Protein AF-A0A6A6ADQ9-F1 (afdb_monomer_lite)

Sequence (542 aa):
MARDKEHRSKSKKVVYNNCSFAAIASIFPPVEDCDWRYLRLRKDFNLQLRSLNEGGTLGLHKLIGFPCGWDEPFEIQDELELRP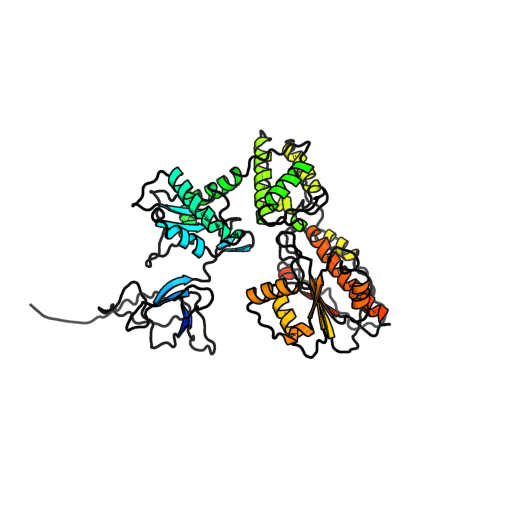QSKHLEVRILRRSDDLIVLKTGEKVAPGLLEEALSKDAAVRTAICIGNGFFELVLLVEQSRSLELSQDAFVDHVWNLVNDINPLLDQHARISSKAAIILKSPAKEIRRSDKGSVMRKEVQEDFKSEIQQAYEALESCATTWILQPDNLNFELVDLVKSLLTHSGRANDALGLKDDMFEAGLDSLGTVRLTRAINAAVRKVSTVTPPTIKPDFVYRKPTFKLLADALRPLLMGKDELPVLEQGREVQMRSMLSSFLDTHPAEMAGDGAVVLLTGYTGSLGVHVLRQLATSNRVHRVICLNRAVYRDGMRLSPSVRQAEANAVAGVSVPVHIWEKVEFLDANMQAPDLGIGKQDFVRLVGFVTHIVHLAWPMDFKRSLKSFEPHVQGTKLLTDLAIAAHEASGGALRPRLLFASSIAVLARYETKKDVLSQLQWDTQRQSGFASSCSVQRSISTETNLIR

Foldseek 3Di:
DDDDDDDDDDPPPPDDDDDPQDDDDDDDDDDPLDDPQWDFDDPVFPKDWDDPPPDPPPFKTWIWGAHPPRPDIDTFQWIWGADPPDPTRIIHGDDGNPPWAQALQRDTDDCCQVQVLQCVDQQWVGWDWDHRDHQAIAIETETDPVDDDPPVVVLVVSVVSLVVCQVVGDPRHRDDDSLSYFYDDPPDDQDADPSRHGPRVVVCVRCVVSNVSSVVSVLQVQDPQQQDLVCQLVSLVVLLLVLCVVVQQDDDDADQFDFSVVSPCDSNNLQSSLSNLQNNLVVQDPDDADRDDSLLCLVQRGSNSSSVQSSCSSVVNNDDDDDDDDPVVVVCVLVVVQDDDDADDADDDQAEEEEEPLLPLVNVVVLQVQLPDPSHQAYEYEDAFDDDPNHTDDPVVSSVVSCVVNVHDDDPVSCVRYHYAHFCLLDPLRRRDDVVLVVCLQHHQEYEDPPDDPRQSHDPVSCSSVVSSVSNVVVSQVSSCVVVVNNRRHYYDYDDDCLVCVPVDPPDPPVVVPPPCPDDDDDDDDDDDDDDDDDDDDTDDD

Radius of gyration: 30.24 Å; chains: 1; bounding box: 78×84×88 Å

pLDDT: mean 71.02, std 19.0, range [25.03, 95.62]

Secondary structure (DSSP, 8-state):
------------------STT---PPPPPPPTT--TTSEEPPSSS--EEEE--SSS-TTEEEEEE--TT-SSPEEEEEEEEEPTT-SS-EEEEEEETT--EE-TTS-EE--HHHHHHHTTSTTEEEEEEE-TTSSS-EEEEEE-TT----HHHHHHHHHHHHHHHGGGS-GGGS---GGGEEEPPTTS---B-TTS-B-HHHHHHHTHHHHHHHHHHHHHSS------TTTHHHHHHHHHHHHHGGGT---S---TTSBTTTTT--HHHHHHHHHHHHHHHHHH-SS------HHHHHHS-BHHHHHHHHHHHHTT---PPP-PSPHHHHHHHHHHTS----------SSEEEEEESTTSHHHHHHHHHHHH-TTEEEEEEEE---EETTEE--HHHHHHHHHHHTT----GGGGGGEEEEE--TTSGGGGS-HHHHHHHHTT--EEEE------TTS-SGGGHHHHHHHHHHHHHHHHHHHHTTTS---EEEE---GGGGTT----SSSTTT--------S--------------------

InterPro domains:
  IPR006162 Phosphopantetheine attachment site [PS00012] (262-277)
  IPR013120 Fatty acyl-CoA reductase-like, NAD-binding domain [PF07993] (355-506)
  IPR036291 NAD(P)-binding domain superfamily [SSF51735] (351-503)
  IPR036736 ACP-like superfamily [G3DSA:1.10.1200.10] (230-313)

Structure (mmCIF, N/CA/C/O backbone):
data_AF-A0A6A6ADQ9-F1
#
_entry.id   AF-A0A6A6ADQ9-F1
#
loop_
_atom_site.group_PDB
_atom_site.id
_atom_site.type_symbol
_atom_site.label_atom_id
_atom_site.label_alt_id
_atom_site.label_comp_id
_atom_site.label_asym_id
_atom_site.label_entity_id
_atom_site.label_seq_id
_atom_site.pdbx_PDB_ins_code
_atom_site.Cartn_x
_atom_site.Cartn_y
_atom_site.Cartn_z
_atom_site.occupancy
_atom_site.B_iso_or_equiv
_atom_site.auth_seq_id
_atom_site.auth_comp_id
_atom_site.auth_asym_id
_atom_site.auth_atom_id
_atom_site.pdbx_PDB_model_num
ATOM 1 N N . MET A 1 1 ? 47.597 -46.487 -40.449 1.00 33.81 1 MET A N 1
ATOM 2 C CA . MET A 1 1 ? 48.154 -47.258 -39.314 1.00 33.81 1 MET A CA 1
ATOM 3 C C . MET A 1 1 ? 47.698 -46.538 -38.050 1.00 33.81 1 MET A C 1
ATOM 5 O O . MET A 1 1 ? 48.111 -45.407 -37.878 1.00 33.81 1 MET A O 1
ATOM 9 N N . ALA A 1 2 ? 46.674 -46.951 -37.301 1.00 26.58 2 ALA A N 1
ATOM 10 C CA . ALA A 1 2 ? 46.272 -48.275 -36.803 1.00 26.58 2 ALA A CA 1
ATOM 11 C C . ALA A 1 2 ? 47.085 -48.748 -35.578 1.00 26.58 2 ALA A C 1
ATOM 13 O O . ALA A 1 2 ? 48.275 -49.019 -35.722 1.00 26.58 2 ALA A O 1
ATOM 14 N N . ARG A 1 3 ? 46.341 -48.951 -34.470 1.00 25.62 3 ARG A N 1
ATOM 15 C CA . ARG A 1 3 ? 46.651 -49.476 -33.114 1.00 25.62 3 ARG A CA 1
ATOM 16 C C . ARG A 1 3 ? 46.852 -48.387 -32.043 1.00 25.62 3 ARG A C 1
ATOM 18 O O . ARG A 1 3 ? 47.703 -47.525 -32.202 1.00 25.62 3 ARG A O 1
ATOM 25 N N . ASP A 1 4 ? 45.911 -48.233 -31.097 1.00 31.53 4 ASP A N 1
ATOM 26 C CA . ASP A 1 4 ? 45.652 -49.082 -29.897 1.00 31.53 4 ASP A CA 1
ATOM 27 C C . ASP A 1 4 ? 46.845 -49.011 -28.913 1.00 31.53 4 ASP A C 1
ATOM 29 O O . ASP A 1 4 ? 47.971 -49.186 -29.358 1.00 31.53 4 ASP A O 1
ATOM 33 N N . LYS A 1 5 ? 46.756 -48.810 -27.584 1.00 29.66 5 LYS A N 1
ATOM 34 C CA . LYS A 1 5 ? 45.665 -48.843 -26.572 1.00 29.66 5 LYS A CA 1
ATOM 35 C C . LYS A 1 5 ? 46.239 -48.304 -25.218 1.00 29.66 5 LYS A C 1
ATOM 37 O O . LYS A 1 5 ? 47.453 -48.165 -25.127 1.00 29.66 5 LYS A O 1
ATOM 42 N N . GLU A 1 6 ? 45.537 -47.973 -24.119 1.00 27.72 6 GLU A N 1
ATOM 43 C CA . GLU A 1 6 ? 44.105 -47.928 -23.747 1.00 27.72 6 GLU A CA 1
ATOM 44 C C . GLU A 1 6 ? 43.870 -46.955 -22.540 1.00 27.72 6 GLU A C 1
ATOM 46 O O . GLU A 1 6 ? 44.787 -46.291 -22.071 1.00 27.72 6 GLU A O 1
ATOM 51 N N . HIS A 1 7 ? 42.635 -46.893 -22.016 1.00 28.84 7 HIS A N 1
ATOM 52 C CA . HIS A 1 7 ? 42.203 -46.465 -20.664 1.00 28.84 7 HIS A CA 1
ATOM 53 C C . HIS A 1 7 ? 42.949 -45.369 -19.853 1.00 28.84 7 HIS A C 1
ATOM 55 O O . HIS A 1 7 ? 43.806 -45.653 -19.016 1.00 28.84 7 HIS A O 1
ATOM 61 N N . ARG A 1 8 ? 42.311 -44.188 -19.773 1.00 27.41 8 ARG A N 1
ATOM 62 C CA . ARG A 1 8 ? 41.677 -43.752 -18.503 1.00 27.41 8 ARG A CA 1
ATOM 63 C C . ARG A 1 8 ? 40.563 -42.727 -18.739 1.00 27.41 8 ARG A C 1
ATOM 65 O O . ARG A 1 8 ? 40.810 -41.533 -18.881 1.00 27.41 8 ARG A O 1
ATOM 72 N N . SER A 1 9 ? 39.316 -43.200 -18.716 1.00 31.78 9 SER A N 1
ATOM 73 C CA . SER A 1 9 ? 38.152 -42.314 -18.640 1.00 31.78 9 SER A CA 1
ATOM 74 C C . SER A 1 9 ? 38.157 -41.586 -17.294 1.00 31.78 9 SER A C 1
ATOM 76 O O . SER A 1 9 ? 37.896 -42.181 -16.249 1.00 31.78 9 SER A O 1
ATOM 78 N N . LYS A 1 10 ? 38.473 -40.290 -17.315 1.00 30.23 10 LYS A N 1
ATOM 79 C CA . LYS A 1 10 ? 38.120 -39.355 -16.245 1.00 30.23 10 LYS A CA 1
ATOM 80 C C . LYS A 1 10 ? 37.082 -38.390 -16.791 1.00 30.23 10 LYS A C 1
ATOM 82 O O . LYS A 1 10 ? 37.412 -37.275 -17.191 1.00 30.23 10 LYS A O 1
ATOM 87 N N . SER A 1 11 ? 35.825 -38.826 -16.782 1.00 29.89 11 SER A N 1
ATOM 88 C CA . SER A 1 11 ? 34.670 -37.954 -16.980 1.00 29.89 11 SER A CA 1
ATOM 89 C C . SER A 1 11 ? 34.723 -36.818 -15.956 1.00 29.89 11 SER A C 1
ATOM 91 O O . SER A 1 11 ? 34.345 -36.999 -14.797 1.00 29.89 11 SER A O 1
ATOM 93 N N . LYS A 1 12 ? 35.212 -35.640 -16.365 1.00 26.50 12 LYS A N 1
ATOM 94 C CA . LYS A 1 12 ? 35.096 -34.411 -15.576 1.00 26.50 12 LYS A CA 1
ATOM 95 C C . LYS A 1 12 ? 33.612 -34.052 -15.505 1.00 26.50 12 LYS A C 1
ATOM 97 O O . LYS A 1 12 ? 33.096 -33.364 -16.379 1.00 26.50 12 LYS A O 1
ATOM 102 N N . LYS A 1 13 ? 32.925 -34.543 -14.470 1.00 26.27 13 LYS A N 1
ATOM 103 C CA . LYS A 1 13 ? 31.584 -34.086 -14.097 1.00 26.27 13 LYS A CA 1
ATOM 104 C C . LYS A 1 13 ? 31.685 -32.625 -13.659 1.00 26.27 13 LYS A C 1
ATOM 106 O O . LYS A 1 13 ? 31.929 -32.347 -12.489 1.00 26.27 13 LYS A O 1
ATOM 111 N N . VAL A 1 14 ? 31.531 -31.703 -14.604 1.00 25.66 14 VAL A N 1
ATOM 112 C CA . VAL A 1 14 ? 31.243 -30.303 -14.290 1.00 25.66 14 VAL A CA 1
ATOM 113 C C . VAL A 1 14 ? 29.789 -30.265 -13.836 1.00 25.66 14 VAL A C 1
ATOM 115 O O . VAL A 1 14 ? 28.882 -30.566 -14.608 1.00 25.66 14 VAL A O 1
ATOM 118 N N . VAL A 1 15 ? 29.583 -29.992 -12.551 1.00 25.91 15 VAL A N 1
ATOM 119 C CA . VAL A 1 15 ? 28.255 -29.935 -11.941 1.00 25.91 15 VAL A CA 1
ATOM 120 C C . VAL A 1 15 ? 27.748 -28.504 -12.030 1.00 25.91 15 VAL A C 1
ATOM 122 O O . VAL A 1 15 ? 28.348 -27.603 -11.455 1.00 25.91 15 VAL A O 1
ATOM 125 N N . TYR A 1 16 ? 26.616 -28.316 -12.702 1.00 25.03 16 TYR A N 1
ATOM 126 C CA . TYR A 1 16 ? 25.786 -27.125 -12.565 1.00 25.03 16 TYR A CA 1
ATOM 127 C C . TYR A 1 16 ? 24.338 -27.573 -12.408 1.00 25.03 16 TYR A C 1
ATOM 129 O O . TYR A 1 16 ? 23.739 -28.084 -13.351 1.00 25.03 16 TYR A O 1
ATOM 137 N N . ASN A 1 17 ? 23.787 -27.423 -11.204 1.00 27.95 17 ASN A N 1
ATOM 138 C CA . ASN A 1 17 ? 22.350 -27.532 -10.980 1.00 27.95 17 ASN A CA 1
ATOM 139 C C . ASN A 1 17 ? 21.981 -26.814 -9.674 1.00 27.95 17 ASN A C 1
ATOM 141 O O . ASN A 1 17 ? 22.275 -27.315 -8.595 1.00 27.95 17 ASN A O 1
ATOM 145 N N . ASN A 1 18 ? 21.345 -25.646 -9.784 1.00 32.72 18 ASN A N 1
ATOM 146 C CA . ASN A 1 18 ? 20.751 -24.914 -8.662 1.00 32.72 18 ASN A CA 1
ATOM 147 C C . ASN A 1 18 ? 19.279 -24.631 -8.994 1.00 32.72 18 ASN A C 1
ATOM 149 O O . ASN A 1 18 ? 18.914 -23.557 -9.462 1.00 32.72 18 ASN A O 1
ATOM 153 N N . CYS A 1 19 ? 18.447 -25.646 -8.778 1.00 37.53 19 CYS A N 1
ATOM 154 C CA . CYS A 1 19 ? 16.994 -25.561 -8.659 1.00 37.53 19 CYS A CA 1
ATOM 155 C C . CYS A 1 19 ? 16.561 -26.604 -7.622 1.00 37.53 19 CYS A C 1
ATOM 157 O O . CYS A 1 19 ? 17.203 -27.647 -7.493 1.00 37.53 19 CYS A O 1
ATOM 159 N N . SER A 1 20 ? 15.480 -26.327 -6.892 1.00 41.59 20 SER A N 1
ATOM 160 C CA . SER A 1 20 ? 15.096 -26.957 -5.611 1.00 41.59 20 SER A CA 1
ATOM 161 C C . SER A 1 20 ? 14.758 -28.461 -5.638 1.00 41.59 20 SER A C 1
ATOM 163 O O . SER A 1 20 ? 14.315 -29.008 -4.636 1.00 41.59 20 SER A O 1
ATOM 165 N N . PHE A 1 21 ? 14.980 -29.136 -6.767 1.00 48.66 21 PHE A N 1
ATOM 166 C CA . PHE A 1 21 ? 14.683 -30.550 -7.028 1.00 48.66 21 PHE A CA 1
ATOM 167 C C . PHE A 1 21 ? 15.944 -31.348 -7.405 1.00 48.66 21 PHE A C 1
ATOM 169 O O . PHE A 1 21 ? 15.867 -32.337 -8.133 1.00 48.66 21 PHE A O 1
ATOM 176 N N . ALA A 1 22 ? 17.126 -30.868 -7.009 1.00 40.50 22 ALA A N 1
ATOM 177 C CA . ALA A 1 22 ? 18.409 -31.322 -7.535 1.00 40.50 22 ALA A CA 1
ATOM 178 C C . ALA A 1 22 ? 18.670 -32.830 -7.333 1.00 40.50 22 ALA A C 1
ATOM 180 O O . ALA A 1 22 ? 19.156 -33.271 -6.295 1.00 40.50 22 ALA A O 1
ATOM 181 N N . ALA A 1 23 ? 18.443 -33.606 -8.392 1.00 46.72 23 ALA A N 1
ATOM 182 C CA . ALA A 1 23 ? 18.986 -34.946 -8.563 1.00 46.72 23 ALA A CA 1
ATOM 183 C C . ALA A 1 23 ? 20.185 -34.917 -9.523 1.00 46.72 23 ALA A C 1
ATOM 185 O O . ALA A 1 23 ? 20.247 -34.100 -10.449 1.00 46.72 23 ALA A O 1
ATOM 186 N N . ILE A 1 24 ? 21.131 -35.839 -9.331 1.00 47.00 24 ILE A N 1
ATOM 187 C CA . ILE A 1 24 ? 22.271 -36.015 -10.238 1.00 47.00 24 ILE A CA 1
ATOM 188 C C . ILE A 1 24 ? 21.736 -36.488 -11.596 1.00 47.00 24 ILE A C 1
ATOM 190 O O . ILE A 1 24 ? 21.253 -37.611 -11.725 1.00 47.00 24 ILE A O 1
ATOM 194 N N . ALA A 1 25 ? 21.828 -35.634 -12.614 1.00 49.47 25 ALA A N 1
ATOM 195 C CA . ALA A 1 25 ? 21.455 -35.966 -13.983 1.00 49.47 25 ALA A CA 1
ATOM 196 C C . ALA A 1 25 ? 22.692 -36.362 -14.802 1.00 49.47 25 ALA A C 1
ATOM 198 O O . ALA A 1 25 ? 23.719 -35.682 -14.769 1.00 49.47 25 ALA A O 1
ATOM 199 N N . SER A 1 26 ? 22.581 -37.445 -15.571 1.00 47.69 26 SER A N 1
ATOM 200 C CA . SER A 1 26 ? 23.512 -37.717 -16.667 1.00 47.69 26 SER A CA 1
ATOM 201 C C . SER A 1 26 ? 23.190 -36.771 -17.821 1.00 47.69 26 SER A C 1
ATOM 203 O O . SER A 1 26 ? 22.055 -36.740 -18.290 1.00 47.69 26 SER A O 1
ATOM 205 N N . ILE A 1 27 ? 24.178 -35.997 -18.270 1.00 51.66 27 ILE A N 1
ATOM 206 C CA . ILE A 1 27 ? 24.043 -35.163 -19.468 1.00 51.66 27 ILE A CA 1
ATOM 207 C C . ILE A 1 27 ? 24.210 -36.076 -20.683 1.00 51.66 27 ILE A C 1
ATOM 209 O O . ILE A 1 27 ? 25.245 -36.727 -20.830 1.00 51.66 27 ILE A O 1
ATOM 213 N N . PHE A 1 28 ? 23.194 -36.121 -21.538 1.00 58.31 28 PHE A N 1
ATOM 214 C CA . PHE A 1 28 ? 23.232 -36.819 -22.820 1.00 58.31 28 PHE A CA 1
ATOM 215 C C . PHE A 1 28 ? 23.498 -35.806 -23.943 1.00 58.31 28 PHE A C 1
ATOM 217 O O . PHE A 1 28 ? 23.049 -34.661 -23.828 1.00 58.31 28 PHE A O 1
ATOM 224 N N . PRO A 1 29 ? 24.208 -36.182 -25.023 1.00 58.38 29 PRO A N 1
ATOM 225 C CA . PRO A 1 29 ? 24.269 -35.344 -26.216 1.00 58.38 29 PRO A CA 1
ATOM 226 C C . PRO A 1 29 ? 22.850 -35.144 -26.784 1.00 58.38 29 PRO A C 1
ATOM 228 O O . PRO A 1 29 ? 22.034 -36.068 -26.697 1.00 58.38 29 PRO A O 1
ATOM 231 N N . PRO A 1 30 ? 22.530 -33.962 -27.344 1.00 61.38 30 PRO A N 1
ATOM 232 C CA . PRO A 1 30 ? 21.230 -33.728 -27.958 1.00 61.38 30 PRO A CA 1
ATOM 233 C C . PRO A 1 30 ? 21.023 -34.692 -29.131 1.00 61.38 30 PRO A C 1
ATOM 235 O O . PRO A 1 30 ? 21.906 -34.877 -29.967 1.00 61.38 30 PRO A O 1
ATOM 238 N N . VAL A 1 31 ? 19.847 -35.312 -29.162 1.00 66.69 31 VAL A N 1
ATOM 239 C CA . VAL A 1 31 ? 19.395 -36.179 -30.256 1.00 66.69 31 VAL A CA 1
ATOM 240 C C . VAL A 1 31 ? 18.898 -35.292 -31.409 1.00 66.69 31 VAL A C 1
ATOM 242 O O . VAL A 1 31 ? 18.488 -34.156 -31.170 1.00 66.69 31 VAL A O 1
ATOM 245 N N . GLU A 1 32 ? 18.937 -35.780 -32.652 1.00 62.00 32 GLU A N 1
ATOM 246 C CA . GLU A 1 32 ? 18.649 -34.992 -33.871 1.00 62.00 32 GLU A CA 1
ATOM 247 C C . GLU A 1 32 ? 17.245 -34.346 -33.914 1.00 62.00 32 GLU A C 1
ATOM 249 O O . GLU A 1 32 ? 17.018 -33.410 -34.675 1.00 62.00 32 GLU A O 1
ATOM 254 N N . ASP A 1 33 ? 16.301 -34.807 -33.087 1.00 73.88 33 ASP A N 1
ATOM 255 C CA . ASP A 1 33 ? 14.933 -34.282 -32.973 1.00 73.88 33 ASP A CA 1
ATOM 256 C C . ASP A 1 33 ? 14.770 -33.149 -31.930 1.00 73.88 33 ASP A C 1
ATOM 258 O O . ASP A 1 33 ? 13.668 -32.615 -31.746 1.00 73.88 33 ASP A O 1
ATOM 262 N N . CYS A 1 34 ? 15.846 -32.789 -31.224 1.00 67.69 34 CYS A N 1
ATOM 263 C CA . CYS A 1 34 ? 15.826 -31.852 -30.104 1.00 67.69 34 CYS A CA 1
ATOM 264 C C . CYS A 1 34 ? 15.981 -30.387 -30.562 1.00 67.69 34 CYS A C 1
ATOM 266 O O . CYS A 1 34 ? 17.002 -29.999 -31.128 1.00 67.69 34 CYS A O 1
ATOM 268 N N . ASP A 1 35 ? 14.986 -29.544 -30.272 1.00 73.50 35 ASP A N 1
ATOM 269 C CA . ASP A 1 35 ? 15.072 -28.093 -30.484 1.00 73.50 35 ASP A CA 1
ATOM 270 C C . ASP A 1 35 ? 15.687 -27.429 -29.247 1.00 73.50 35 ASP A C 1
ATOM 272 O O . ASP A 1 35 ? 15.103 -27.467 -28.166 1.00 73.50 35 ASP A O 1
ATOM 276 N N . TRP A 1 36 ? 16.846 -26.786 -29.409 1.00 71.62 36 TRP A N 1
ATOM 277 C CA . TRP A 1 36 ? 17.599 -26.145 -28.320 1.00 71.62 36 TRP A CA 1
ATOM 278 C C . TRP A 1 36 ? 16.817 -25.059 -27.559 1.00 71.62 36 TRP A C 1
ATOM 280 O O . TRP A 1 36 ? 17.216 -24.677 -26.459 1.00 71.62 36 TRP A O 1
ATOM 290 N N . ARG A 1 37 ? 15.706 -24.562 -28.120 1.00 73.81 37 ARG A N 1
ATOM 291 C CA . ARG A 1 37 ? 14.826 -23.558 -27.496 1.00 73.81 37 ARG A CA 1
ATOM 292 C C . ARG A 1 37 ? 13.836 -24.148 -26.486 1.00 73.81 37 ARG A C 1
ATOM 294 O O . ARG A 1 37 ? 13.187 -23.379 -25.778 1.00 73.81 37 ARG A O 1
ATOM 301 N N . TYR A 1 38 ? 13.708 -25.475 -26.419 1.00 77.94 38 TYR A N 1
ATOM 302 C CA . TYR A 1 38 ? 12.750 -26.170 -25.560 1.00 77.94 38 TYR A CA 1
ATOM 303 C C . TYR A 1 38 ? 13.433 -27.241 -24.700 1.00 77.94 38 TYR A C 1
ATOM 305 O O . TYR A 1 38 ? 14.287 -28.000 -25.147 1.00 77.94 38 TYR A O 1
ATOM 313 N N . LEU A 1 39 ? 13.019 -27.332 -23.439 1.00 79.50 39 LEU A N 1
ATOM 314 C CA . LEU A 1 39 ? 13.486 -28.321 -22.476 1.00 79.50 39 LEU A CA 1
ATOM 315 C C . LEU A 1 39 ? 12.566 -29.544 -22.512 1.00 79.50 39 LEU A C 1
ATOM 317 O O . LEU A 1 39 ? 11.378 -29.442 -22.204 1.00 79.50 39 LEU A O 1
ATOM 321 N N . ARG A 1 40 ? 13.110 -30.716 -22.847 1.00 82.06 40 ARG A N 1
ATOM 322 C CA . ARG A 1 40 ? 12.381 -31.989 -22.777 1.00 82.06 40 ARG A CA 1
ATOM 323 C C . ARG A 1 40 ? 12.270 -32.451 -21.321 1.00 82.06 40 ARG A C 1
ATOM 325 O O . ARG A 1 40 ? 13.285 -32.692 -20.667 1.00 82.06 40 ARG A O 1
ATOM 332 N N . LEU A 1 41 ? 11.046 -32.578 -20.810 1.00 78.56 41 LEU A N 1
ATOM 333 C CA . LEU A 1 41 ? 10.799 -33.004 -19.433 1.00 78.56 41 LEU A CA 1
ATOM 334 C C . LEU A 1 41 ? 11.180 -34.477 -19.223 1.00 78.56 41 LEU A C 1
ATOM 336 O O . LEU A 1 41 ? 10.917 -35.347 -20.059 1.00 78.56 41 LEU A O 1
ATOM 340 N N . ARG A 1 42 ? 11.793 -34.753 -18.068 1.00 74.38 42 ARG A N 1
ATOM 341 C CA . ARG A 1 42 ? 12.139 -36.106 -17.620 1.00 74.38 42 ARG A CA 1
ATOM 342 C C . ARG A 1 42 ? 10.876 -36.897 -17.280 1.00 74.38 42 ARG A C 1
ATOM 344 O O . ARG A 1 42 ? 10.019 -36.399 -16.562 1.00 74.38 42 ARG A O 1
ATOM 351 N N . LYS A 1 43 ? 10.800 -38.141 -17.766 1.00 74.12 43 LYS A N 1
ATOM 352 C CA . LYS A 1 43 ? 9.699 -39.085 -17.483 1.00 74.12 43 LYS A CA 1
ATOM 353 C C . LYS A 1 43 ? 9.924 -39.932 -16.228 1.00 74.12 43 LYS A C 1
ATOM 355 O O . LYS A 1 43 ? 8.993 -40.561 -15.748 1.00 74.12 43 LYS A O 1
ATOM 360 N N . ASP A 1 44 ? 11.159 -39.986 -15.732 1.00 71.44 44 ASP A N 1
ATOM 361 C CA . ASP A 1 44 ? 11.553 -40.747 -14.542 1.00 71.44 44 ASP A CA 1
ATOM 362 C C . ASP A 1 44 ? 11.316 -39.985 -13.224 1.00 71.44 44 ASP A C 1
ATOM 364 O O . ASP A 1 44 ? 11.474 -40.546 -12.146 1.00 71.44 44 ASP A O 1
ATOM 368 N N . PHE A 1 45 ? 10.890 -38.723 -13.314 1.00 69.75 45 PHE A N 1
ATOM 369 C CA . PHE A 1 45 ? 10.350 -37.941 -12.205 1.00 69.75 45 PHE A CA 1
ATOM 370 C C . PHE A 1 45 ? 8.852 -37.722 -12.436 1.00 69.75 45 PHE A C 1
ATOM 372 O O . PHE A 1 45 ? 8.430 -37.521 -13.574 1.00 69.75 45 PHE A O 1
ATOM 379 N N . ASN A 1 46 ? 8.056 -37.703 -11.362 1.00 74.62 46 ASN A N 1
ATOM 380 C CA . ASN A 1 46 ? 6.622 -37.381 -11.402 1.00 74.62 46 ASN A CA 1
ATOM 381 C C . ASN A 1 46 ? 6.408 -35.865 -11.606 1.00 74.62 46 ASN A C 1
ATOM 383 O O . ASN A 1 46 ? 5.883 -35.172 -10.739 1.00 74.62 46 ASN A O 1
ATOM 387 N N . LEU A 1 47 ? 6.905 -35.331 -12.722 1.00 81.25 47 LEU A N 1
ATOM 388 C CA . LEU A 1 47 ? 6.735 -33.937 -13.114 1.00 81.25 47 LEU A CA 1
ATOM 389 C C . LEU A 1 47 ? 5.413 -33.786 -13.867 1.00 81.25 47 LEU A C 1
ATOM 391 O O . LEU A 1 47 ? 5.193 -34.436 -14.888 1.00 81.25 47 LEU A O 1
ATOM 395 N N . GLN A 1 48 ? 4.546 -32.911 -13.372 1.00 84.94 48 GLN A N 1
ATOM 396 C CA . GLN A 1 48 ? 3.215 -32.664 -13.922 1.00 84.94 48 GLN A CA 1
ATOM 397 C C . GLN A 1 48 ? 3.119 -31.220 -14.418 1.00 84.94 48 GLN A C 1
ATOM 399 O O . GLN A 1 48 ? 3.680 -30.314 -13.807 1.00 84.94 48 GLN A O 1
ATOM 404 N N . LEU A 1 49 ? 2.405 -30.993 -15.521 1.00 83.88 49 LEU A N 1
ATOM 405 C CA . LEU A 1 49 ? 2.111 -29.647 -16.016 1.00 83.88 49 LEU A CA 1
ATOM 406 C C . LEU A 1 49 ? 0.668 -29.276 -15.676 1.00 83.88 49 LEU A C 1
ATOM 408 O O . LEU A 1 49 ? -0.264 -29.971 -16.076 1.00 83.88 49 LEU A O 1
ATOM 412 N N . ARG A 1 50 ? 0.486 -28.159 -14.969 1.00 83.88 50 ARG A N 1
ATOM 413 C CA . ARG A 1 50 ? -0.822 -27.552 -14.692 1.00 83.88 50 ARG A CA 1
ATOM 414 C C . ARG A 1 50 ? -1.031 -26.381 -15.646 1.00 83.88 50 ARG A C 1
ATOM 416 O O . ARG A 1 50 ? -0.218 -25.464 -15.657 1.00 83.88 50 ARG A O 1
ATOM 423 N N . SER A 1 51 ? -2.098 -26.411 -16.439 1.00 79.38 51 SER A N 1
ATOM 424 C CA . SER A 1 51 ? -2.447 -25.312 -17.348 1.00 79.38 51 SER A CA 1
ATOM 425 C C . SER A 1 51 ? -3.011 -24.115 -16.571 1.00 79.38 51 SER A C 1
ATOM 427 O O . SER A 1 51 ? -3.845 -24.296 -15.684 1.00 79.38 51 SER A O 1
ATOM 429 N N . LEU A 1 52 ? -2.558 -22.904 -16.897 1.00 71.00 52 LEU A N 1
ATOM 430 C CA . LEU A 1 52 ? -3.018 -21.636 -16.324 1.00 71.00 52 LEU A CA 1
ATOM 431 C C . LEU A 1 52 ? -4.164 -21.057 -17.173 1.00 71.00 52 LEU A C 1
ATOM 433 O O . LEU A 1 52 ? -4.015 -20.028 -17.824 1.00 71.00 52 LEU A O 1
ATOM 437 N N . ASN A 1 53 ? -5.317 -21.730 -17.179 1.00 55.91 53 ASN A N 1
ATOM 438 C CA . ASN A 1 53 ? -6.483 -21.330 -17.981 1.00 55.91 53 ASN A CA 1
ATOM 439 C C . ASN A 1 53 ? -7.447 -20.389 -17.231 1.00 55.91 53 ASN A C 1
ATOM 441 O O . ASN A 1 53 ? -8.664 -20.537 -17.320 1.00 55.91 53 ASN A O 1
ATOM 445 N N . GLU A 1 54 ? -6.911 -19.400 -16.516 1.00 45.31 54 GLU A N 1
ATOM 446 C CA . GLU A 1 54 ? -7.683 -18.330 -15.875 1.00 45.31 54 GLU A CA 1
ATOM 447 C C . GLU A 1 54 ? -7.139 -16.971 -16.349 1.00 45.31 54 GLU A C 1
ATOM 449 O O . GLU A 1 54 ? -5.965 -16.669 -16.159 1.00 45.31 54 GLU A O 1
ATOM 454 N N . GLY A 1 55 ? -7.978 -16.153 -17.002 1.00 43.28 55 GLY A N 1
ATOM 455 C CA . GLY A 1 55 ? -7.628 -14.770 -17.376 1.00 43.28 55 GLY A CA 1
ATOM 456 C C . GLY A 1 55 ? -7.234 -14.491 -18.838 1.00 43.28 55 GLY A C 1
ATOM 457 O O . GLY A 1 55 ? -6.838 -13.371 -19.138 1.00 43.28 55 GLY A O 1
ATOM 458 N N . GLY A 1 56 ? -7.377 -15.445 -19.766 1.00 42.72 56 GLY A N 1
ATOM 459 C CA . GLY A 1 56 ? -7.323 -15.174 -21.219 1.00 42.72 56 GLY A CA 1
ATOM 460 C C . GLY A 1 56 ? -5.980 -15.400 -21.930 1.00 42.72 56 GLY A C 1
ATOM 461 O O . GLY A 1 56 ? -5.928 -15.323 -23.157 1.00 42.72 56 GLY A O 1
ATOM 462 N N . THR A 1 57 ? -4.910 -15.749 -21.211 1.00 43.44 57 THR A N 1
ATOM 463 C CA . THR A 1 57 ? -3.595 -16.047 -21.809 1.00 43.44 57 THR A CA 1
ATOM 464 C C . THR A 1 57 ? -3.492 -17.521 -22.225 1.00 43.44 57 THR A C 1
ATOM 466 O O . THR A 1 57 ? -3.062 -18.379 -21.455 1.00 43.44 57 THR A O 1
ATOM 469 N N . LEU A 1 58 ? -3.908 -17.834 -23.454 1.00 53.53 58 LEU A N 1
ATOM 470 C CA . LEU A 1 58 ? -3.892 -19.197 -24.006 1.00 53.53 58 LEU A CA 1
ATOM 471 C C . LEU A 1 58 ? -2.480 -19.821 -24.013 1.00 53.53 58 LEU A C 1
ATOM 473 O O . LEU A 1 58 ? -1.578 -19.315 -24.673 1.00 53.53 58 LEU A O 1
ATOM 477 N N . GLY A 1 59 ? -2.322 -20.979 -23.356 1.00 65.12 59 GLY A N 1
ATOM 478 C CA . GLY A 1 59 ? -1.167 -21.877 -23.536 1.00 65.12 59 GLY A CA 1
ATOM 479 C C . GLY A 1 59 ? -0.111 -21.895 -22.422 1.00 65.12 59 GLY A C 1
ATOM 480 O O . GLY A 1 59 ? 0.838 -22.679 -22.514 1.00 65.12 59 GLY A O 1
ATOM 481 N N . LEU A 1 60 ? -0.269 -21.101 -21.360 1.00 78.56 60 LEU A N 1
ATOM 482 C CA . LEU A 1 60 ? 0.665 -21.084 -20.228 1.00 78.56 60 LEU A CA 1
ATOM 483 C C . LEU A 1 60 ? 0.457 -22.269 -19.271 1.00 78.56 60 LEU A C 1
ATOM 485 O O . LEU A 1 60 ? -0.664 -22.708 -19.017 1.00 78.56 60 LEU A O 1
ATOM 489 N N . HIS A 1 61 ? 1.557 -22.787 -18.730 1.00 83.56 61 HIS A N 1
ATOM 490 C CA . HIS A 1 61 ? 1.599 -23.929 -17.820 1.00 83.56 61 HIS A CA 1
ATOM 491 C C . HIS A 1 61 ? 2.571 -23.671 -16.663 1.00 83.56 61 HIS A C 1
ATOM 493 O O . HIS A 1 61 ? 3.558 -22.962 -16.827 1.00 83.56 61 HIS A O 1
ATOM 499 N N . LYS A 1 62 ? 2.348 -24.303 -15.510 1.00 85.25 62 LYS A N 1
ATOM 500 C CA . LYS A 1 62 ? 3.329 -24.406 -14.418 1.00 85.25 62 LYS A CA 1
ATOM 501 C C . LYS A 1 62 ? 3.791 -25.841 -14.241 1.00 85.25 62 LYS A C 1
ATOM 503 O O . LYS A 1 62 ? 3.007 -26.773 -14.438 1.00 85.25 62 LYS A O 1
ATOM 508 N N . LEU A 1 63 ? 5.047 -26.016 -13.832 1.00 85.25 63 LEU A N 1
ATOM 509 C CA . LEU A 1 63 ? 5.583 -27.324 -13.463 1.00 85.25 63 LEU A CA 1
ATOM 510 C C . LEU A 1 63 ? 5.290 -27.617 -11.992 1.00 85.25 63 LEU A C 1
ATOM 512 O O . LEU A 1 63 ? 5.568 -26.802 -11.117 1.00 85.25 63 LEU A O 1
ATOM 516 N N . ILE A 1 64 ? 4.769 -28.805 -11.721 1.00 86.19 64 ILE A N 1
ATOM 517 C CA . ILE A 1 64 ? 4.569 -29.347 -10.382 1.00 86.19 64 ILE A CA 1
ATOM 518 C C . ILE A 1 64 ? 5.485 -30.556 -10.246 1.00 86.19 64 ILE A C 1
ATOM 520 O O . ILE A 1 64 ? 5.493 -31.434 -11.110 1.00 86.19 64 ILE A O 1
ATOM 524 N N . GLY A 1 65 ? 6.265 -30.597 -9.172 1.00 83.06 65 GLY A N 1
ATOM 525 C CA . GLY A 1 65 ? 7.098 -31.740 -8.822 1.00 83.06 65 GLY A CA 1
ATOM 526 C C . GLY A 1 65 ? 6.779 -32.246 -7.422 1.00 83.06 65 GLY A C 1
ATOM 527 O O . GLY A 1 65 ? 6.257 -31.512 -6.588 1.00 83.06 65 GLY A O 1
ATOM 528 N N . PHE A 1 66 ? 7.144 -33.495 -7.156 1.00 81.56 66 PHE A N 1
ATOM 529 C CA . PHE A 1 66 ? 7.052 -34.115 -5.835 1.00 81.56 66 PHE A CA 1
ATOM 530 C C . PHE A 1 66 ? 8.484 -34.364 -5.340 1.00 81.56 66 PHE A C 1
ATOM 532 O O . PHE A 1 66 ? 9.146 -35.274 -5.852 1.00 81.56 66 PHE A O 1
ATOM 539 N N . PRO A 1 67 ? 9.025 -33.519 -4.440 1.00 75.88 67 PRO A N 1
ATOM 540 C CA . PRO A 1 67 ? 10.347 -33.738 -3.864 1.00 75.88 67 PRO A CA 1
ATOM 541 C C . PRO A 1 67 ? 10.413 -35.074 -3.111 1.00 75.88 67 PRO A C 1
ATOM 543 O O . PRO A 1 67 ? 9.439 -35.518 -2.508 1.00 75.88 67 PRO A O 1
ATOM 546 N N . CYS A 1 68 ? 11.573 -35.731 -3.122 1.00 68.12 68 CYS A N 1
ATOM 547 C CA . CYS A 1 68 ? 11.738 -36.998 -2.410 1.00 68.12 68 CYS A CA 1
ATOM 548 C C . CYS A 1 68 ? 11.564 -36.791 -0.895 1.00 68.12 68 CYS A C 1
ATOM 550 O O . CYS A 1 68 ? 12.280 -35.988 -0.299 1.00 68.12 68 CYS A O 1
ATOM 552 N N . GLY A 1 69 ? 10.643 -37.540 -0.280 1.00 73.88 69 GLY A N 1
ATOM 553 C CA . GLY A 1 69 ? 10.305 -37.411 1.142 1.00 73.88 69 GLY A CA 1
ATOM 554 C C . GLY A 1 69 ? 9.312 -36.288 1.466 1.00 73.88 69 GLY A C 1
ATOM 555 O O . GLY A 1 69 ? 9.196 -35.923 2.631 1.00 73.88 69 GLY A O 1
ATOM 556 N N . TRP A 1 70 ? 8.637 -35.719 0.462 1.00 73.69 70 TRP A N 1
ATOM 557 C CA . TRP A 1 70 ? 7.515 -34.795 0.642 1.00 73.69 70 TRP A CA 1
ATOM 558 C C . TRP A 1 70 ? 6.230 -35.468 0.147 1.00 73.69 70 TRP A C 1
ATOM 560 O O . TRP A 1 70 ? 6.176 -35.922 -0.996 1.00 73.69 70 TRP A O 1
ATOM 570 N N . ASP A 1 71 ? 5.192 -35.482 0.983 1.00 77.94 71 ASP A N 1
ATOM 571 C CA . ASP A 1 71 ? 3.864 -36.000 0.614 1.00 77.94 71 ASP A CA 1
ATOM 572 C C . ASP A 1 71 ? 3.008 -34.956 -0.136 1.00 77.94 71 ASP A C 1
ATOM 574 O O . ASP A 1 71 ? 1.939 -35.271 -0.660 1.00 77.94 71 ASP A O 1
ATOM 578 N N . GLU A 1 72 ? 3.485 -33.708 -0.219 1.00 81.62 72 GLU A N 1
ATOM 579 C CA . GLU A 1 72 ? 2.800 -32.582 -0.861 1.00 81.62 72 GLU A CA 1
ATOM 580 C C . GLU A 1 72 ? 3.475 -32.149 -2.183 1.00 81.62 72 GLU A C 1
ATOM 582 O O . GLU A 1 72 ? 4.706 -32.172 -2.301 1.00 81.62 72 GLU A O 1
ATOM 587 N N . PRO A 1 73 ? 2.692 -31.712 -3.191 1.00 85.62 73 PRO A N 1
ATOM 588 C CA . PRO A 1 73 ? 3.223 -31.187 -4.447 1.00 85.62 73 PRO A CA 1
ATOM 589 C C . PRO A 1 73 ? 3.874 -29.807 -4.267 1.00 85.62 73 PRO A C 1
ATOM 591 O O . PRO A 1 73 ? 3.267 -28.889 -3.717 1.00 85.62 73 PRO A O 1
ATOM 594 N N . PHE A 1 74 ? 5.062 -29.609 -4.842 1.00 81.94 74 PHE A N 1
ATOM 595 C CA . PHE A 1 74 ? 5.690 -28.292 -4.966 1.00 81.94 74 PHE A CA 1
ATOM 596 C C . PHE A 1 74 ? 5.436 -27.713 -6.363 1.00 81.94 74 PHE A C 1
ATOM 598 O O . PHE A 1 74 ? 5.874 -28.271 -7.373 1.00 81.94 74 PHE A O 1
ATOM 605 N N . GLU A 1 75 ? 4.765 -26.562 -6.425 1.00 83.94 75 GLU A N 1
ATOM 606 C CA . GLU A 1 75 ? 4.547 -25.810 -7.664 1.00 83.94 75 GLU A CA 1
ATOM 607 C C . GLU A 1 75 ? 5.724 -24.860 -7.936 1.00 83.94 75 GLU A C 1
ATOM 609 O O . GLU A 1 75 ? 5.986 -23.921 -7.176 1.00 83.94 75 GLU A O 1
ATOM 614 N N . ILE A 1 76 ? 6.436 -25.088 -9.041 1.00 81.75 76 ILE A N 1
ATOM 615 C CA . ILE A 1 76 ? 7.496 -24.189 -9.497 1.00 81.75 76 ILE A CA 1
ATOM 616 C C . ILE A 1 76 ? 6.856 -22.895 -9.995 1.00 81.75 76 ILE A C 1
ATOM 618 O O . ILE A 1 76 ? 5.927 -22.908 -10.799 1.00 81.75 76 ILE A O 1
ATOM 622 N N . GLN A 1 77 ? 7.402 -21.771 -9.541 1.00 77.69 77 GLN A N 1
ATOM 623 C CA . GLN A 1 77 ? 6.966 -20.421 -9.905 1.00 77.69 77 GLN A CA 1
ATOM 624 C C . GLN A 1 77 ? 7.439 -19.993 -11.305 1.00 77.69 77 GLN A C 1
ATOM 626 O O . GLN A 1 77 ? 7.549 -18.807 -11.583 1.00 77.69 77 GLN A O 1
ATOM 631 N N . ASP A 1 78 ? 7.736 -20.946 -12.186 1.00 79.94 78 ASP A N 1
ATOM 632 C CA . ASP A 1 78 ? 8.177 -20.695 -13.553 1.00 79.94 78 ASP A CA 1
ATOM 633 C C . ASP A 1 78 ? 6.975 -20.907 -14.485 1.00 79.94 78 ASP A C 1
ATOM 635 O O . ASP A 1 78 ? 6.356 -21.975 -14.483 1.00 79.94 78 ASP A O 1
ATOM 639 N N . GLU A 1 79 ? 6.639 -19.892 -15.278 1.00 80.25 79 GLU A N 1
ATOM 640 C CA . GLU A 1 79 ? 5.610 -19.978 -16.311 1.00 80.25 79 GLU A CA 1
ATOM 641 C C . GLU A 1 79 ? 6.215 -20.523 -17.606 1.00 80.25 79 GLU A C 1
ATOM 643 O O . GLU A 1 79 ? 7.222 -20.022 -18.123 1.00 80.25 79 GLU A O 1
ATOM 648 N N . LEU A 1 80 ? 5.588 -21.578 -18.116 1.00 83.62 80 LEU A N 1
ATOM 649 C CA . LEU A 1 80 ? 6.074 -22.420 -19.196 1.00 83.62 80 LEU A CA 1
ATOM 650 C C . LEU A 1 80 ? 5.112 -22.411 -20.382 1.00 83.62 80 LEU A C 1
ATOM 652 O O . LEU A 1 80 ? 3.896 -22.484 -20.222 1.00 83.62 80 LEU A O 1
ATOM 656 N N . GLU A 1 81 ? 5.669 -22.429 -21.582 1.00 84.88 81 GLU A N 1
ATOM 657 C CA . GLU A 1 81 ? 4.943 -22.642 -22.831 1.00 84.88 81 GLU A CA 1
ATOM 658 C C . GLU A 1 81 ? 5.241 -24.050 -23.359 1.00 84.88 81 GLU A C 1
ATOM 660 O O . GLU A 1 81 ? 6.402 -24.459 -23.427 1.00 84.88 81 GLU A O 1
ATOM 665 N N . LEU A 1 82 ? 4.206 -24.800 -23.744 1.00 82.69 82 LEU A N 1
ATOM 666 C CA . LEU A 1 82 ? 4.367 -26.093 -24.414 1.00 82.69 82 LEU A CA 1
ATOM 667 C C . LEU A 1 82 ? 4.760 -25.901 -25.882 1.00 82.69 82 LEU A C 1
ATOM 669 O O . LEU A 1 82 ? 4.123 -25.130 -26.597 1.00 82.69 82 LEU A O 1
ATOM 673 N N . ARG A 1 83 ? 5.743 -26.671 -26.367 1.00 81.75 83 ARG A N 1
ATOM 674 C CA . ARG A 1 83 ? 6.085 -26.719 -27.796 1.00 81.75 83 ARG A CA 1
ATOM 675 C C . ARG A 1 83 ? 4.882 -27.239 -28.603 1.00 81.75 83 ARG A C 1
ATOM 677 O O . ARG A 1 83 ? 4.491 -28.395 -28.402 1.00 81.75 83 ARG A O 1
ATOM 684 N N . PRO A 1 84 ? 4.320 -26.462 -29.548 1.00 77.62 84 PRO A N 1
ATOM 685 C CA . PRO A 1 84 ? 3.221 -26.937 -30.379 1.00 77.62 84 PRO A CA 1
ATOM 686 C C . PRO A 1 84 ? 3.617 -28.189 -31.171 1.00 77.62 84 PRO A C 1
ATOM 688 O O . PRO A 1 84 ? 4.713 -28.257 -31.725 1.00 77.62 84 PRO A O 1
ATOM 691 N N . GLN A 1 85 ? 2.708 -29.165 -31.243 1.00 73.12 85 GLN A N 1
ATOM 692 C CA . GLN A 1 85 ? 2.818 -30.363 -32.094 1.00 73.12 85 GLN A CA 1
ATOM 693 C C . GLN A 1 85 ? 4.039 -31.279 -31.831 1.00 73.12 85 GLN A C 1
ATOM 695 O O . GLN A 1 85 ? 4.352 -32.133 -32.663 1.00 73.12 85 GLN A O 1
ATOM 700 N N . SER A 1 86 ? 4.722 -31.165 -30.683 1.00 77.06 86 SER A N 1
ATOM 701 C CA . SER A 1 86 ? 5.820 -32.084 -30.351 1.00 77.06 86 SER A CA 1
ATOM 702 C C . SER A 1 86 ? 5.327 -33.485 -29.967 1.00 77.06 86 SER A C 1
ATOM 704 O O . SER A 1 86 ? 4.304 -33.653 -29.305 1.00 77.06 86 SER A O 1
ATOM 706 N N . LYS A 1 87 ? 6.112 -34.511 -30.327 1.00 74.94 87 LYS A N 1
ATOM 707 C CA . LYS A 1 87 ? 5.937 -35.901 -29.858 1.00 74.94 87 LYS A CA 1
ATOM 708 C C . LYS A 1 87 ? 6.388 -36.095 -28.402 1.00 74.94 87 LYS A C 1
ATOM 710 O O . LYS A 1 87 ? 6.165 -37.156 -27.818 1.00 74.94 87 LYS A O 1
ATOM 715 N N . HIS A 1 88 ? 7.049 -35.093 -27.824 1.00 77.19 88 HIS A N 1
ATOM 716 C CA . HIS A 1 88 ? 7.603 -35.113 -26.478 1.00 77.19 88 HIS A CA 1
ATOM 717 C C . HIS A 1 88 ? 7.055 -33.949 -25.643 1.00 77.19 88 HIS A C 1
ATOM 719 O O . HIS A 1 88 ? 6.713 -32.895 -26.172 1.00 77.19 88 HIS A O 1
ATOM 725 N N . LEU A 1 89 ? 7.000 -34.134 -24.320 1.00 77.00 89 LEU A N 1
ATOM 726 C CA . LEU A 1 89 ? 6.705 -33.054 -23.376 1.00 77.00 89 LEU A CA 1
ATOM 727 C C . LEU A 1 89 ? 7.897 -32.094 -23.344 1.00 77.00 89 LEU A C 1
ATOM 729 O O . LEU A 1 89 ? 8.887 -32.337 -22.655 1.00 77.00 89 LEU A O 1
ATOM 733 N N . GLU A 1 90 ? 7.807 -31.042 -24.147 1.00 80.81 90 GLU A N 1
ATOM 734 C CA . GLU A 1 90 ? 8.853 -30.048 -24.362 1.00 80.81 90 GLU A CA 1
ATOM 735 C C . GLU A 1 90 ? 8.326 -28.662 -24.004 1.00 80.81 90 GLU A C 1
ATOM 737 O O . GLU A 1 90 ? 7.283 -28.242 -24.506 1.00 80.81 90 GLU A O 1
ATOM 742 N N . VAL A 1 91 ? 9.040 -27.968 -23.117 1.00 81.50 91 VAL A N 1
ATOM 743 C CA . VAL A 1 91 ? 8.613 -26.692 -22.532 1.00 81.50 91 VAL A CA 1
ATOM 744 C C . VAL A 1 91 ? 9.658 -25.599 -22.711 1.00 81.50 91 VAL A C 1
ATOM 746 O O . VAL A 1 91 ? 10.854 -25.837 -22.554 1.00 81.50 91 VAL A O 1
ATOM 749 N N . ARG A 1 92 ? 9.211 -24.378 -22.991 1.00 80.94 92 ARG A N 1
ATOM 750 C CA . ARG A 1 92 ? 10.037 -23.169 -22.956 1.00 80.94 92 ARG A CA 1
ATOM 751 C C . ARG A 1 92 ? 9.709 -22.391 -21.686 1.00 80.94 92 ARG A C 1
ATOM 753 O O . ARG A 1 92 ? 8.544 -22.098 -21.438 1.00 80.94 92 ARG A O 1
ATOM 760 N N . ILE A 1 93 ? 10.721 -22.072 -20.879 1.00 77.81 93 ILE A N 1
ATOM 761 C CA . ILE A 1 93 ? 10.555 -21.182 -19.720 1.00 77.81 93 ILE A CA 1
ATOM 762 C C . ILE A 1 93 ? 10.401 -19.760 -20.261 1.00 77.81 93 ILE A C 1
ATOM 764 O O . ILE A 1 93 ? 11.290 -19.293 -20.973 1.00 77.81 93 ILE A O 1
ATOM 768 N N . LEU A 1 94 ? 9.292 -19.090 -19.943 1.00 69.88 94 LEU A N 1
ATOM 769 C CA . LEU A 1 94 ? 9.040 -17.712 -20.370 1.00 69.88 94 LEU A CA 1
ATOM 770 C C . LEU A 1 94 ? 9.463 -16.704 -19.300 1.00 69.88 94 LEU A C 1
ATOM 772 O O . LEU A 1 94 ? 10.249 -15.801 -19.573 1.00 69.88 94 LEU A O 1
ATOM 776 N N . ARG A 1 95 ? 8.950 -16.862 -18.077 1.00 64.75 95 ARG A N 1
ATOM 777 C CA . ARG A 1 95 ? 9.172 -15.940 -16.953 1.00 64.75 95 ARG A CA 1
ATOM 778 C C . ARG A 1 95 ? 8.997 -16.655 -15.617 1.00 64.75 95 ARG A C 1
ATOM 780 O O . ARG A 1 95 ? 8.498 -17.778 -15.581 1.00 64.75 95 ARG A O 1
ATOM 787 N N . ARG A 1 96 ? 9.381 -15.999 -14.522 1.00 71.00 96 ARG A N 1
ATOM 788 C CA . ARG A 1 96 ? 9.090 -16.467 -13.161 1.00 71.00 96 ARG A CA 1
ATOM 789 C C . ARG A 1 96 ? 8.058 -15.546 -12.512 1.00 71.00 96 ARG A C 1
ATOM 791 O O . ARG A 1 96 ? 8.207 -14.330 -12.587 1.00 71.00 96 ARG A O 1
ATOM 798 N N . SER A 1 97 ? 7.036 -16.103 -11.867 1.00 63.00 97 SER A N 1
ATOM 799 C CA . SER A 1 97 ? 5.991 -15.343 -11.167 1.00 63.00 97 SER A CA 1
ATOM 800 C C . SER A 1 97 ? 6.475 -14.703 -9.856 1.00 63.00 97 SER A C 1
ATOM 802 O O . SER A 1 97 ? 5.744 -13.924 -9.251 1.00 63.00 97 SER A O 1
ATOM 804 N N . ASP A 1 98 ? 7.705 -14.998 -9.419 1.00 63.31 98 ASP A N 1
ATOM 805 C CA . ASP A 1 98 ? 8.388 -14.365 -8.283 1.00 63.31 98 ASP A CA 1
ATOM 806 C C . ASP A 1 98 ? 9.441 -13.310 -8.691 1.00 63.31 98 ASP A C 1
ATOM 808 O O . ASP A 1 98 ? 10.121 -12.776 -7.811 1.00 63.31 98 ASP A O 1
ATOM 812 N N . ASP A 1 99 ? 9.575 -12.970 -9.983 1.00 71.44 99 ASP A N 1
ATOM 813 C CA . ASP A 1 99 ? 10.474 -11.901 -10.448 1.00 71.44 99 ASP A CA 1
ATOM 814 C C . ASP A 1 99 ? 9.899 -10.511 -10.118 1.00 71.44 99 ASP A C 1
ATOM 816 O O . ASP A 1 99 ? 9.338 -9.817 -10.963 1.00 71.44 99 ASP A O 1
ATOM 820 N N . LEU A 1 100 ? 9.983 -10.131 -8.842 1.00 80.62 100 LEU A N 1
ATOM 821 C CA . LEU A 1 100 ? 9.372 -8.925 -8.288 1.00 80.62 100 LEU A CA 1
ATOM 822 C C . LEU A 1 100 ? 10.427 -7.876 -7.925 1.00 80.62 100 LEU A C 1
ATOM 824 O O . LEU A 1 100 ? 11.360 -8.133 -7.162 1.00 80.62 100 LEU A O 1
ATOM 828 N N . ILE A 1 101 ? 10.224 -6.650 -8.403 1.00 85.06 101 ILE A N 1
ATOM 829 C CA . ILE A 1 101 ? 10.983 -5.473 -7.979 1.00 85.06 101 ILE A CA 1
ATOM 830 C C . ILE A 1 101 ? 10.360 -4.948 -6.684 1.00 85.06 101 ILE A C 1
ATOM 832 O O . ILE A 1 101 ? 9.171 -4.633 -6.652 1.00 85.06 101 ILE A O 1
ATOM 836 N N . VAL A 1 102 ? 11.159 -4.834 -5.619 1.00 82.88 102 VAL A N 1
ATOM 837 C CA . VAL A 1 102 ? 10.709 -4.278 -4.335 1.00 82.88 102 VAL A CA 1
ATOM 838 C C . VAL A 1 102 ? 11.147 -2.821 -4.226 1.00 82.88 102 VAL A C 1
ATOM 840 O O . VAL A 1 102 ? 12.331 -2.507 -4.070 1.00 82.88 102 VAL A O 1
ATOM 843 N N . LEU A 1 103 ? 10.178 -1.915 -4.306 1.00 82.50 103 LEU A N 1
ATOM 844 C CA . LEU A 1 103 ? 10.414 -0.489 -4.123 1.00 82.50 103 LEU A CA 1
ATOM 845 C C . LEU A 1 103 ? 10.722 -0.179 -2.648 1.00 82.50 103 LEU A C 1
ATOM 847 O O . LEU A 1 103 ? 10.309 -0.877 -1.724 1.00 82.50 103 LEU A O 1
ATOM 851 N N . LYS A 1 104 ? 11.385 0.951 -2.397 1.00 76.56 104 LYS A N 1
ATOM 852 C CA . LYS A 1 104 ? 11.656 1.522 -1.062 1.00 76.56 104 LYS A CA 1
ATOM 853 C C . LYS A 1 104 ? 10.382 1.936 -0.310 1.00 76.56 104 LYS A C 1
ATOM 855 O O . LYS A 1 104 ? 10.427 2.290 0.872 1.00 76.56 104 LYS A O 1
ATOM 860 N N . THR A 1 105 ? 9.233 1.925 -0.980 1.00 66.56 105 THR A N 1
ATOM 861 C CA . THR A 1 105 ? 7.903 1.990 -0.360 1.00 66.56 105 THR A CA 1
ATOM 862 C C . THR A 1 105 ? 7.545 0.708 0.395 1.00 66.56 105 THR A C 1
ATOM 864 O O . THR A 1 105 ? 6.846 0.802 1.395 1.00 66.56 105 THR A O 1
ATOM 867 N N . GLY A 1 106 ? 8.096 -0.441 -0.008 1.00 69.00 106 GLY A N 1
ATOM 868 C CA . GLY A 1 106 ? 7.654 -1.781 0.385 1.00 69.00 106 GLY A CA 1
ATOM 869 C C . GLY A 1 106 ? 6.774 -2.443 -0.682 1.00 69.00 106 GLY A C 1
ATOM 870 O O . GLY A 1 106 ? 6.541 -3.649 -0.610 1.00 69.00 106 GLY A O 1
ATOM 871 N N . GLU A 1 107 ? 6.335 -1.672 -1.683 1.00 74.75 107 GLU A N 1
ATOM 872 C CA . GLU A 1 107 ? 5.513 -2.169 -2.782 1.00 74.75 107 GLU A CA 1
ATOM 873 C C . GLU A 1 107 ? 6.281 -3.130 -3.686 1.00 74.75 107 GLU A C 1
ATOM 875 O O . GLU A 1 107 ? 7.481 -2.964 -3.936 1.00 74.75 107 GLU A O 1
ATOM 880 N N . LYS A 1 108 ? 5.560 -4.126 -4.204 1.00 82.00 108 LYS A N 1
ATOM 881 C CA . LYS A 1 108 ? 6.083 -5.129 -5.132 1.00 82.00 108 LYS A CA 1
ATOM 882 C C . LYS A 1 108 ? 5.537 -4.855 -6.527 1.00 82.00 108 LYS A C 1
ATOM 884 O O . LYS A 1 108 ? 4.325 -4.770 -6.705 1.00 82.00 108 LYS A O 1
ATOM 889 N N . VAL A 1 109 ? 6.429 -4.745 -7.506 1.00 83.75 109 VAL A N 1
ATOM 890 C CA . VAL A 1 109 ? 6.086 -4.566 -8.920 1.00 83.75 109 VAL A CA 1
ATOM 891 C C . VAL A 1 109 ? 6.538 -5.785 -9.713 1.00 83.75 109 VAL A C 1
ATOM 893 O O . VAL A 1 109 ? 7.704 -6.169 -9.635 1.00 83.75 109 VAL A O 1
ATOM 896 N N . ALA A 1 110 ? 5.638 -6.363 -10.508 1.00 84.12 110 ALA A N 1
ATOM 897 C CA . ALA A 1 110 ? 5.991 -7.336 -11.537 1.00 84.12 110 ALA A CA 1
ATOM 898 C C . ALA A 1 110 ? 6.373 -6.581 -12.831 1.00 84.12 110 ALA A C 1
ATOM 900 O O . ALA A 1 110 ? 5.506 -5.947 -13.433 1.00 84.12 110 ALA A O 1
ATOM 901 N N . PRO A 1 111 ? 7.641 -6.612 -13.280 1.00 85.50 111 PRO A N 1
ATOM 902 C CA . PRO A 1 111 ? 8.096 -5.810 -14.416 1.00 85.50 111 PRO A CA 1
ATOM 903 C C . PRO A 1 111 ? 7.700 -6.406 -15.774 1.00 85.50 111 PRO A C 1
ATOM 905 O O . PRO A 1 111 ? 7.673 -5.691 -16.774 1.00 85.50 111 PRO A O 1
ATOM 908 N N . GLY A 1 112 ? 7.377 -7.705 -15.814 1.00 82.19 112 GLY A N 1
ATOM 909 C CA . GLY A 1 112 ? 7.248 -8.473 -17.053 1.00 82.19 112 GLY A CA 1
ATOM 910 C C . GLY A 1 112 ? 6.243 -7.912 -18.060 1.00 82.19 112 GLY A C 1
ATOM 911 O O . GLY A 1 112 ? 6.525 -7.944 -19.249 1.00 82.19 112 GLY A O 1
ATOM 912 N N . LEU A 1 113 ? 5.114 -7.342 -17.614 1.00 82.25 113 LEU A N 1
ATOM 913 C CA . LEU A 1 113 ? 4.132 -6.733 -18.525 1.00 82.25 113 LEU A CA 1
ATOM 914 C C . LEU A 1 113 ? 4.715 -5.534 -19.288 1.00 82.25 113 LEU A C 1
ATOM 916 O O . LEU A 1 113 ? 4.510 -5.422 -20.494 1.00 82.25 113 LEU A O 1
ATOM 920 N N . LEU A 1 114 ? 5.463 -4.665 -18.602 1.00 87.44 114 LEU A N 1
ATOM 921 C CA . LEU A 1 114 ? 6.064 -3.474 -19.201 1.00 87.44 114 LEU A CA 1
ATOM 922 C C . LEU A 1 114 ? 7.298 -3.832 -20.046 1.00 87.44 114 LEU A C 1
ATOM 924 O O . LEU A 1 114 ? 7.423 -3.357 -21.173 1.00 87.44 114 LEU A O 1
ATOM 928 N N . GLU A 1 115 ? 8.175 -4.710 -19.543 1.00 89.88 115 GLU A N 1
ATOM 929 C CA . GLU A 1 115 ? 9.357 -5.191 -20.279 1.00 89.88 115 GLU A CA 1
ATOM 930 C C . GLU A 1 115 ? 8.959 -5.919 -21.583 1.00 89.88 115 GLU A C 1
ATOM 932 O O . GLU A 1 115 ? 9.550 -5.668 -22.638 1.00 89.88 115 GLU A O 1
ATOM 937 N N . GLU A 1 116 ? 7.931 -6.778 -21.542 1.00 84.56 116 GLU A N 1
ATOM 938 C CA . GLU A 1 116 ? 7.440 -7.534 -22.703 1.00 84.56 116 GLU A CA 1
ATOM 939 C C . GLU A 1 116 ? 6.696 -6.645 -23.707 1.00 84.56 116 GLU A C 1
ATOM 941 O O . GLU A 1 116 ? 6.916 -6.775 -24.911 1.00 84.56 116 GLU A O 1
ATOM 946 N N . ALA A 1 117 ? 5.830 -5.736 -23.242 1.00 85.38 117 ALA A N 1
ATOM 947 C CA . ALA A 1 117 ? 5.089 -4.835 -24.124 1.00 85.38 117 ALA A CA 1
ATOM 948 C C . ALA A 1 117 ? 6.025 -3.900 -24.905 1.00 85.38 117 ALA A C 1
ATOM 950 O O . ALA A 1 117 ? 5.843 -3.726 -26.107 1.00 85.38 117 ALA A O 1
ATOM 951 N N . LEU A 1 118 ? 7.071 -3.378 -24.258 1.00 88.31 118 LEU A N 1
ATOM 952 C CA . LEU A 1 118 ? 8.091 -2.570 -24.926 1.00 88.31 118 LEU A CA 1
ATOM 953 C C . LEU A 1 118 ? 8.963 -3.405 -25.873 1.00 88.31 118 LEU A C 1
ATOM 955 O O . LEU A 1 118 ? 9.214 -2.977 -26.992 1.00 88.31 118 LEU A O 1
ATOM 959 N N . SER A 1 119 ? 9.371 -4.617 -25.482 1.00 86.81 119 SER A N 1
ATOM 960 C CA . SER A 1 119 ? 10.204 -5.493 -26.332 1.00 86.81 119 SER A CA 1
ATOM 961 C C . SER A 1 119 ? 9.458 -6.118 -27.528 1.00 86.81 119 SER A C 1
ATOM 963 O O . SER A 1 119 ? 10.064 -6.856 -28.303 1.00 86.81 119 SER A O 1
ATOM 965 N N . LYS A 1 120 ? 8.152 -5.854 -27.689 1.00 86.81 120 LYS A N 1
ATOM 966 C CA . LYS A 1 120 ? 7.380 -6.182 -28.903 1.00 86.81 120 LYS A CA 1
ATOM 967 C C . LYS A 1 120 ? 7.514 -5.121 -30.000 1.00 86.81 120 LYS A C 1
ATOM 969 O O . LYS A 1 120 ? 7.212 -5.427 -31.153 1.00 86.81 120 LYS A O 1
ATOM 974 N N . ASP A 1 121 ? 7.943 -3.904 -29.668 1.00 88.06 121 ASP A N 1
ATOM 975 C CA . ASP A 1 121 ? 8.118 -2.824 -30.639 1.00 88.06 121 ASP A CA 1
ATOM 976 C C . ASP A 1 121 ? 9.412 -2.995 -31.455 1.00 88.06 121 ASP A C 1
ATOM 978 O O . ASP A 1 121 ? 10.474 -3.309 -30.921 1.00 88.06 121 ASP A O 1
ATOM 982 N N . ALA A 1 122 ? 9.346 -2.755 -32.767 1.00 85.69 122 ALA A N 1
ATOM 983 C CA . ALA A 1 122 ? 10.468 -2.992 -33.679 1.00 85.69 122 ALA A CA 1
ATOM 984 C C . ALA A 1 122 ? 11.678 -2.054 -33.466 1.00 85.69 122 ALA A C 1
ATOM 986 O O . ALA A 1 122 ? 12.778 -2.363 -33.940 1.00 85.69 122 ALA A O 1
ATOM 987 N N . ALA A 1 123 ? 11.504 -0.923 -32.774 1.00 86.44 123 ALA A N 1
ATOM 988 C CA . ALA A 1 123 ? 12.592 -0.020 -32.410 1.00 86.44 123 ALA A CA 1
ATOM 989 C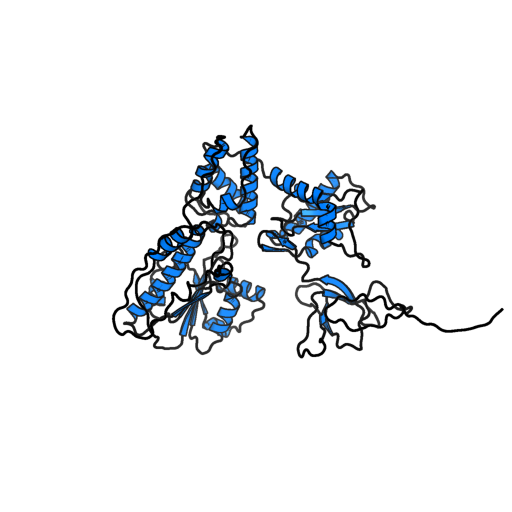 C . ALA A 1 123 ? 13.287 -0.422 -31.095 1.00 86.44 123 ALA A C 1
ATOM 991 O O . ALA A 1 123 ? 14.416 0.010 -30.858 1.00 86.44 123 ALA A O 1
ATOM 992 N N . VAL A 1 124 ? 12.673 -1.263 -30.253 1.00 88.94 124 VAL A N 1
ATOM 993 C CA . VAL A 1 124 ? 13.186 -1.638 -28.924 1.00 88.94 124 VAL A CA 1
ATOM 994 C C . VAL A 1 124 ? 13.724 -3.071 -28.939 1.00 88.94 124 VAL A C 1
ATOM 996 O O . VAL A 1 124 ? 12.993 -4.041 -29.088 1.00 88.94 124 VAL A O 1
ATOM 999 N N . ARG A 1 125 ? 15.034 -3.227 -28.735 1.00 86.88 125 ARG A N 1
ATOM 1000 C CA . ARG A 1 125 ? 15.703 -4.539 -28.674 1.00 86.88 125 ARG A CA 1
ATOM 1001 C C . ARG A 1 125 ? 15.663 -5.169 -27.281 1.00 86.88 125 ARG A C 1
ATOM 1003 O O . ARG A 1 125 ? 15.608 -6.393 -27.170 1.00 86.88 125 ARG A O 1
ATOM 1010 N N . THR A 1 126 ? 15.761 -4.349 -26.237 1.00 87.38 126 THR A N 1
ATOM 1011 C CA . THR A 1 126 ? 15.679 -4.785 -24.837 1.00 87.38 126 THR A CA 1
ATOM 1012 C C . THR A 1 126 ? 15.066 -3.663 -24.002 1.00 87.38 126 THR A C 1
ATOM 1014 O O . THR A 1 126 ? 15.538 -2.531 -24.087 1.00 87.38 126 THR A O 1
ATOM 1017 N N . ALA A 1 127 ? 14.083 -3.971 -23.157 1.00 90.94 127 ALA A N 1
ATOM 1018 C CA . ALA A 1 127 ? 13.581 -3.075 -22.115 1.00 90.94 127 ALA A CA 1
ATOM 1019 C C . ALA A 1 127 ? 13.741 -3.737 -20.738 1.00 90.94 127 ALA A C 1
ATOM 1021 O O . ALA A 1 127 ? 13.476 -4.929 -20.595 1.00 90.94 127 ALA A O 1
ATOM 1022 N N . ILE A 1 128 ? 14.210 -2.984 -19.739 1.00 90.69 128 ILE A N 1
ATOM 1023 C CA . ILE A 1 128 ? 14.490 -3.487 -18.386 1.00 90.69 128 ILE A CA 1
ATOM 1024 C C . ILE A 1 128 ? 13.968 -2.483 -17.361 1.00 90.69 128 ILE A C 1
ATOM 1026 O O . ILE A 1 128 ? 14.395 -1.329 -17.337 1.00 90.69 128 ILE A O 1
ATOM 1030 N N . CYS A 1 129 ? 13.083 -2.929 -16.477 1.00 91.88 129 CYS A N 1
ATOM 1031 C CA . CYS A 1 129 ? 12.609 -2.139 -15.348 1.00 91.88 129 CYS A CA 1
ATOM 1032 C C . CYS A 1 129 ? 13.589 -2.251 -14.177 1.00 91.88 129 CYS A C 1
ATOM 1034 O O . CYS A 1 129 ? 14.040 -3.341 -13.820 1.00 91.88 129 CYS A O 1
ATOM 1036 N N . ILE A 1 130 ? 13.898 -1.124 -13.537 1.00 90.94 130 ILE A N 1
ATOM 1037 C CA . ILE A 1 130 ? 14.805 -1.052 -12.391 1.00 90.94 130 ILE A CA 1
ATOM 1038 C C . ILE A 1 130 ? 14.172 -0.163 -11.319 1.00 90.94 130 ILE A C 1
ATOM 1040 O O . ILE A 1 130 ? 13.828 0.983 -11.571 1.00 90.94 130 ILE A O 1
ATOM 1044 N N . GLY A 1 131 ? 14.056 -0.669 -10.092 1.00 85.62 131 GLY A N 1
ATOM 1045 C CA . GLY A 1 131 ? 13.577 0.125 -8.948 1.00 85.62 131 GLY A CA 1
ATOM 1046 C C . GLY A 1 131 ? 13.894 -0.467 -7.579 1.00 85.62 131 GLY A C 1
ATOM 1047 O O . GLY A 1 131 ? 13.426 0.038 -6.562 1.00 85.62 131 GLY A O 1
ATOM 1048 N N . ASN A 1 132 ? 14.689 -1.540 -7.522 1.00 82.25 132 ASN A N 1
ATOM 1049 C CA . ASN A 1 132 ? 14.953 -2.243 -6.272 1.00 82.25 132 ASN A CA 1
ATOM 1050 C C . ASN A 1 132 ? 15.739 -1.338 -5.307 1.00 82.25 132 ASN A C 1
ATOM 1052 O O . ASN A 1 132 ? 16.875 -0.959 -5.598 1.00 82.25 132 ASN A O 1
ATOM 1056 N N . GLY A 1 133 ? 15.119 -0.978 -4.180 1.00 73.81 133 GLY A N 1
ATOM 1057 C CA . GLY A 1 133 ? 15.664 -0.004 -3.226 1.00 73.81 133 GLY A CA 1
ATOM 1058 C C . GLY A 1 133 ? 15.415 1.479 -3.561 1.00 73.81 133 GLY A C 1
ATOM 1059 O O . GLY A 1 133 ? 15.915 2.342 -2.837 1.00 73.81 133 GLY A O 1
ATOM 1060 N N . PHE A 1 134 ? 14.612 1.793 -4.584 1.00 82.31 134 PHE A N 1
ATOM 1061 C CA . PHE A 1 134 ? 14.233 3.156 -4.994 1.00 82.31 134 PHE A CA 1
ATOM 1062 C C . PHE A 1 134 ? 12.721 3.408 -4.855 1.00 82.31 134 PHE A C 1
ATOM 1064 O O . PHE A 1 134 ? 11.956 2.489 -4.591 1.00 82.31 134 PHE A O 1
ATOM 1071 N N . PHE A 1 135 ? 12.275 4.666 -4.940 1.00 73.38 135 PHE A N 1
ATOM 1072 C CA . PHE A 1 135 ? 10.873 5.037 -4.664 1.00 73.38 135 PHE A CA 1
ATOM 1073 C C . PHE A 1 135 ? 9.908 4.874 -5.850 1.00 73.38 135 PHE A C 1
ATOM 1075 O O . PHE A 1 135 ? 8.708 4.768 -5.628 1.00 73.38 135 PHE A O 1
ATOM 1082 N N . GLU A 1 136 ? 10.423 4.871 -7.076 1.00 83.12 136 GLU A N 1
ATOM 1083 C CA . GLU A 1 136 ? 9.686 4.718 -8.337 1.00 83.12 136 GLU A CA 1
ATOM 1084 C C . GLU A 1 136 ? 10.502 3.790 -9.255 1.00 83.12 136 GLU A C 1
ATOM 1086 O O . GLU A 1 136 ? 11.667 3.515 -8.956 1.00 83.12 136 GLU A O 1
ATOM 1091 N N . LEU A 1 137 ? 9.915 3.316 -10.357 1.00 90.25 137 LEU A N 1
ATOM 1092 C CA . LEU A 1 137 ? 10.659 2.619 -11.408 1.00 90.25 137 LEU A CA 1
ATOM 1093 C C . LEU A 1 137 ? 11.370 3.602 -12.354 1.00 90.25 137 LEU A C 1
ATOM 1095 O O . LEU A 1 137 ? 10.813 4.634 -12.727 1.00 90.25 137 LEU A O 1
ATOM 1099 N N . VAL A 1 138 ? 12.555 3.205 -12.816 1.00 92.31 138 VAL A N 1
ATOM 1100 C CA . VAL A 1 138 ? 13.210 3.712 -14.031 1.00 92.31 138 VAL A CA 1
ATOM 1101 C C . VAL A 1 138 ? 13.317 2.591 -15.064 1.00 92.31 138 VAL A C 1
ATOM 1103 O O . VAL A 1 138 ? 13.304 1.405 -14.723 1.00 92.31 138 VAL A O 1
ATOM 1106 N N . LEU A 1 139 ? 13.405 2.967 -16.335 1.00 93.50 139 LEU A N 1
ATOM 1107 C CA . LEU A 1 139 ? 13.351 2.061 -17.475 1.00 93.50 139 LEU A CA 1
ATOM 1108 C C . LEU A 1 139 ? 14.637 2.184 -18.297 1.00 93.50 139 LEU A C 1
ATOM 1110 O O . LEU A 1 139 ? 14.877 3.218 -18.911 1.00 93.50 139 LEU A O 1
ATOM 1114 N N . LEU A 1 140 ? 15.447 1.128 -18.346 1.00 93.69 140 LEU A N 1
ATOM 1115 C CA . LEU A 1 140 ? 16.618 1.045 -19.219 1.00 93.69 140 LEU A CA 1
ATOM 1116 C C . LEU A 1 140 ? 16.213 0.426 -20.561 1.00 93.69 140 LEU A C 1
ATOM 1118 O O . LEU A 1 140 ? 15.739 -0.711 -20.596 1.00 93.69 140 LEU A O 1
ATOM 1122 N N . VAL A 1 141 ? 16.421 1.155 -21.660 1.00 92.50 141 VAL A N 1
ATOM 1123 C CA . VAL A 1 141 ? 16.086 0.711 -23.023 1.00 92.50 141 VAL A CA 1
ATOM 1124 C C . VAL A 1 141 ? 17.310 0.615 -23.931 1.00 92.50 141 VAL A C 1
ATOM 1126 O O . VAL A 1 141 ? 18.175 1.489 -23.957 1.00 92.50 141 VAL A O 1
ATOM 1129 N N . GLU A 1 142 ? 17.358 -0.457 -24.717 1.00 90.88 142 GLU A N 1
ATOM 1130 C CA . GLU A 1 142 ? 18.302 -0.674 -25.812 1.00 90.88 142 GLU A CA 1
ATOM 1131 C C . GLU A 1 142 ? 17.559 -0.588 -27.147 1.00 90.88 142 GLU A C 1
ATOM 1133 O O . GLU A 1 142 ? 16.611 -1.337 -27.392 1.00 90.88 142 GLU A O 1
ATOM 1138 N N . GLN A 1 143 ? 18.020 0.303 -28.021 1.00 88.38 143 GLN A N 1
ATOM 1139 C CA . GLN A 1 143 ? 17.492 0.478 -29.371 1.00 88.38 143 GLN A CA 1
ATOM 1140 C C . GLN A 1 143 ? 17.882 -0.693 -30.288 1.00 88.38 143 GLN A C 1
ATOM 1142 O O . GLN A 1 143 ? 18.969 -1.272 -30.176 1.00 88.38 143 GLN A O 1
ATOM 1147 N N . SER A 1 144 ? 17.000 -1.047 -31.220 1.00 85.06 144 SER A N 1
ATOM 1148 C CA . SER A 1 144 ? 17.287 -2.035 -32.256 1.00 85.06 144 SER A CA 1
ATOM 1149 C C . SER A 1 144 ? 18.156 -1.457 -33.374 1.00 85.06 144 SER A C 1
ATOM 1151 O O . SER A 1 144 ? 17.929 -0.350 -33.854 1.00 85.06 144 SER A O 1
ATOM 1153 N N . ARG A 1 145 ? 19.103 -2.264 -33.872 1.00 74.06 145 ARG A N 1
ATOM 1154 C CA . ARG A 1 145 ? 19.971 -1.920 -35.018 1.00 74.06 145 ARG A CA 1
ATOM 1155 C C . ARG A 1 145 ? 19.220 -1.816 -36.356 1.00 74.06 145 ARG A C 1
ATOM 1157 O O . ARG A 1 145 ? 19.829 -1.502 -37.368 1.00 74.06 145 ARG A O 1
ATOM 1164 N N . SER A 1 146 ? 17.927 -2.143 -36.384 1.00 65.94 146 SER A N 1
ATOM 1165 C CA . SER A 1 146 ? 17.068 -2.051 -37.572 1.00 65.94 146 SER A CA 1
ATOM 1166 C C . SER A 1 146 ? 16.457 -0.663 -37.792 1.00 65.94 146 SER A C 1
ATOM 1168 O O . SER A 1 146 ? 15.974 -0.404 -38.889 1.00 65.94 146 SER A O 1
ATOM 1170 N N . LEU A 1 147 ? 16.442 0.201 -36.770 1.00 67.69 147 LEU A N 1
ATOM 1171 C CA . LEU A 1 147 ? 15.758 1.500 -36.770 1.00 67.69 147 LEU A CA 1
ATOM 1172 C C . LEU A 1 147 ? 16.570 2.529 -35.964 1.00 67.69 147 LEU A C 1
ATOM 1174 O O . LEU A 1 147 ? 16.318 2.770 -34.781 1.00 67.69 147 LEU A O 1
ATOM 1178 N N . GLU A 1 148 ? 17.554 3.147 -36.620 1.00 70.31 148 GLU A N 1
ATOM 1179 C CA . GLU A 1 148 ? 18.364 4.234 -36.051 1.00 70.31 148 GLU A CA 1
ATOM 1180 C C . GLU A 1 148 ? 17.597 5.569 -36.078 1.00 70.31 148 GLU A C 1
ATOM 1182 O O . GLU A 1 148 ? 17.757 6.409 -36.960 1.00 70.31 148 GLU A O 1
ATOM 1187 N N . LEU A 1 149 ? 16.728 5.752 -35.084 1.00 76.31 149 LEU A N 1
ATOM 1188 C CA . LEU A 1 149 ? 16.199 7.051 -34.664 1.00 76.31 149 LEU A CA 1
ATOM 1189 C C . LEU A 1 149 ? 17.266 7.824 -33.870 1.00 76.31 149 LEU A C 1
ATOM 1191 O O . LEU A 1 149 ? 18.109 7.210 -33.212 1.00 76.31 149 LEU A O 1
ATOM 1195 N N . SER A 1 150 ? 17.193 9.160 -33.866 1.00 83.56 150 SER A N 1
ATOM 1196 C CA . SER A 1 150 ? 17.991 9.982 -32.945 1.00 83.56 150 SER A CA 1
ATOM 1197 C C . SER A 1 150 ? 17.625 9.689 -31.485 1.00 83.56 150 SER A C 1
ATOM 1199 O O . SER A 1 150 ? 16.522 9.223 -31.197 1.00 83.56 150 SER A O 1
ATOM 1201 N N . GLN A 1 151 ? 18.541 9.977 -30.553 1.00 81.94 151 GLN A N 1
ATOM 1202 C CA . GLN A 1 151 ? 18.345 9.683 -29.126 1.00 81.94 151 GLN A CA 1
ATOM 1203 C C . GLN A 1 151 ? 17.045 10.291 -28.579 1.00 81.94 151 GLN A C 1
ATOM 1205 O O . GLN A 1 151 ? 16.250 9.572 -27.977 1.00 81.94 151 GLN A O 1
ATOM 1210 N N . ASP A 1 152 ? 16.782 11.568 -28.867 1.00 84.38 152 ASP A N 1
ATOM 1211 C CA . ASP A 1 152 ? 15.565 12.254 -28.420 1.00 84.38 152 ASP A CA 1
ATOM 1212 C C . ASP A 1 152 ? 14.298 11.659 -29.057 1.00 84.38 152 ASP A C 1
ATOM 1214 O O . ASP A 1 152 ? 13.324 11.381 -28.361 1.00 84.38 152 ASP A O 1
ATOM 1218 N N . ALA A 1 153 ? 14.323 11.371 -30.366 1.00 86.12 153 ALA A N 1
ATOM 1219 C CA . ALA A 1 153 ? 13.187 10.764 -31.064 1.00 86.12 153 ALA A CA 1
ATOM 1220 C C . ALA A 1 153 ? 12.891 9.335 -30.572 1.00 86.12 153 ALA A C 1
ATOM 1222 O O . ALA A 1 153 ? 11.733 8.920 -30.538 1.00 86.12 153 ALA A O 1
ATOM 1223 N N . PHE A 1 154 ? 13.917 8.585 -30.158 1.00 88.19 154 PHE A N 1
ATOM 1224 C CA . PHE A 1 154 ? 13.745 7.266 -29.555 1.00 88.19 154 PHE A CA 1
ATOM 1225 C C . PHE A 1 154 ? 13.179 7.350 -28.128 1.00 88.19 154 PHE A C 1
ATOM 1227 O O . PHE A 1 154 ? 12.280 6.578 -27.800 1.00 88.19 154 PHE A O 1
ATOM 1234 N N . VAL A 1 155 ? 13.623 8.307 -27.298 1.00 88.75 155 VAL A N 1
ATOM 1235 C CA . VAL A 1 155 ? 13.009 8.564 -25.976 1.00 88.75 155 VAL A CA 1
ATOM 1236 C C . VAL A 1 155 ? 11.544 8.971 -26.126 1.00 88.75 155 VAL A C 1
ATOM 1238 O O . VAL A 1 155 ? 10.702 8.485 -25.374 1.00 88.75 155 VAL A O 1
ATOM 1241 N N . ASP A 1 156 ? 11.221 9.807 -27.112 1.00 88.62 156 ASP A N 1
ATOM 1242 C CA . ASP A 1 156 ? 9.847 10.224 -27.396 1.00 88.62 156 ASP A CA 1
ATOM 1243 C C . ASP A 1 156 ? 8.967 9.057 -27.867 1.00 88.62 156 ASP A C 1
ATOM 1245 O O . ASP A 1 156 ? 7.845 8.909 -27.382 1.00 88.62 156 ASP A O 1
ATOM 1249 N N . HIS A 1 157 ? 9.484 8.182 -28.738 1.00 89.69 157 HIS A N 1
ATOM 1250 C CA . HIS A 1 157 ? 8.799 6.952 -29.157 1.00 89.69 157 HIS A CA 1
ATOM 1251 C C . HIS A 1 157 ? 8.537 6.009 -27.975 1.00 89.69 157 HIS A C 1
ATOM 1253 O O . HIS A 1 157 ? 7.397 5.606 -27.742 1.00 89.69 157 HIS A O 1
ATOM 1259 N N . VAL A 1 158 ? 9.562 5.723 -27.164 1.00 90.44 158 VAL A N 1
ATOM 1260 C CA . VAL A 1 158 ? 9.432 4.891 -25.954 1.00 90.44 158 VAL A CA 1
ATOM 1261 C C . VAL A 1 158 ? 8.463 5.520 -24.950 1.00 90.44 158 VAL A C 1
ATOM 1263 O O . VAL A 1 158 ? 7.674 4.802 -24.340 1.00 90.44 158 VAL A O 1
ATOM 1266 N N . TRP A 1 159 ? 8.465 6.846 -24.789 1.00 92.44 159 TRP A N 1
ATOM 1267 C CA . TRP A 1 159 ? 7.524 7.536 -23.908 1.00 92.44 159 TRP A CA 1
ATOM 1268 C C . TRP A 1 159 ? 6.073 7.404 -24.373 1.00 92.44 159 TRP A C 1
ATOM 1270 O O . TRP A 1 159 ? 5.189 7.227 -23.539 1.00 92.44 159 TRP A O 1
ATOM 1280 N N . ASN A 1 160 ? 5.815 7.444 -25.682 1.00 89.81 160 ASN A N 1
ATOM 1281 C CA . ASN A 1 160 ? 4.472 7.229 -26.219 1.00 89.81 160 ASN A CA 1
ATOM 1282 C C . ASN A 1 160 ? 3.976 5.807 -25.912 1.00 89.81 160 ASN A C 1
ATOM 1284 O O . ASN A 1 160 ? 2.909 5.664 -25.322 1.00 89.81 160 ASN A O 1
ATOM 1288 N N . LEU A 1 161 ? 4.800 4.779 -26.162 1.00 88.94 161 LEU A N 1
ATOM 1289 C CA . LEU A 1 161 ? 4.489 3.393 -25.776 1.00 88.94 161 LEU A CA 1
ATOM 1290 C C . LEU A 1 161 ? 4.233 3.261 -24.263 1.00 88.94 161 LEU A C 1
ATOM 1292 O O . LEU A 1 161 ? 3.287 2.604 -23.832 1.00 88.94 161 LEU A O 1
ATOM 1296 N N . VAL A 1 162 ? 5.051 3.920 -23.438 1.00 89.62 162 VAL A N 1
ATOM 1297 C CA . VAL A 1 162 ? 4.876 3.965 -21.979 1.00 89.62 162 VAL A CA 1
ATOM 1298 C C . VAL A 1 162 ? 3.553 4.630 -21.577 1.00 89.62 162 VAL A C 1
ATOM 1300 O O . VAL A 1 162 ? 2.928 4.163 -20.627 1.00 89.62 162 VAL A O 1
ATOM 1303 N N . ASN A 1 163 ? 3.087 5.666 -22.280 1.00 87.44 163 ASN A N 1
ATOM 1304 C CA . ASN A 1 163 ? 1.792 6.301 -22.002 1.00 87.44 163 ASN A CA 1
ATOM 1305 C C . ASN A 1 163 ? 0.602 5.397 -22.339 1.00 87.44 163 ASN A C 1
ATOM 1307 O O . ASN A 1 163 ? -0.386 5.438 -21.611 1.00 87.44 163 ASN A O 1
ATOM 1311 N N . ASP A 1 164 ? 0.707 4.562 -23.373 1.00 86.25 164 ASP A N 1
ATOM 1312 C CA . ASP A 1 164 ? -0.335 3.589 -23.723 1.00 86.25 164 ASP A CA 1
ATOM 1313 C C . ASP A 1 164 ? -0.394 2.426 -22.713 1.00 86.25 164 ASP A C 1
ATOM 1315 O O . ASP A 1 164 ? -1.470 1.918 -22.391 1.00 86.25 164 ASP A O 1
ATOM 1319 N N . ILE A 1 165 ? 0.759 2.020 -22.164 1.00 86.75 165 ILE A N 1
ATOM 1320 C CA . ILE A 1 165 ? 0.870 0.905 -21.207 1.00 86.75 165 ILE A CA 1
ATOM 1321 C C . ILE A 1 165 ? 0.572 1.350 -19.763 1.00 86.75 165 ILE A C 1
ATOM 1323 O O . ILE A 1 165 ? -0.057 0.607 -19.011 1.00 86.75 165 ILE A O 1
ATOM 1327 N N . ASN A 1 166 ? 0.986 2.555 -19.354 1.00 84.06 166 ASN A N 1
ATOM 1328 C CA . ASN A 1 166 ? 0.839 3.074 -17.985 1.00 84.06 166 ASN A CA 1
ATOM 1329 C C . ASN A 1 166 ? -0.587 2.919 -17.390 1.00 84.06 166 ASN A C 1
ATOM 1331 O O . ASN A 1 166 ? -0.689 2.514 -16.230 1.00 84.06 166 ASN A O 1
ATOM 1335 N N . PRO A 1 167 ? -1.694 3.191 -18.115 1.00 83.69 167 PRO A N 1
ATOM 1336 C CA . PRO A 1 167 ? -3.056 2.986 -17.615 1.00 83.69 167 PRO A CA 1
ATOM 1337 C C . PRO A 1 167 ? -3.377 1.537 -17.222 1.00 83.69 167 PRO A C 1
ATOM 1339 O O . PRO A 1 167 ? -4.174 1.328 -16.310 1.00 83.69 167 PRO A O 1
ATOM 1342 N N . LEU A 1 168 ? -2.742 0.558 -17.876 1.00 79.31 168 LEU A N 1
ATOM 1343 C CA . LEU A 1 168 ? -2.913 -0.880 -17.631 1.00 79.31 168 LEU A CA 1
ATOM 1344 C C . LEU A 1 168 ? -2.093 -1.387 -16.433 1.00 79.31 168 LEU A C 1
ATOM 1346 O O . LEU A 1 168 ? -2.281 -2.520 -15.997 1.00 79.31 168 LEU A O 1
ATOM 1350 N N . LEU A 1 169 ? -1.172 -0.568 -15.917 1.00 80.06 169 LEU A N 1
ATOM 1351 C CA . LEU A 1 169 ? -0.310 -0.897 -14.784 1.00 80.06 169 LEU A CA 1
ATOM 1352 C C . LEU A 1 169 ? -0.864 -0.337 -13.470 1.00 80.06 169 LEU A C 1
ATOM 1354 O O . LEU A 1 169 ? -1.474 0.741 -13.436 1.00 80.06 169 LEU A O 1
ATOM 1358 N N . ASP A 1 170 ? -0.555 -1.030 -12.372 1.00 75.44 170 ASP A N 1
ATOM 1359 C CA . ASP A 1 170 ? -0.762 -0.526 -11.014 1.00 75.44 170 ASP A CA 1
ATOM 1360 C C . ASP A 1 170 ? -0.063 0.826 -10.808 1.00 75.44 170 ASP A C 1
ATOM 1362 O O . ASP A 1 170 ? 0.995 1.097 -11.379 1.00 75.44 170 ASP A O 1
ATOM 1366 N N . GLN A 1 171 ? -0.615 1.679 -9.941 1.00 72.62 171 GLN A N 1
ATOM 1367 C CA . GLN A 1 171 ? -0.135 3.051 -9.733 1.00 72.62 171 GLN A CA 1
ATOM 1368 C C . GLN A 1 171 ? 1.368 3.140 -9.396 1.00 72.62 171 GLN A C 1
ATOM 1370 O O . GLN A 1 171 ? 2.046 4.056 -9.860 1.00 72.62 171 GLN A O 1
ATOM 1375 N N . HIS A 1 172 ? 1.895 2.189 -8.618 1.00 74.88 172 HIS A N 1
ATOM 1376 C CA . HIS A 1 172 ? 3.307 2.097 -8.220 1.00 74.88 172 HIS A CA 1
ATOM 1377 C C . HIS A 1 172 ? 4.220 1.450 -9.275 1.00 74.88 172 HIS A C 1
ATOM 1379 O O . HIS A 1 172 ? 5.440 1.534 -9.149 1.00 74.88 172 HIS A O 1
ATOM 1385 N N . ALA A 1 173 ? 3.651 0.836 -10.314 1.00 82.94 173 ALA A N 1
ATOM 1386 C CA . ALA A 1 173 ? 4.368 0.259 -11.451 1.00 82.94 173 ALA A CA 1
ATOM 1387 C C . ALA A 1 173 ? 4.481 1.221 -12.654 1.00 82.94 173 ALA A C 1
ATOM 1389 O O . ALA A 1 173 ? 5.185 0.921 -13.617 1.00 82.94 173 ALA A O 1
ATOM 1390 N N . ARG A 1 174 ? 3.805 2.377 -12.611 1.00 85.75 174 ARG A N 1
ATOM 1391 C CA . ARG A 1 174 ? 3.806 3.377 -13.691 1.00 85.75 174 ARG A CA 1
ATOM 1392 C C . ARG A 1 174 ? 5.117 4.156 -13.763 1.00 85.75 174 ARG A C 1
ATOM 1394 O O . ARG A 1 174 ? 5.630 4.626 -12.746 1.00 85.75 174 ARG A O 1
ATOM 1401 N N . ILE A 1 175 ? 5.604 4.378 -14.980 1.00 87.31 175 ILE A N 1
ATOM 1402 C CA . ILE A 1 175 ? 6.760 5.243 -15.244 1.00 87.31 175 ILE A CA 1
ATOM 1403 C C . ILE A 1 175 ? 6.297 6.705 -15.207 1.00 87.31 175 ILE A C 1
ATOM 1405 O O . ILE A 1 175 ? 5.362 7.084 -15.912 1.00 87.31 175 ILE A O 1
ATOM 1409 N N . SER A 1 176 ? 6.928 7.525 -14.362 1.00 80.06 176 SER A N 1
ATOM 1410 C CA . SER A 1 176 ? 6.411 8.846 -13.974 1.00 80.06 176 SER A CA 1
ATOM 1411 C C . SER A 1 176 ? 6.757 9.999 -14.927 1.00 80.06 176 SER A C 1
ATOM 1413 O O . SER A 1 176 ? 6.053 11.007 -14.921 1.00 80.06 176 SER A O 1
ATOM 1415 N N . SER A 1 177 ? 7.823 9.888 -15.727 1.00 82.81 177 SER A N 1
ATOM 1416 C CA . SER A 1 177 ? 8.290 10.936 -16.653 1.00 82.81 177 SER A CA 1
ATOM 1417 C C . SER A 1 177 ? 9.257 10.369 -17.699 1.00 82.81 177 SER A C 1
ATOM 1419 O O . SER A 1 177 ? 9.901 9.349 -17.448 1.00 82.81 177 SER A O 1
ATOM 1421 N N . LYS A 1 178 ? 9.457 11.084 -18.817 1.00 85.44 178 LYS A N 1
ATOM 1422 C CA . LYS A 1 178 ? 10.563 10.850 -19.770 1.00 85.44 178 LYS A CA 1
ATOM 1423 C C . LYS A 1 178 ? 11.928 10.775 -19.077 1.00 85.44 178 LYS A C 1
ATOM 1425 O O . LYS A 1 178 ? 12.766 9.979 -19.476 1.00 85.44 178 LYS A O 1
ATOM 1430 N N . ALA A 1 179 ? 12.129 11.539 -17.999 1.00 83.44 179 ALA A N 1
ATOM 1431 C CA . ALA A 1 179 ? 13.363 11.527 -17.205 1.00 83.44 179 ALA A CA 1
ATOM 1432 C C . ALA A 1 179 ? 13.649 10.184 -16.492 1.00 83.44 179 ALA A C 1
ATOM 1434 O O . ALA A 1 179 ? 14.760 9.971 -16.016 1.00 83.44 179 ALA A O 1
ATOM 1435 N N . ALA A 1 180 ? 12.671 9.272 -16.425 1.00 86.12 180 ALA A N 1
ATOM 1436 C CA . ALA A 1 180 ? 12.859 7.905 -15.939 1.00 86.12 180 ALA A CA 1
ATOM 1437 C C . ALA A 1 180 ? 13.399 6.943 -17.017 1.00 86.12 180 ALA A C 1
ATOM 1439 O O . ALA A 1 180 ? 13.704 5.794 -16.695 1.00 86.12 180 ALA A O 1
ATOM 1440 N N . ILE A 1 181 ? 13.473 7.367 -18.285 1.00 91.44 181 ILE A N 1
ATOM 1441 C CA . ILE A 1 181 ? 13.953 6.548 -19.402 1.00 91.44 181 ILE A CA 1
ATOM 1442 C C . ILE A 1 181 ? 15.467 6.727 -19.530 1.00 91.44 181 ILE A C 1
ATOM 1444 O O . ILE A 1 181 ? 15.967 7.821 -19.779 1.00 91.44 181 ILE A O 1
ATOM 1448 N N . ILE A 1 182 ? 16.198 5.626 -19.388 1.00 91.19 182 ILE A N 1
ATOM 1449 C CA . ILE A 1 182 ? 17.649 5.557 -19.524 1.00 91.19 182 ILE A CA 1
ATOM 1450 C C . ILE A 1 182 ? 17.961 4.930 -20.878 1.00 91.19 182 ILE A C 1
ATOM 1452 O O . ILE A 1 182 ? 17.621 3.771 -21.129 1.00 91.19 182 ILE A O 1
ATOM 1456 N N . LEU A 1 183 ? 18.653 5.670 -21.742 1.00 89.62 183 LEU A N 1
ATOM 1457 C CA . LEU A 1 183 ? 19.189 5.108 -22.976 1.00 89.62 183 LEU A CA 1
ATOM 1458 C C . LEU A 1 183 ? 20.457 4.304 -22.690 1.00 89.62 183 LEU A C 1
ATOM 1460 O O . LEU A 1 183 ? 21.429 4.810 -22.127 1.00 89.62 183 LEU A O 1
ATOM 1464 N N . LYS A 1 184 ? 20.479 3.048 -23.134 1.00 90.00 184 LYS A N 1
ATOM 1465 C CA . LYS A 1 184 ? 21.680 2.216 -23.107 1.00 90.00 184 LYS A CA 1
ATOM 1466 C C . LYS A 1 184 ? 22.747 2.817 -24.032 1.00 90.00 184 LYS A C 1
ATOM 1468 O O . LYS A 1 184 ? 22.573 2.866 -25.248 1.00 90.00 184 LYS A O 1
ATOM 1473 N N . SER A 1 185 ? 23.884 3.223 -23.463 1.00 81.69 185 SER A N 1
ATOM 1474 C CA . SER A 1 185 ? 25.036 3.706 -24.238 1.00 81.69 185 SER A CA 1
ATOM 1475 C C . SER A 1 185 ? 25.580 2.617 -25.182 1.00 81.69 18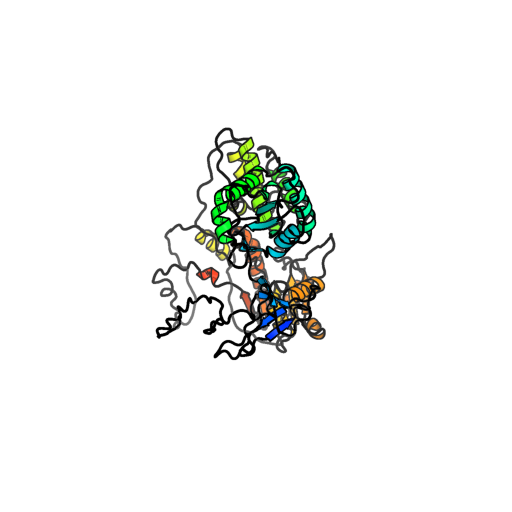5 SER A C 1
ATOM 1477 O O . SER A 1 185 ? 25.696 1.457 -24.765 1.00 81.69 185 SER A O 1
ATOM 1479 N N . PRO A 1 186 ? 25.983 2.947 -26.428 1.00 76.69 186 PRO A N 1
ATOM 1480 C CA . PRO A 1 186 ? 26.621 1.995 -27.339 1.00 76.69 186 PRO A CA 1
ATOM 1481 C C . PRO A 1 186 ? 27.864 1.310 -26.753 1.00 76.69 186 PRO A C 1
ATOM 1483 O O . PRO A 1 186 ? 28.119 0.159 -27.088 1.00 76.69 186 PRO A O 1
ATOM 1486 N N . ALA A 1 187 ? 28.594 1.990 -25.858 1.00 77.75 187 ALA A N 1
ATOM 1487 C CA . ALA A 1 187 ? 29.863 1.527 -25.289 1.00 77.75 187 ALA A CA 1
ATOM 1488 C C . ALA A 1 187 ? 29.735 0.527 -24.121 1.00 77.75 187 ALA A C 1
ATOM 1490 O O . ALA A 1 187 ? 30.724 -0.105 -23.756 1.00 77.75 187 ALA A O 1
ATOM 1491 N N . LYS A 1 188 ? 28.547 0.385 -23.519 1.00 83.44 188 LYS A N 1
ATOM 1492 C CA . LYS A 1 188 ? 28.253 -0.652 -22.511 1.00 83.44 188 LYS A CA 1
ATOM 1493 C C . LYS A 1 188 ? 27.498 -1.810 -23.168 1.00 83.44 188 LYS A C 1
ATOM 1495 O O . LYS A 1 188 ? 26.965 -1.655 -24.263 1.00 83.44 188 LYS A O 1
ATOM 1500 N N . GLU A 1 189 ? 27.376 -2.951 -22.499 1.00 83.81 189 GLU A N 1
ATOM 1501 C CA . GLU A 1 189 ? 26.489 -4.043 -22.924 1.00 83.81 189 GLU A CA 1
ATOM 1502 C C . GLU A 1 189 ? 25.573 -4.481 -21.779 1.00 83.81 189 GLU A C 1
ATOM 1504 O O . GLU A 1 189 ? 25.920 -4.371 -20.606 1.00 83.81 189 GLU A O 1
ATOM 1509 N N . ILE A 1 190 ? 24.376 -4.960 -22.120 1.00 86.00 190 ILE A N 1
ATOM 1510 C CA . ILE A 1 190 ? 23.442 -5.536 -21.149 1.00 86.00 190 ILE A CA 1
ATOM 1511 C C . ILE A 1 190 ? 23.879 -6.977 -20.898 1.00 86.00 190 ILE A C 1
ATOM 1513 O O . ILE A 1 190 ? 23.771 -7.812 -21.801 1.00 86.00 190 ILE A O 1
ATOM 1517 N N . ARG A 1 191 ? 24.345 -7.287 -19.681 1.00 82.38 191 ARG A N 1
ATOM 1518 C CA . ARG A 1 191 ? 24.734 -8.660 -19.332 1.00 82.38 191 ARG A CA 1
ATOM 1519 C C . ARG A 1 191 ? 23.543 -9.610 -19.422 1.00 82.38 191 ARG A C 1
ATOM 1521 O O . ARG A 1 191 ? 22.450 -9.341 -18.913 1.00 82.38 191 ARG A O 1
ATOM 1528 N N . ARG A 1 192 ? 23.785 -10.751 -20.061 1.00 82.75 192 ARG A N 1
ATOM 1529 C CA . ARG A 1 192 ? 22.833 -11.845 -20.239 1.00 82.75 192 ARG A CA 1
ATOM 1530 C C . ARG A 1 192 ? 23.479 -13.146 -19.773 1.00 82.75 192 ARG A C 1
ATOM 1532 O O . ARG A 1 192 ? 24.691 -13.302 -19.886 1.00 82.75 192 ARG A O 1
ATOM 1539 N N . SER A 1 193 ? 22.668 -14.064 -19.260 1.00 77.75 193 SER A N 1
ATOM 1540 C CA . SER A 1 193 ? 23.109 -15.419 -18.924 1.00 77.75 193 SER A CA 1
ATOM 1541 C C . SER A 1 193 ? 23.393 -16.235 -20.191 1.00 77.75 193 SER A C 1
ATOM 1543 O O . SER A 1 193 ? 22.984 -15.849 -21.288 1.00 77.75 193 SER A O 1
ATOM 1545 N N . ASP A 1 194 ? 23.971 -17.428 -20.036 1.00 61.44 194 ASP A N 1
ATOM 1546 C CA . ASP A 1 194 ? 24.141 -18.403 -21.128 1.00 61.44 194 ASP A CA 1
ATOM 1547 C C . ASP A 1 194 ? 22.811 -18.791 -21.814 1.00 61.44 194 ASP A C 1
ATOM 1549 O O . ASP A 1 194 ? 22.803 -19.301 -22.932 1.00 61.44 194 ASP A O 1
ATOM 1553 N N . LYS A 1 195 ? 21.667 -18.535 -21.158 1.00 53.16 195 LYS A N 1
ATOM 1554 C CA . LYS A 1 195 ? 20.311 -18.739 -21.699 1.00 53.16 195 LYS A CA 1
ATOM 1555 C C . LYS A 1 195 ? 19.749 -17.500 -22.413 1.00 53.16 195 LYS A C 1
ATOM 1557 O O . LYS A 1 195 ? 18.582 -17.488 -22.790 1.00 53.16 195 LYS A O 1
ATOM 1562 N N . GLY A 1 196 ? 20.533 -16.430 -22.545 1.00 66.50 196 GLY A N 1
ATOM 1563 C CA . GLY A 1 196 ? 20.124 -15.153 -23.136 1.00 66.50 196 GLY A CA 1
ATOM 1564 C C . GLY A 1 196 ? 19.260 -14.259 -22.235 1.00 66.50 196 GLY A C 1
ATOM 1565 O O . GLY A 1 196 ? 18.929 -13.147 -22.646 1.00 66.50 196 GLY A O 1
ATOM 1566 N N . SER A 1 197 ? 18.914 -14.699 -21.019 1.00 73.38 197 SER A N 1
ATOM 1567 C CA . SER A 1 197 ? 18.100 -13.924 -20.072 1.00 73.38 197 SER A CA 1
ATOM 1568 C C . SER A 1 197 ? 18.891 -12.757 -19.478 1.00 73.38 197 SER A C 1
ATOM 1570 O O . SER A 1 197 ? 20.045 -12.934 -19.090 1.00 73.38 197 SER A O 1
ATOM 1572 N N . VAL A 1 198 ? 18.271 -11.583 -19.348 1.00 83.06 198 VAL A N 1
ATOM 1573 C CA . VAL A 1 198 ? 18.895 -10.401 -18.730 1.00 83.06 198 VAL A CA 1
ATOM 1574 C C . VAL A 1 198 ? 19.251 -10.673 -17.265 1.00 83.06 198 VAL A C 1
ATOM 1576 O O . VAL A 1 198 ? 18.448 -11.208 -16.503 1.00 83.06 198 VAL A O 1
ATOM 1579 N N . MET A 1 199 ? 20.458 -10.281 -16.863 1.00 81.25 199 MET A N 1
ATOM 1580 C CA . MET A 1 199 ? 20.960 -10.426 -15.495 1.00 81.25 199 MET A CA 1
ATOM 1581 C C . MET A 1 199 ? 20.753 -9.107 -14.730 1.00 81.25 199 MET A C 1
ATOM 1583 O O . MET A 1 199 ? 21.616 -8.232 -14.713 1.00 81.25 199 MET A O 1
ATOM 1587 N N . ARG A 1 200 ? 19.543 -8.906 -14.177 1.00 85.56 200 ARG A N 1
ATOM 1588 C CA . ARG A 1 200 ? 19.078 -7.582 -13.698 1.00 85.56 200 ARG A CA 1
ATOM 1589 C C . ARG A 1 200 ? 19.924 -6.991 -12.556 1.00 85.56 200 ARG A C 1
ATOM 1591 O O . ARG A 1 200 ? 20.052 -5.771 -12.490 1.00 85.56 200 ARG A O 1
ATOM 1598 N N . LYS A 1 201 ? 20.521 -7.810 -11.678 1.00 82.69 201 LYS A N 1
ATOM 1599 C CA . LYS A 1 201 ? 21.380 -7.315 -10.578 1.00 82.69 201 LYS A CA 1
ATOM 1600 C C . LYS A 1 201 ? 22.695 -6.754 -11.117 1.00 82.69 201 LYS A C 1
ATOM 1602 O O . LYS A 1 201 ? 23.110 -5.668 -10.743 1.00 82.69 201 LYS A O 1
ATOM 1607 N N . GLU A 1 202 ? 23.291 -7.474 -12.052 1.00 85.00 202 GLU A N 1
ATOM 1608 C CA . GLU A 1 202 ? 24.537 -7.148 -12.726 1.00 85.00 202 GLU A CA 1
ATOM 1609 C C . GLU A 1 202 ? 24.361 -5.902 -13.611 1.00 85.00 202 GLU A C 1
ATOM 1611 O O . GLU A 1 202 ? 25.200 -5.007 -13.598 1.00 85.00 202 GLU A O 1
ATOM 1616 N N . VAL A 1 203 ? 23.214 -5.775 -14.290 1.00 87.62 203 VAL A N 1
ATOM 1617 C CA . VAL A 1 203 ? 22.814 -4.541 -14.991 1.00 87.62 203 VAL A CA 1
ATOM 1618 C C . VAL A 1 203 ? 22.655 -3.362 -14.018 1.00 87.62 203 VAL A C 1
ATOM 1620 O O . VAL A 1 203 ? 23.093 -2.256 -14.327 1.00 87.62 203 VAL A O 1
ATOM 1623 N N . GLN A 1 204 ? 22.076 -3.572 -12.829 1.00 86.31 204 GLN A N 1
ATOM 1624 C CA . GLN A 1 204 ? 21.963 -2.520 -11.808 1.00 86.31 204 GLN A CA 1
ATOM 1625 C C . GLN A 1 204 ? 23.340 -2.055 -11.285 1.00 86.31 204 GLN A C 1
ATOM 1627 O O . GLN A 1 204 ? 23.482 -0.891 -10.908 1.00 86.31 204 GLN A O 1
ATOM 1632 N N . GLU A 1 205 ? 24.354 -2.924 -11.287 1.00 86.75 205 GLU A N 1
ATOM 1633 C CA . GLU A 1 205 ? 25.741 -2.568 -10.964 1.00 86.75 205 GLU A CA 1
ATOM 1634 C C . GLU A 1 205 ? 26.434 -1.828 -12.123 1.00 86.75 205 GLU A C 1
ATOM 1636 O O . GLU A 1 205 ? 27.001 -0.756 -11.906 1.00 86.75 205 GLU A O 1
ATOM 1641 N N . ASP A 1 206 ? 26.332 -2.336 -13.356 1.00 87.88 206 ASP A N 1
ATOM 1642 C CA . ASP A 1 206 ? 26.986 -1.762 -14.546 1.00 87.88 206 ASP A CA 1
ATOM 1643 C C . ASP A 1 206 ? 26.454 -0.374 -14.932 1.00 87.88 206 ASP A C 1
ATOM 1645 O O . ASP A 1 206 ? 27.209 0.482 -15.404 1.00 87.88 206 ASP A O 1
ATOM 1649 N N . PHE A 1 207 ? 25.155 -0.136 -14.739 1.00 89.56 207 PHE A N 1
ATOM 1650 C CA . PHE A 1 207 ? 24.470 1.117 -15.078 1.00 89.56 207 PHE A CA 1
ATOM 1651 C C . PHE A 1 207 ? 24.203 1.996 -13.847 1.00 89.56 207 PHE A C 1
ATOM 1653 O O . PHE A 1 207 ? 23.408 2.931 -13.910 1.00 89.56 207 PHE A O 1
ATOM 1660 N N . LYS A 1 208 ? 24.863 1.722 -12.712 1.00 88.62 208 LYS A N 1
ATOM 1661 C CA . LYS A 1 208 ? 24.639 2.423 -11.435 1.00 88.62 208 LYS A CA 1
ATOM 1662 C C . LYS A 1 208 ? 24.715 3.951 -11.551 1.00 88.62 208 LYS A C 1
ATOM 1664 O O . LYS A 1 208 ? 23.906 4.641 -10.934 1.00 88.62 208 LYS A O 1
ATOM 1669 N N . SER A 1 209 ? 25.661 4.471 -12.334 1.00 88.56 209 SER A N 1
ATOM 1670 C CA . SER A 1 209 ? 25.826 5.908 -12.597 1.00 88.56 209 SER A CA 1
ATOM 1671 C C . SER A 1 209 ? 24.629 6.510 -13.334 1.00 88.56 209 SER A C 1
ATOM 1673 O O . SER A 1 209 ? 24.088 7.522 -12.903 1.00 88.56 209 SER A O 1
ATOM 1675 N N . GLU A 1 210 ? 24.185 5.868 -14.410 1.00 90.12 210 GLU A N 1
ATOM 1676 C CA . GLU A 1 210 ? 23.071 6.311 -15.249 1.00 90.12 210 GLU A CA 1
ATOM 1677 C C . GLU A 1 210 ? 21.733 6.188 -14.509 1.00 90.12 210 GLU A C 1
ATOM 1679 O O . GLU A 1 210 ? 20.892 7.077 -14.586 1.00 90.12 210 GLU A O 1
ATOM 1684 N N . ILE A 1 211 ? 21.567 5.125 -13.716 1.00 89.75 211 ILE A N 1
ATOM 1685 C CA . ILE A 1 211 ? 20.418 4.933 -12.825 1.00 89.75 211 ILE A CA 1
ATOM 1686 C C . ILE A 1 211 ? 20.357 6.063 -11.792 1.00 89.75 211 ILE A C 1
ATOM 1688 O O . ILE A 1 211 ? 19.294 6.642 -11.580 1.00 89.75 211 ILE A O 1
ATOM 1692 N N . GLN A 1 212 ? 21.487 6.410 -11.168 1.00 86.81 212 GLN A N 1
ATOM 1693 C CA . GLN A 1 212 ? 21.546 7.525 -10.225 1.00 86.81 212 GLN A CA 1
ATOM 1694 C C . GLN A 1 212 ? 21.212 8.863 -10.909 1.00 86.81 212 GLN A C 1
ATOM 1696 O O . GLN A 1 212 ? 20.367 9.596 -10.399 1.00 86.81 212 GLN A O 1
ATOM 1701 N N . GLN A 1 213 ? 21.788 9.139 -12.083 1.00 86.56 213 GLN A N 1
ATOM 1702 C CA . GLN A 1 213 ? 21.484 10.341 -12.871 1.00 86.56 213 GLN A CA 1
ATOM 1703 C C . GLN A 1 213 ? 20.001 10.429 -13.256 1.00 86.56 213 GLN A C 1
ATOM 1705 O O . GLN A 1 213 ? 19.429 11.512 -13.196 1.00 86.56 213 GLN A O 1
ATOM 1710 N N . ALA A 1 214 ? 19.346 9.313 -13.589 1.00 85.06 214 ALA A N 1
ATOM 1711 C CA . ALA A 1 214 ? 17.912 9.288 -13.878 1.00 85.06 214 ALA A CA 1
ATOM 1712 C C . ALA A 1 214 ? 17.059 9.620 -12.643 1.00 85.06 214 ALA A C 1
ATOM 1714 O O . ALA A 1 214 ? 16.097 10.379 -12.741 1.00 85.06 214 ALA A O 1
ATOM 1715 N N . TYR A 1 215 ? 17.426 9.129 -11.454 1.00 83.94 215 TYR A N 1
ATOM 1716 C CA . TYR A 1 215 ? 16.745 9.534 -10.220 1.00 83.94 215 TYR A CA 1
ATOM 1717 C C . TYR A 1 215 ? 16.990 11.012 -9.872 1.00 83.94 215 TYR A C 1
ATOM 1719 O O . TYR A 1 215 ? 16.048 11.694 -9.474 1.00 83.94 215 TYR A O 1
ATOM 1727 N N . GLU A 1 216 ? 18.196 11.540 -10.085 1.00 82.19 216 GLU A N 1
ATOM 1728 C CA . GLU A 1 216 ? 18.512 12.970 -9.919 1.00 82.19 216 GLU A CA 1
ATOM 1729 C C . GLU A 1 216 ? 17.772 13.851 -10.954 1.00 82.19 216 GLU A C 1
ATOM 1731 O O . GLU A 1 216 ? 17.281 14.941 -10.635 1.00 82.19 216 GLU A O 1
ATOM 1736 N N . ALA A 1 217 ? 17.598 13.356 -12.183 1.00 79.19 217 ALA A N 1
ATOM 1737 C CA . ALA A 1 217 ? 16.774 13.975 -13.217 1.00 79.19 217 ALA A CA 1
ATOM 1738 C C . ALA A 1 217 ? 15.284 13.961 -12.833 1.00 79.19 217 ALA A C 1
ATOM 1740 O O . ALA A 1 217 ? 14.602 14.971 -12.978 1.00 79.19 217 ALA A O 1
ATOM 1741 N N . LEU A 1 218 ? 14.774 12.868 -12.258 1.00 74.56 218 LEU A N 1
ATOM 1742 C CA . LEU A 1 218 ? 13.404 12.791 -11.735 1.00 74.56 218 LEU A CA 1
ATOM 1743 C C . LEU A 1 218 ? 13.164 13.707 -10.528 1.00 74.56 218 LEU A C 1
ATOM 1745 O O . LEU A 1 218 ? 12.048 14.194 -10.345 1.00 74.56 218 LEU A O 1
ATOM 1749 N N . GLU A 1 219 ? 14.185 13.964 -9.707 1.00 66.94 219 GLU A N 1
ATOM 1750 C CA . GLU A 1 219 ? 14.109 14.952 -8.625 1.00 66.94 219 GLU A CA 1
ATOM 1751 C C . GLU A 1 219 ? 14.126 16.401 -9.138 1.00 66.94 219 GLU A C 1
ATOM 1753 O O . GLU A 1 219 ? 13.458 17.252 -8.550 1.00 66.94 219 GLU A O 1
ATOM 1758 N N . SER A 1 220 ? 14.827 16.691 -10.240 1.00 64.12 220 SER A N 1
ATOM 1759 C CA . SER A 1 220 ? 14.907 18.042 -10.826 1.00 64.12 220 SER A CA 1
ATOM 1760 C C . SER A 1 220 ? 13.805 18.366 -11.846 1.00 64.12 220 SER A C 1
ATOM 1762 O O . SER A 1 220 ? 13.452 19.532 -12.003 1.00 64.12 220 SER A O 1
ATOM 1764 N N . CYS A 1 221 ? 13.214 17.357 -12.491 1.00 53.41 221 CYS A N 1
ATOM 1765 C CA . CYS A 1 221 ? 12.125 17.484 -13.470 1.00 53.41 221 CYS A CA 1
ATOM 1766 C C . CYS A 1 221 ? 10.730 17.642 -12.819 1.00 53.41 221 CYS A C 1
ATOM 1768 O O . CYS A 1 221 ? 9.716 17.731 -13.512 1.00 53.41 221 CYS A O 1
ATOM 1770 N N . ALA A 1 222 ? 10.645 17.694 -11.484 1.00 52.56 222 ALA A N 1
ATOM 1771 C CA . ALA A 1 222 ? 9.395 17.995 -10.794 1.00 52.56 222 ALA A CA 1
ATOM 1772 C C . ALA A 1 222 ? 8.874 19.396 -11.174 1.00 52.56 222 ALA A C 1
ATOM 1774 O O . ALA A 1 222 ? 9.613 20.379 -11.189 1.00 52.56 222 ALA A O 1
ATOM 1775 N N . THR A 1 223 ? 7.579 19.453 -11.490 1.00 50.59 223 THR A N 1
ATOM 1776 C CA . THR A 1 223 ? 6.844 20.590 -12.070 1.00 50.59 223 THR A CA 1
ATOM 1777 C C . THR A 1 223 ? 7.160 21.966 -11.485 1.00 50.59 223 THR A C 1
ATOM 1779 O O . THR A 1 223 ? 7.364 22.122 -10.284 1.00 50.59 223 THR A O 1
ATOM 1782 N N . THR A 1 224 ? 7.065 22.982 -12.350 1.00 50.50 224 THR A N 1
ATOM 1783 C CA . THR A 1 224 ? 7.310 24.423 -12.138 1.00 50.50 224 THR A CA 1
ATOM 1784 C C . THR A 1 224 ? 6.367 25.124 -11.138 1.00 50.50 224 THR A C 1
ATOM 1786 O O . THR A 1 224 ? 6.048 26.294 -11.324 1.00 50.50 224 THR A O 1
ATOM 1789 N N . TRP A 1 225 ? 5.934 24.466 -10.060 1.00 56.28 225 TRP A N 1
ATOM 1790 C CA . TRP A 1 225 ? 5.293 25.158 -8.940 1.00 56.28 225 TRP A CA 1
ATOM 1791 C C . TRP A 1 225 ? 6.322 26.058 -8.249 1.00 56.28 225 TRP A C 1
ATOM 1793 O O . TRP A 1 225 ? 7.336 25.594 -7.726 1.00 56.28 225 TRP A O 1
ATOM 1803 N N . ILE A 1 226 ? 6.071 27.363 -8.289 1.00 60.41 226 ILE A N 1
ATOM 1804 C CA . ILE A 1 226 ? 6.840 28.369 -7.561 1.00 60.41 226 ILE A CA 1
ATOM 1805 C C . ILE A 1 226 ? 6.102 28.579 -6.243 1.00 60.41 226 ILE A C 1
ATOM 1807 O O . ILE A 1 226 ? 5.022 29.157 -6.251 1.00 60.41 226 ILE A O 1
ATOM 1811 N N . LEU A 1 227 ? 6.660 28.076 -5.140 1.00 64.31 227 LEU A N 1
ATOM 1812 C CA . LEU A 1 227 ? 6.093 28.287 -3.807 1.00 64.31 227 LEU A CA 1
ATOM 1813 C C . LEU A 1 227 ? 6.540 29.654 -3.269 1.00 64.31 227 LEU A C 1
ATOM 1815 O O . LEU A 1 227 ? 7.739 29.877 -3.087 1.00 64.31 227 LEU A O 1
ATOM 1819 N N . GLN A 1 228 ? 5.596 30.556 -3.006 1.00 66.81 228 GLN A N 1
ATOM 1820 C CA . GLN A 1 228 ? 5.851 31.885 -2.451 1.00 66.81 228 GLN A CA 1
ATOM 1821 C C . GLN A 1 228 ? 5.634 31.904 -0.924 1.00 66.81 228 GLN A C 1
ATOM 1823 O O . GLN A 1 228 ? 4.615 31.400 -0.443 1.00 66.81 228 GLN A O 1
ATOM 1828 N N . PRO A 1 229 ? 6.539 32.509 -0.121 1.00 64.94 229 PRO A N 1
ATOM 1829 C CA . PRO A 1 229 ? 6.439 32.503 1.348 1.00 64.94 229 PRO A CA 1
ATOM 1830 C C . PRO A 1 229 ? 5.121 33.061 1.912 1.00 64.94 229 PRO A C 1
ATOM 1832 O O . PRO A 1 229 ? 4.638 32.593 2.952 1.00 64.94 229 PRO A O 1
ATOM 1835 N N . ASP A 1 230 ? 4.542 34.043 1.217 1.00 68.19 230 ASP A N 1
ATOM 1836 C CA . ASP A 1 230 ? 3.365 34.791 1.664 1.00 68.19 230 ASP A CA 1
ATOM 1837 C C . ASP A 1 230 ? 2.058 34.000 1.483 1.00 68.19 230 ASP A C 1
ATOM 1839 O O . ASP A 1 230 ? 1.159 34.094 2.320 1.00 68.19 230 ASP A O 1
ATOM 1843 N N . ASN A 1 231 ? 1.973 33.152 0.449 1.00 75.94 231 ASN A N 1
ATOM 1844 C CA . ASN A 1 231 ? 0.761 32.404 0.086 1.00 75.94 231 ASN A CA 1
ATOM 1845 C C . ASN A 1 231 ? 0.891 30.869 0.232 1.00 75.94 231 ASN A C 1
ATOM 1847 O O . ASN A 1 231 ? -0.042 30.116 -0.053 1.00 75.94 231 ASN A O 1
ATOM 1851 N N . LEU A 1 232 ? 2.026 30.404 0.762 1.00 78.19 232 LEU A N 1
ATOM 1852 C CA . LEU A 1 232 ? 2.427 28.999 0.908 1.00 78.19 232 LEU A CA 1
ATOM 1853 C C . LEU A 1 232 ? 1.342 28.048 1.449 1.00 78.19 232 LEU A C 1
ATOM 1855 O O . LEU A 1 232 ? 1.262 26.895 1.038 1.00 78.19 232 LEU A O 1
ATOM 1859 N N . ASN A 1 233 ? 0.493 28.529 2.363 1.00 78.75 233 ASN A N 1
ATOM 1860 C CA . ASN A 1 233 ? -0.636 27.775 2.919 1.00 78.75 233 ASN A CA 1
ATOM 1861 C C . ASN A 1 233 ? -1.620 27.294 1.836 1.00 78.75 233 ASN A C 1
ATOM 1863 O O . ASN A 1 233 ? -2.047 26.144 1.868 1.00 78.75 233 ASN A O 1
ATOM 1867 N N . PHE A 1 234 ? -1.988 28.171 0.899 1.00 77.06 234 PHE A N 1
ATOM 1868 C CA . PHE A 1 234 ? -2.958 27.873 -0.156 1.00 77.06 234 PHE A CA 1
ATOM 1869 C C . PHE A 1 234 ? -2.290 27.152 -1.331 1.00 77.06 234 PHE A C 1
ATOM 1871 O O . PHE A 1 234 ? -2.837 26.187 -1.859 1.00 77.06 234 PHE A O 1
ATOM 1878 N N . GLU A 1 235 ? -1.058 27.531 -1.670 1.00 78.38 235 GLU A N 1
ATOM 1879 C CA . GLU A 1 235 ? -0.285 26.885 -2.737 1.00 78.38 235 GLU A CA 1
ATOM 1880 C C . GLU A 1 235 ? 0.038 25.416 -2.431 1.00 78.38 235 GLU A C 1
ATOM 1882 O O . GLU A 1 235 ? -0.015 24.583 -3.332 1.00 78.38 235 GLU A O 1
ATOM 1887 N N . LEU A 1 236 ? 0.305 25.062 -1.166 1.00 79.44 236 LEU A N 1
ATOM 1888 C CA . LEU A 1 236 ? 0.449 23.660 -0.753 1.00 79.44 236 LEU A CA 1
ATOM 1889 C C . LEU A 1 236 ? -0.871 22.886 -0.856 1.00 79.44 236 LEU A C 1
ATOM 1891 O O . LEU A 1 236 ? -0.851 21.716 -1.232 1.00 79.44 236 LEU A O 1
ATOM 1895 N N . VAL A 1 237 ? -2.010 23.518 -0.554 1.00 79.50 237 VAL A N 1
ATOM 1896 C CA . VAL A 1 237 ? -3.335 22.903 -0.737 1.00 79.50 237 VAL A CA 1
ATOM 1897 C C . VAL A 1 237 ? -3.583 22.609 -2.217 1.00 79.50 237 VAL A C 1
ATOM 1899 O O . VAL A 1 237 ? -3.977 21.494 -2.554 1.00 79.50 237 VAL A O 1
ATOM 1902 N N . ASP A 1 238 ? -3.296 23.550 -3.114 1.00 77.38 238 ASP A N 1
ATOM 1903 C CA . ASP A 1 238 ? -3.537 23.366 -4.548 1.00 77.38 238 ASP A CA 1
ATOM 1904 C C . ASP A 1 238 ? -2.511 22.434 -5.223 1.00 77.38 238 ASP A C 1
ATOM 1906 O O . ASP A 1 238 ? -2.882 21.646 -6.096 1.00 77.38 238 ASP A O 1
ATOM 1910 N N . LEU A 1 239 ? -1.255 22.421 -4.761 1.00 76.94 239 LEU A N 1
ATOM 1911 C CA . LEU A 1 239 ? -0.244 21.429 -5.152 1.00 76.94 239 LEU A CA 1
ATOM 1912 C C . LEU A 1 239 ? -0.625 20.009 -4.701 1.00 76.94 239 LEU A C 1
ATOM 1914 O O . LEU A 1 239 ? -0.418 19.045 -5.431 1.00 76.94 239 LEU A O 1
ATOM 1918 N N . VAL A 1 240 ? -1.202 19.845 -3.511 1.00 75.81 240 VAL A N 1
ATOM 1919 C CA . VAL A 1 240 ? -1.673 18.528 -3.058 1.00 75.81 240 VAL A CA 1
ATOM 1920 C C . VAL A 1 240 ? -2.929 18.112 -3.817 1.00 75.81 240 VAL A C 1
ATOM 1922 O O . VAL A 1 240 ? -2.989 16.974 -4.273 1.00 75.81 240 VAL A O 1
ATOM 1925 N N . LYS A 1 241 ? -3.884 19.019 -4.065 1.00 75.56 241 LYS A N 1
ATOM 1926 C CA . LYS A 1 241 ? -5.036 18.738 -4.943 1.00 75.56 241 LYS A CA 1
ATOM 1927 C C . LYS A 1 241 ? -4.599 18.278 -6.337 1.00 75.56 241 LYS A C 1
ATOM 1929 O O . LYS A 1 241 ? -5.170 17.317 -6.840 1.00 75.56 241 LYS A O 1
ATOM 1934 N N . SER A 1 242 ? -3.584 18.903 -6.945 1.00 71.88 242 SER A N 1
ATOM 1935 C CA . SER A 1 242 ? -3.101 18.514 -8.282 1.00 71.88 242 SER A CA 1
ATOM 1936 C C . SER A 1 242 ? -2.407 17.140 -8.307 1.00 71.88 242 SER A C 1
ATOM 1938 O O . SER A 1 242 ? -2.477 16.410 -9.301 1.00 71.88 242 SER A O 1
ATOM 1940 N N . LEU A 1 243 ? -1.785 16.745 -7.192 1.00 69.38 243 LEU A N 1
ATOM 1941 C CA . LEU A 1 243 ? -1.261 15.393 -6.989 1.00 69.38 243 LEU A CA 1
ATOM 1942 C C . LEU A 1 243 ? -2.382 14.363 -6.736 1.00 69.38 243 LEU A C 1
ATOM 1944 O O . LEU A 1 243 ? -2.229 13.207 -7.130 1.00 69.38 243 LEU A O 1
ATOM 1948 N N . LEU A 1 244 ? -3.509 14.776 -6.142 1.00 65.88 244 LEU A N 1
ATOM 1949 C CA . LEU A 1 244 ? -4.688 13.937 -5.871 1.00 65.88 244 LEU A CA 1
ATOM 1950 C C . LEU A 1 244 ? -5.633 13.764 -7.078 1.00 65.88 244 LEU A C 1
ATOM 1952 O O . LEU A 1 244 ? -6.351 12.765 -7.148 1.00 65.88 244 LEU A O 1
ATOM 1956 N N . THR A 1 245 ? -5.635 14.669 -8.066 1.00 54.62 245 THR A N 1
ATOM 1957 C CA . THR A 1 245 ? -6.499 14.533 -9.261 1.00 54.62 245 THR A CA 1
ATOM 1958 C C . THR A 1 245 ? -6.221 13.259 -10.059 1.00 54.62 245 THR A C 1
ATOM 1960 O O . THR A 1 245 ? -7.132 12.715 -10.677 1.00 54.62 245 THR A O 1
ATOM 1963 N N . HIS A 1 246 ? -4.989 12.746 -10.019 1.00 48.09 246 HIS A N 1
ATOM 1964 C CA . HIS A 1 246 ? -4.592 11.522 -10.724 1.00 48.09 246 HIS A CA 1
ATOM 1965 C C . HIS A 1 246 ? -4.977 10.224 -9.991 1.00 48.09 246 HIS A C 1
ATOM 1967 O O . HIS A 1 246 ? -4.919 9.154 -10.593 1.00 48.09 246 HIS A O 1
ATOM 1973 N N . SER A 1 247 ? -5.372 10.297 -8.714 1.00 44.03 247 SER A N 1
ATOM 1974 C CA . SER A 1 247 ? -5.809 9.151 -7.898 1.00 44.03 247 SER A CA 1
ATOM 1975 C C . SER A 1 247 ? -7.332 9.104 -7.686 1.00 44.03 247 SER A C 1
ATOM 1977 O O . SER A 1 247 ? -7.826 8.384 -6.819 1.00 44.03 247 SER A O 1
ATOM 1979 N N . GLY A 1 248 ? -8.098 9.860 -8.487 1.00 43.09 248 GLY A N 1
ATOM 1980 C CA . GLY A 1 248 ? -9.566 9.806 -8.523 1.00 43.09 248 GLY A CA 1
ATOM 1981 C C . GLY A 1 248 ? -10.275 10.395 -7.297 1.00 43.09 248 GLY A C 1
ATOM 1982 O O . GLY A 1 248 ? -11.495 10.297 -7.190 1.00 43.09 248 GLY A O 1
ATOM 1983 N N . ARG A 1 249 ? -9.539 11.021 -6.369 1.00 45.88 249 ARG A N 1
ATOM 1984 C CA . ARG A 1 249 ? -10.072 11.643 -5.145 1.00 45.88 249 ARG A CA 1
ATOM 1985 C C . ARG A 1 249 ? -10.106 13.165 -5.252 1.00 45.88 249 ARG A C 1
ATOM 1987 O O . ARG A 1 249 ? -9.458 13.873 -4.487 1.00 45.88 249 ARG A O 1
ATOM 1994 N N . ALA A 1 250 ? -10.888 13.665 -6.201 1.00 50.44 250 ALA A N 1
ATOM 1995 C CA . ALA A 1 250 ? -11.152 15.091 -6.352 1.00 50.44 250 ALA A CA 1
ATOM 1996 C C . ALA A 1 250 ? -12.558 15.447 -5.835 1.00 50.44 250 ALA A C 1
ATOM 1998 O O . ALA A 1 250 ? -13.491 15.537 -6.626 1.00 50.44 250 ALA A O 1
ATOM 1999 N N . ASN A 1 251 ? -12.700 15.609 -4.512 1.00 48.34 251 ASN A N 1
ATOM 2000 C CA . ASN A 1 251 ? -13.569 16.614 -3.871 1.00 48.34 251 ASN A CA 1
ATOM 2001 C C . ASN A 1 251 ? -13.562 16.473 -2.342 1.00 48.34 251 ASN A C 1
ATOM 2003 O O . ASN A 1 251 ? -14.025 15.472 -1.809 1.00 48.34 251 ASN A O 1
ATOM 2007 N N . ASP A 1 252 ? -13.046 17.493 -1.659 1.00 50.84 252 ASP A N 1
ATOM 2008 C CA . ASP A 1 252 ? -13.833 18.355 -0.765 1.00 50.84 252 ASP A CA 1
ATOM 2009 C C . ASP A 1 252 ? -12.970 19.572 -0.367 1.00 50.84 252 ASP A C 1
ATOM 2011 O O . ASP A 1 252 ? -11.810 19.695 -0.783 1.00 50.84 252 ASP A O 1
ATOM 2015 N N . ALA A 1 253 ? -13.537 20.529 0.371 1.00 59.72 253 ALA A N 1
ATOM 2016 C CA . ALA A 1 253 ? -12.865 21.775 0.743 1.00 59.72 253 ALA A CA 1
ATOM 2017 C C . ALA A 1 253 ? -11.787 21.567 1.831 1.00 59.72 253 ALA A C 1
ATOM 2019 O O . ALA A 1 253 ? -12.013 21.877 2.998 1.00 59.72 253 ALA A O 1
ATOM 2020 N N . LEU A 1 254 ? -10.610 21.069 1.429 1.00 67.50 254 LEU A N 1
ATOM 2021 C CA . LEU A 1 254 ? -9.452 20.850 2.307 1.00 67.50 254 LEU A CA 1
ATOM 2022 C C . LEU A 1 254 ? -9.070 22.120 3.085 1.00 67.50 254 LEU A C 1
ATOM 2024 O O . LEU A 1 254 ? -8.640 23.124 2.508 1.00 67.50 254 LEU A O 1
ATOM 2028 N N . GLY A 1 255 ? -9.205 22.055 4.407 1.00 70.75 255 GLY A N 1
ATOM 2029 C CA . GLY A 1 255 ? -8.824 23.098 5.346 1.00 70.75 255 GLY A CA 1
ATOM 2030 C C . GLY A 1 255 ? -7.351 23.020 5.747 1.00 70.75 255 GLY A C 1
ATOM 2031 O O . GLY A 1 255 ? -6.721 21.966 5.750 1.00 70.75 255 GLY A O 1
ATOM 2032 N N . LEU A 1 256 ? -6.785 24.149 6.189 1.00 75.56 256 LEU A N 1
ATOM 2033 C CA . LEU A 1 256 ? -5.360 24.248 6.555 1.00 75.56 256 LEU A CA 1
ATOM 2034 C C . LEU A 1 256 ? -4.929 23.357 7.741 1.00 75.56 256 LEU A C 1
ATOM 2036 O O . LEU A 1 256 ? -3.734 23.226 8.012 1.00 75.56 256 LEU A O 1
ATOM 2040 N N . LYS A 1 257 ? -5.886 22.789 8.482 1.00 75.75 257 LYS A N 1
ATOM 2041 C CA . LYS A 1 257 ? -5.651 21.886 9.618 1.00 75.75 257 LYS A CA 1
ATOM 2042 C C . LYS A 1 257 ? -5.822 20.408 9.263 1.00 75.75 257 LYS A C 1
ATOM 2044 O O . LYS A 1 257 ? -5.514 19.580 10.115 1.00 75.75 257 LYS A O 1
ATOM 2049 N N . ASP A 1 258 ? -6.292 20.095 8.062 1.00 75.50 258 ASP A N 1
ATOM 2050 C CA . ASP A 1 258 ? -6.630 18.730 7.674 1.00 75.50 258 ASP A CA 1
ATOM 2051 C C . ASP A 1 258 ? -5.353 17.917 7.430 1.00 75.50 258 ASP A C 1
ATOM 2053 O O . ASP A 1 258 ? -4.328 18.454 6.991 1.00 75.50 258 ASP A O 1
ATOM 2057 N N . ASP A 1 259 ? -5.404 16.623 7.751 1.00 75.94 259 ASP A N 1
ATOM 2058 C CA . ASP A 1 259 ? -4.294 15.698 7.531 1.00 75.94 259 ASP A CA 1
ATOM 2059 C C . ASP A 1 259 ? -4.253 15.281 6.053 1.00 75.94 259 ASP A C 1
ATOM 2061 O O . ASP A 1 259 ? -5.213 14.745 5.492 1.00 75.94 259 ASP A O 1
ATOM 2065 N N . MET A 1 260 ? -3.116 15.542 5.417 1.00 79.88 260 MET A N 1
ATOM 2066 C CA . MET A 1 260 ? -2.890 15.325 3.992 1.00 79.88 260 MET A CA 1
ATOM 2067 C C . MET A 1 260 ? -2.974 13.839 3.613 1.00 79.88 260 MET A C 1
ATOM 2069 O O . MET A 1 260 ? -3.405 13.512 2.507 1.00 79.88 260 MET A O 1
ATOM 2073 N N . PHE A 1 261 ? -2.612 12.931 4.521 1.00 76.12 261 PHE A N 1
ATOM 2074 C CA . PHE A 1 261 ? -2.665 11.486 4.298 1.00 76.12 261 PHE A CA 1
ATOM 2075 C C . PHE A 1 261 ? -4.091 10.941 4.438 1.00 76.12 261 PHE A C 1
ATOM 2077 O O . PHE A 1 261 ? -4.477 10.037 3.696 1.00 76.12 261 PHE A O 1
ATOM 2084 N N . GLU A 1 262 ? -4.902 11.510 5.334 1.00 70.44 262 GLU A N 1
ATOM 2085 C CA . GLU A 1 262 ? -6.336 11.190 5.424 1.00 70.44 262 GLU A CA 1
ATOM 2086 C C . GLU A 1 262 ? -7.114 11.733 4.212 1.00 70.44 262 GLU A C 1
ATOM 2088 O O . GLU A 1 262 ? -7.964 11.026 3.663 1.00 70.44 262 GLU A O 1
ATOM 2093 N N . ALA A 1 263 ? -6.728 12.909 3.698 1.00 69.50 263 ALA A N 1
ATOM 2094 C CA . ALA A 1 263 ? -7.194 13.445 2.414 1.00 69.50 263 ALA A CA 1
ATOM 2095 C C . ALA A 1 263 ? -6.826 12.563 1.196 1.00 69.50 263 ALA A C 1
ATOM 2097 O O . ALA A 1 263 ? -7.380 12.732 0.110 1.00 69.50 263 ALA A O 1
ATOM 2098 N N . GLY A 1 264 ? -5.940 11.574 1.369 1.00 63.62 264 GLY A N 1
ATOM 2099 C CA . GLY A 1 264 ? -5.590 10.583 0.350 1.00 63.62 264 GLY A CA 1
ATOM 2100 C C . GLY A 1 264 ? -4.194 10.725 -0.251 1.00 63.62 264 GLY A C 1
ATOM 2101 O O . GLY A 1 264 ? -3.914 10.042 -1.234 1.00 63.62 264 GLY A O 1
ATOM 2102 N N . LEU A 1 265 ? -3.316 11.568 0.307 1.00 74.00 265 LEU A N 1
ATOM 2103 C CA . LEU A 1 265 ? -1.910 11.601 -0.093 1.00 74.00 265 LEU A CA 1
ATOM 2104 C C . LEU A 1 265 ? -1.235 10.285 0.320 1.00 74.00 265 LEU A C 1
ATOM 2106 O O . LEU A 1 265 ? -1.141 9.962 1.503 1.00 74.00 265 LEU A O 1
ATOM 2110 N N . ASP A 1 266 ? -0.766 9.519 -0.659 1.00 69.44 266 ASP A N 1
ATOM 2111 C CA . ASP A 1 266 ? -0.072 8.250 -0.434 1.00 69.44 266 ASP A CA 1
ATOM 2112 C C . ASP A 1 266 ? 1.463 8.418 -0.404 1.00 69.44 266 ASP A C 1
ATOM 2114 O O . ASP A 1 266 ? 2.010 9.523 -0.498 1.00 69.44 266 ASP A O 1
ATOM 2118 N N . SER A 1 267 ? 2.191 7.303 -0.278 1.00 66.94 267 SER A N 1
ATOM 2119 C CA . SER A 1 267 ? 3.661 7.289 -0.305 1.00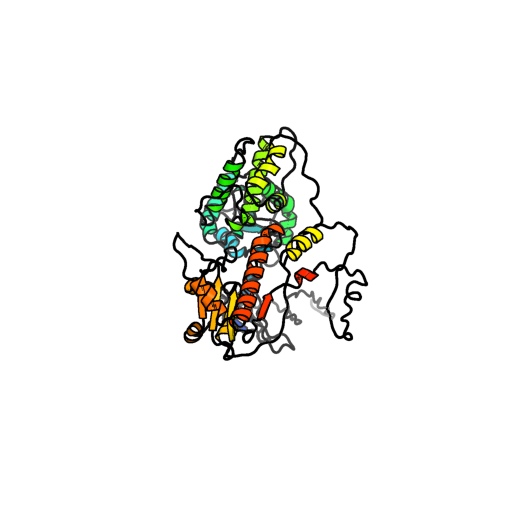 66.94 267 SER A CA 1
ATOM 2120 C C . SER A 1 267 ? 4.264 7.883 -1.589 1.00 66.94 267 SER A C 1
ATOM 2122 O O . SER A 1 267 ? 5.330 8.500 -1.527 1.00 66.94 267 SER A O 1
ATOM 2124 N N . LEU A 1 268 ? 3.609 7.714 -2.741 1.00 64.12 268 LEU A N 1
ATOM 2125 C CA . LEU A 1 268 ? 4.070 8.195 -4.045 1.00 64.12 268 LEU A CA 1
ATOM 2126 C C . LEU A 1 268 ? 3.796 9.697 -4.195 1.00 64.12 268 LEU A C 1
ATOM 2128 O O . LEU A 1 268 ? 4.695 10.464 -4.544 1.00 64.12 268 LEU A O 1
ATOM 2132 N N . GLY A 1 269 ? 2.586 10.134 -3.842 1.00 70.69 269 GLY A N 1
ATOM 2133 C CA . GLY A 1 269 ? 2.207 11.540 -3.734 1.00 70.69 269 GLY A CA 1
ATOM 2134 C C . GLY A 1 269 ? 3.112 12.302 -2.766 1.00 70.69 269 GLY A C 1
ATOM 2135 O O . GLY A 1 269 ? 3.552 13.403 -3.081 1.00 70.69 269 GLY A O 1
ATOM 2136 N N . THR A 1 270 ? 3.499 11.688 -1.645 1.00 76.31 270 THR A N 1
ATOM 2137 C CA . THR A 1 270 ? 4.444 12.270 -0.678 1.00 76.31 270 THR A CA 1
ATOM 2138 C C . THR A 1 270 ? 5.838 12.474 -1.277 1.00 76.31 270 THR A C 1
ATOM 2140 O O . THR A 1 270 ? 6.448 13.526 -1.077 1.00 76.31 270 THR A O 1
ATOM 2143 N N . VAL A 1 271 ? 6.348 11.512 -2.057 1.00 72.19 271 VAL A N 1
ATOM 2144 C CA . VAL A 1 271 ? 7.621 11.664 -2.788 1.00 72.19 271 VAL A CA 1
ATOM 2145 C C . VAL A 1 271 ? 7.518 12.787 -3.823 1.00 72.19 271 VAL A C 1
ATOM 2147 O O . VAL A 1 271 ? 8.395 13.649 -3.869 1.00 72.19 271 VAL A O 1
ATOM 2150 N N . ARG A 1 272 ? 6.435 12.835 -4.606 1.00 75.06 272 ARG A N 1
ATOM 2151 C CA . ARG A 1 272 ? 6.203 13.874 -5.627 1.00 75.06 272 ARG A CA 1
ATOM 2152 C C . ARG A 1 272 ? 6.077 15.273 -5.024 1.00 75.06 272 ARG A C 1
ATOM 2154 O O . ARG A 1 272 ? 6.737 16.193 -5.499 1.00 75.06 272 ARG A O 1
ATOM 2161 N N . LEU A 1 273 ? 5.326 15.413 -3.932 1.00 81.00 273 LEU A N 1
ATOM 2162 C CA . LEU A 1 273 ? 5.225 16.643 -3.147 1.00 81.00 273 LEU A CA 1
ATOM 2163 C C . LEU A 1 273 ? 6.597 17.082 -2.621 1.00 81.00 273 LEU A C 1
ATOM 2165 O O . LEU A 1 273 ? 6.975 18.238 -2.775 1.00 81.00 273 LEU A O 1
ATOM 2169 N N . THR A 1 274 ? 7.377 16.154 -2.059 1.00 80.50 274 THR A N 1
ATOM 2170 C CA . THR A 1 274 ? 8.732 16.446 -1.563 1.00 80.50 274 THR A CA 1
ATOM 2171 C C . THR A 1 274 ? 9.649 16.948 -2.680 1.00 80.50 274 THR A C 1
ATOM 2173 O O . THR A 1 274 ? 10.394 17.906 -2.479 1.00 80.50 274 THR A O 1
ATOM 2176 N N . ARG A 1 275 ? 9.586 16.343 -3.875 1.00 76.06 275 ARG A N 1
ATOM 2177 C CA . ARG A 1 275 ? 10.342 16.812 -5.047 1.00 76.06 275 ARG A CA 1
ATOM 2178 C C . ARG A 1 275 ? 9.904 18.211 -5.485 1.00 76.06 275 ARG A C 1
ATOM 2180 O O . ARG A 1 275 ? 10.764 19.059 -5.691 1.00 76.06 275 ARG A O 1
ATOM 2187 N N . ALA A 1 276 ? 8.598 18.480 -5.560 1.00 76.19 276 ALA A N 1
ATOM 2188 C CA . ALA A 1 276 ? 8.072 19.805 -5.901 1.00 76.19 276 ALA A CA 1
ATOM 2189 C C . ALA A 1 276 ? 8.512 20.886 -4.892 1.00 76.19 276 ALA A C 1
ATOM 2191 O O . ALA A 1 276 ? 8.964 21.958 -5.291 1.00 76.19 276 ALA A O 1
ATOM 2192 N N . ILE A 1 277 ? 8.480 20.577 -3.591 1.00 79.62 277 ILE A N 1
ATOM 2193 C CA . ILE A 1 277 ? 8.996 21.458 -2.532 1.00 79.62 277 ILE A CA 1
ATOM 2194 C C . ILE A 1 277 ? 10.504 21.705 -2.714 1.00 79.62 277 ILE A C 1
ATOM 2196 O O . ILE A 1 277 ? 10.934 22.856 -2.713 1.00 79.62 277 ILE A O 1
ATOM 2200 N N . ASN A 1 278 ? 11.315 20.660 -2.924 1.00 79.81 278 ASN A N 1
ATOM 2201 C CA . ASN A 1 278 ? 12.756 20.809 -3.172 1.00 79.81 278 ASN A CA 1
ATOM 2202 C C . ASN A 1 278 ? 13.051 21.656 -4.421 1.00 79.81 278 ASN A C 1
ATOM 2204 O O . ASN A 1 278 ? 13.961 22.484 -4.394 1.00 79.81 278 ASN A O 1
ATOM 2208 N N . ALA A 1 279 ? 12.287 21.478 -5.501 1.00 73.38 279 ALA A N 1
ATOM 2209 C CA . ALA A 1 279 ? 12.420 22.260 -6.727 1.00 73.38 279 ALA A CA 1
ATOM 2210 C C . ALA A 1 279 ? 12.085 23.747 -6.505 1.00 73.38 279 ALA A C 1
ATOM 2212 O O . ALA A 1 279 ? 12.773 24.613 -7.045 1.00 73.38 279 ALA A O 1
ATOM 2213 N N . ALA A 1 280 ? 11.081 24.055 -5.677 1.00 73.62 280 ALA A N 1
ATOM 2214 C CA . ALA A 1 280 ? 10.752 25.425 -5.293 1.00 73.62 280 ALA A CA 1
ATOM 2215 C C . ALA A 1 280 ? 11.839 26.056 -4.402 1.00 73.62 280 ALA A C 1
ATOM 2217 O O . ALA A 1 280 ? 12.336 27.136 -4.716 1.00 73.62 280 ALA A O 1
ATOM 2218 N N . VAL A 1 281 ? 12.284 25.361 -3.348 1.00 73.12 281 VAL A N 1
ATOM 2219 C CA . VAL A 1 281 ? 13.339 25.847 -2.435 1.00 73.12 281 VAL A CA 1
ATOM 2220 C C . VAL A 1 281 ? 14.654 26.113 -3.188 1.00 73.12 281 VAL A C 1
ATOM 2222 O O . VAL A 1 281 ? 15.293 27.142 -2.968 1.00 73.12 281 VAL A O 1
ATOM 2225 N N . ARG A 1 282 ? 15.027 25.251 -4.146 1.00 71.56 282 ARG A N 1
ATOM 2226 C CA . ARG A 1 282 ? 16.211 25.437 -5.013 1.00 71.56 282 ARG A CA 1
ATOM 2227 C C . ARG A 1 282 ? 16.133 26.641 -5.959 1.00 71.56 282 ARG A C 1
ATOM 2229 O O . ARG A 1 282 ? 17.178 27.076 -6.425 1.00 71.56 282 ARG A O 1
ATOM 2236 N N . LYS A 1 283 ? 14.941 27.170 -6.257 1.00 68.25 283 LYS A N 1
ATOM 2237 C CA . LYS A 1 283 ? 14.771 28.376 -7.091 1.00 68.25 283 LYS A CA 1
ATOM 2238 C C . LYS A 1 283 ? 14.835 29.679 -6.295 1.00 68.25 283 LYS A C 1
ATOM 2240 O O . LYS A 1 283 ? 15.110 30.717 -6.885 1.00 68.25 283 LYS A O 1
ATOM 2245 N N . VAL A 1 284 ? 14.555 29.629 -4.991 1.00 64.19 284 VAL A N 1
ATOM 2246 C CA . VAL A 1 284 ? 14.513 30.811 -4.112 1.00 64.19 284 VAL A CA 1
ATOM 2247 C C . VAL A 1 284 ? 15.838 31.013 -3.366 1.00 64.19 284 VAL A C 1
ATOM 2249 O O . VAL A 1 284 ? 16.254 32.150 -3.157 1.00 64.19 284 VAL A O 1
ATOM 2252 N N . SER A 1 285 ? 16.531 29.932 -2.993 1.00 57.84 285 SER A N 1
ATOM 2253 C CA . SER A 1 285 ? 17.802 30.016 -2.262 1.00 57.84 285 SER A CA 1
ATOM 2254 C C . SER A 1 285 ? 19.003 30.266 -3.181 1.00 57.84 285 SER A C 1
ATOM 2256 O O . SER A 1 285 ? 19.237 29.519 -4.129 1.00 57.84 285 SER A O 1
ATOM 2258 N N . THR A 1 286 ? 19.816 31.273 -2.854 1.00 54.38 286 THR A N 1
ATOM 2259 C CA . THR A 1 286 ? 21.094 31.582 -3.528 1.00 54.38 286 THR A CA 1
ATOM 2260 C C . THR A 1 286 ? 22.277 30.752 -3.012 1.00 54.38 286 THR A C 1
ATOM 2262 O O . THR A 1 286 ? 23.314 30.681 -3.669 1.00 54.38 286 THR A O 1
ATOM 2265 N N . VAL A 1 287 ? 22.122 30.104 -1.855 1.00 57.41 287 VAL A N 1
ATOM 2266 C CA . VAL A 1 287 ? 23.078 29.159 -1.252 1.00 57.41 287 VAL A CA 1
ATOM 2267 C C . VAL A 1 287 ? 22.487 27.751 -1.342 1.00 57.41 287 VAL A C 1
ATOM 2269 O O . VAL A 1 287 ? 21.267 27.607 -1.277 1.00 57.41 287 VAL A O 1
ATOM 2272 N N . THR A 1 288 ? 23.317 26.712 -1.496 1.00 56.91 288 THR A N 1
ATOM 2273 C CA . THR A 1 288 ? 22.889 25.299 -1.585 1.00 56.91 288 THR A CA 1
ATOM 2274 C C . THR A 1 288 ? 21.918 24.927 -0.456 1.00 56.91 288 THR A C 1
ATOM 2276 O O . THR A 1 288 ? 22.372 24.764 0.677 1.00 56.91 288 THR A O 1
ATOM 2279 N N . PRO A 1 289 ? 20.607 24.777 -0.728 1.00 61.03 289 PRO A N 1
ATOM 2280 C CA . PRO A 1 289 ? 19.632 24.620 0.338 1.00 61.03 289 PRO A CA 1
ATOM 2281 C C . PRO A 1 289 ? 19.609 23.185 0.884 1.00 61.03 289 PRO A C 1
ATOM 2283 O O . PRO A 1 289 ? 19.920 22.235 0.149 1.00 61.03 289 PRO A O 1
ATOM 2286 N N . PRO A 1 290 ? 19.180 22.987 2.144 1.00 64.50 290 PRO A N 1
ATOM 2287 C CA . PRO A 1 290 ? 19.008 21.656 2.710 1.00 64.50 290 PRO A CA 1
ATOM 2288 C C . PRO A 1 290 ? 18.000 20.844 1.884 1.00 64.50 290 PRO A C 1
ATOM 2290 O O . PRO A 1 290 ? 16.867 21.265 1.657 1.00 64.50 290 PRO A O 1
ATOM 2293 N N . THR A 1 291 ? 18.405 19.653 1.432 1.00 70.94 291 THR A N 1
ATOM 2294 C CA . THR A 1 291 ? 17.518 18.766 0.664 1.00 70.94 291 THR A CA 1
ATOM 2295 C C . THR A 1 291 ? 16.514 18.095 1.598 1.00 70.94 291 THR A C 1
ATOM 2297 O O . THR A 1 291 ? 16.868 17.255 2.432 1.00 70.94 291 THR A O 1
ATOM 2300 N N . ILE A 1 292 ? 15.245 18.459 1.435 1.00 77.25 292 ILE A N 1
ATOM 2301 C CA . ILE A 1 292 ? 14.123 17.953 2.217 1.00 77.25 292 ILE A CA 1
ATOM 2302 C C . ILE A 1 292 ? 13.852 16.505 1.794 1.00 77.25 292 ILE A C 1
ATOM 2304 O O . ILE A 1 292 ? 13.719 16.194 0.611 1.00 77.25 292 ILE A O 1
ATOM 2308 N N . LYS A 1 293 ? 13.786 15.593 2.766 1.00 76.56 293 LYS A N 1
ATOM 2309 C CA . LYS A 1 293 ? 13.475 14.171 2.541 1.00 76.56 293 LYS A CA 1
ATOM 2310 C C . LYS A 1 293 ? 11.978 13.923 2.756 1.00 76.56 293 LYS A C 1
ATOM 2312 O O . LYS A 1 293 ? 11.384 14.649 3.550 1.00 76.56 293 LYS A O 1
ATOM 2317 N N . PRO A 1 294 ? 11.375 12.864 2.175 1.00 68.62 294 PRO A N 1
ATOM 2318 C CA . PRO A 1 294 ? 9.948 12.572 2.363 1.00 68.62 294 PRO A CA 1
ATOM 2319 C C . PRO A 1 294 ? 9.510 12.472 3.831 1.00 68.62 294 PRO A C 1
ATOM 2321 O O . PRO A 1 294 ? 8.402 12.867 4.174 1.00 68.62 294 PRO A O 1
ATOM 2324 N N . ASP A 1 295 ? 10.414 12.027 4.711 1.00 67.25 295 ASP A N 1
ATOM 2325 C CA . ASP A 1 295 ? 10.250 12.001 6.174 1.00 67.25 295 ASP A CA 1
ATOM 2326 C C . ASP A 1 295 ? 9.813 13.356 6.773 1.00 67.25 295 ASP A C 1
ATOM 2328 O O . ASP A 1 295 ? 9.044 13.390 7.727 1.00 67.25 295 ASP A O 1
ATOM 2332 N N . PHE A 1 296 ? 10.227 14.484 6.185 1.00 76.50 296 PHE A N 1
ATOM 2333 C CA . PHE A 1 296 ? 9.821 15.825 6.618 1.00 76.50 296 PHE A CA 1
ATOM 2334 C C . PHE A 1 296 ? 8.315 16.068 6.441 1.00 76.50 296 PHE A C 1
ATOM 2336 O O . PHE A 1 296 ? 7.679 16.630 7.330 1.00 76.50 296 PHE A O 1
ATOM 2343 N N . VAL A 1 297 ? 7.732 15.591 5.334 1.00 80.75 297 VAL A N 1
ATOM 2344 C CA . VAL A 1 297 ? 6.284 15.680 5.083 1.00 80.75 297 VAL A CA 1
ATOM 2345 C C . VAL A 1 297 ? 5.524 14.773 6.058 1.00 80.75 297 VAL A C 1
ATOM 2347 O O . VAL A 1 297 ? 4.559 15.217 6.671 1.00 80.75 297 VAL A O 1
ATOM 2350 N N . TYR A 1 298 ? 6.007 13.548 6.308 1.00 68.12 298 TYR A N 1
ATOM 2351 C CA . TYR A 1 298 ? 5.424 12.660 7.330 1.00 68.12 298 TYR A CA 1
ATOM 2352 C C . TYR A 1 298 ? 5.469 13.258 8.751 1.00 68.12 298 TYR A C 1
ATOM 2354 O O . TYR A 1 298 ? 4.559 13.017 9.545 1.00 68.12 298 TYR A O 1
ATOM 2362 N N . ARG A 1 299 ? 6.494 14.060 9.083 1.00 73.12 299 ARG A N 1
ATOM 2363 C CA . ARG A 1 299 ? 6.591 14.800 10.361 1.00 73.12 299 ARG A CA 1
ATOM 2364 C C . ARG A 1 299 ? 5.675 16.028 10.437 1.00 73.12 299 ARG A C 1
ATOM 2366 O O . ARG A 1 299 ? 5.450 16.533 11.537 1.00 73.12 299 ARG A O 1
ATOM 2373 N N . LYS A 1 300 ? 5.175 16.541 9.308 1.00 81.00 300 LYS A N 1
ATOM 2374 C CA . LYS A 1 300 ? 4.345 17.757 9.216 1.00 81.00 300 LYS A CA 1
ATOM 2375 C C . LYS A 1 300 ? 3.083 17.472 8.381 1.00 81.00 300 LYS A C 1
ATOM 2377 O O . LYS A 1 300 ? 2.948 18.002 7.283 1.00 81.00 300 LYS A O 1
ATOM 2382 N N . PRO A 1 301 ? 2.156 16.637 8.892 1.00 76.25 301 PRO A N 1
ATOM 2383 C CA . PRO A 1 301 ? 1.102 16.024 8.082 1.00 76.25 301 PRO A CA 1
ATOM 2384 C C . PRO A 1 301 ? -0.072 16.947 7.721 1.00 76.25 301 PRO A C 1
ATOM 2386 O O . PRO A 1 301 ? -0.950 16.527 6.977 1.00 76.25 301 PRO A O 1
ATOM 2389 N N . THR A 1 302 ? -0.118 18.181 8.234 1.00 81.50 302 THR A N 1
ATOM 2390 C CA . THR A 1 302 ? -1.164 19.161 7.898 1.00 81.50 302 THR A CA 1
ATOM 2391 C C . THR A 1 302 ? -0.575 20.343 7.142 1.00 81.50 302 THR A C 1
ATOM 2393 O O . THR A 1 302 ? 0.561 20.751 7.402 1.00 81.50 302 THR A O 1
ATOM 2396 N N . PHE A 1 303 ? -1.367 20.943 6.251 1.00 83.06 303 PHE A N 1
ATOM 2397 C CA . PHE A 1 303 ? -0.946 22.070 5.411 1.00 83.06 303 PHE A CA 1
ATOM 2398 C C . PHE A 1 303 ? -0.310 23.210 6.209 1.00 83.06 303 PHE A C 1
ATOM 2400 O O . PHE A 1 303 ? 0.756 23.696 5.839 1.00 83.06 303 PHE A O 1
ATOM 2407 N N . LYS A 1 304 ? -0.911 23.588 7.346 1.00 80.69 304 LYS A N 1
ATOM 2408 C CA . LYS A 1 304 ? -0.357 24.612 8.236 1.00 80.69 304 LYS A CA 1
ATOM 2409 C C . LYS A 1 304 ? 0.994 24.199 8.831 1.00 80.69 304 LYS A C 1
ATOM 2411 O O . LYS A 1 304 ? 1.923 24.999 8.814 1.00 80.69 304 LYS A O 1
ATOM 2416 N N . LEU A 1 305 ? 1.123 22.974 9.354 1.00 81.62 305 LEU A N 1
ATOM 2417 C CA . LEU A 1 305 ? 2.387 22.506 9.942 1.00 81.62 305 LEU A CA 1
ATOM 2418 C C . LEU A 1 305 ? 3.508 22.432 8.901 1.00 81.62 305 LEU A C 1
ATOM 2420 O O . LEU A 1 305 ? 4.661 22.708 9.230 1.00 81.62 305 LEU A O 1
ATOM 2424 N N . LEU A 1 306 ? 3.170 22.067 7.663 1.00 85.25 306 LEU A N 1
ATOM 2425 C CA . LEU A 1 306 ? 4.110 22.016 6.552 1.00 85.25 306 LEU A CA 1
ATOM 2426 C C . LEU A 1 306 ? 4.511 23.429 6.105 1.00 85.25 306 LEU A C 1
ATOM 2428 O O . LEU A 1 306 ? 5.701 23.715 6.013 1.00 85.25 306 LEU A O 1
ATOM 2432 N N . ALA A 1 307 ? 3.554 24.341 5.914 1.00 83.56 307 ALA A N 1
ATOM 2433 C CA . ALA A 1 307 ? 3.821 25.733 5.549 1.00 83.56 307 ALA A CA 1
ATOM 2434 C C . ALA A 1 307 ? 4.653 26.474 6.607 1.00 83.56 307 ALA A C 1
ATOM 2436 O O . ALA A 1 307 ? 5.624 27.150 6.273 1.00 83.56 307 ALA A O 1
ATOM 2437 N N . ASP A 1 308 ? 4.313 26.327 7.888 1.00 82.62 308 ASP A N 1
ATOM 2438 C CA . ASP A 1 308 ? 5.022 27.000 8.978 1.00 82.62 308 ASP A CA 1
ATOM 2439 C C . ASP A 1 308 ? 6.453 26.443 9.156 1.00 82.62 308 ASP A C 1
ATOM 2441 O O . ASP A 1 308 ? 7.348 27.188 9.549 1.00 82.62 308 ASP A O 1
ATOM 2445 N N . ALA A 1 309 ? 6.705 25.179 8.785 1.00 80.50 309 ALA A N 1
ATOM 2446 C CA . ALA A 1 309 ? 8.048 24.587 8.748 1.00 80.50 309 ALA A CA 1
ATOM 2447 C C . ALA A 1 309 ? 8.843 24.911 7.463 1.00 80.50 309 ALA A C 1
ATOM 2449 O O . ALA A 1 309 ? 10.072 24.902 7.487 1.00 80.50 309 ALA A O 1
ATOM 2450 N N . LEU A 1 310 ? 8.169 25.199 6.344 1.00 81.88 310 LEU A N 1
ATOM 2451 C CA . LEU A 1 310 ? 8.797 25.560 5.065 1.00 81.88 310 LEU A CA 1
ATOM 2452 C C . LEU A 1 310 ? 9.086 27.062 4.930 1.00 81.88 310 LEU A C 1
ATOM 2454 O O . LEU A 1 310 ? 10.043 27.430 4.251 1.00 81.88 310 LEU A O 1
ATOM 2458 N N . ARG A 1 311 ? 8.307 27.933 5.585 1.00 81.62 311 ARG A N 1
ATOM 2459 C CA . ARG A 1 311 ? 8.507 29.394 5.575 1.00 81.62 311 ARG A CA 1
ATOM 2460 C C . ARG A 1 311 ? 9.945 29.819 5.931 1.00 81.62 311 ARG A C 1
ATOM 2462 O O . ARG A 1 311 ? 10.507 30.597 5.165 1.00 81.62 311 ARG A O 1
ATOM 2469 N N . PRO A 1 312 ? 10.578 29.314 7.013 1.00 76.00 312 PRO A N 1
ATOM 2470 C CA . PRO A 1 312 ? 11.970 29.644 7.337 1.00 76.00 312 PRO A CA 1
ATOM 2471 C C . PRO A 1 312 ? 12.956 29.235 6.234 1.00 76.00 312 PRO A C 1
ATOM 2473 O O . PRO A 1 312 ? 13.832 30.021 5.883 1.00 76.00 312 PRO A O 1
ATOM 2476 N N . LEU A 1 313 ? 12.760 28.053 5.638 1.00 75.19 313 LEU A N 1
ATOM 2477 C CA . LEU A 1 313 ? 13.622 27.507 4.584 1.00 75.19 313 LEU A CA 1
ATOM 2478 C C . LEU A 1 313 ? 13.511 28.308 3.275 1.00 75.19 313 LEU A C 1
ATOM 2480 O O . LEU A 1 313 ? 14.520 28.582 2.633 1.00 75.19 313 LEU A O 1
ATOM 2484 N N . LEU A 1 314 ? 12.302 28.749 2.908 1.00 71.94 314 LEU A N 1
ATOM 2485 C CA . LEU A 1 314 ? 12.077 29.642 1.761 1.00 71.94 314 LEU A CA 1
ATOM 2486 C C . LEU A 1 314 ? 12.570 31.079 2.014 1.00 71.94 314 LEU A C 1
ATOM 2488 O O . LEU A 1 314 ? 12.841 31.804 1.063 1.00 71.94 314 LEU A O 1
ATOM 2492 N N . MET A 1 315 ? 12.716 31.488 3.278 1.00 71.50 315 MET A N 1
ATOM 2493 C CA . MET A 1 315 ? 13.308 32.771 3.684 1.00 71.50 315 MET A CA 1
ATOM 2494 C C . MET A 1 315 ? 14.826 32.693 3.947 1.00 71.50 315 MET A C 1
ATOM 2496 O O . MET A 1 315 ? 15.397 33.648 4.471 1.00 71.50 315 MET A O 1
ATOM 2500 N N . GLY A 1 316 ? 15.485 31.575 3.614 1.00 62.53 316 GLY A N 1
ATOM 2501 C CA . GLY A 1 316 ? 16.937 31.415 3.761 1.00 62.53 316 GLY A CA 1
ATOM 2502 C C . GLY A 1 316 ? 17.438 31.333 5.209 1.00 62.53 316 GLY A C 1
ATOM 2503 O O . GLY A 1 316 ? 18.595 31.655 5.470 1.00 62.53 316 GLY A O 1
ATOM 2504 N N . LYS A 1 317 ? 16.586 30.934 6.164 1.00 63.84 317 LYS A N 1
ATOM 2505 C CA . LYS A 1 317 ? 16.977 30.717 7.566 1.00 63.84 317 LYS A CA 1
ATOM 2506 C C . LYS A 1 317 ? 17.326 29.250 7.800 1.00 63.84 317 LYS A C 1
ATOM 2508 O O . LYS A 1 317 ? 16.457 28.384 7.727 1.00 63.84 317 LYS A O 1
ATOM 2513 N N . ASP A 1 318 ? 18.589 29.000 8.129 1.00 53.12 318 ASP A N 1
ATOM 2514 C CA . ASP A 1 318 ? 19.202 27.666 8.219 1.00 53.12 318 ASP A CA 1
ATOM 2515 C C . ASP A 1 318 ? 18.913 26.931 9.552 1.00 53.12 318 ASP A C 1
ATOM 2517 O O . ASP A 1 318 ? 19.773 26.274 10.136 1.00 53.12 318 ASP A O 1
ATOM 2521 N N . GLU A 1 319 ? 17.679 27.034 10.058 1.00 46.25 319 GLU A N 1
ATOM 2522 C CA . GLU A 1 319 ? 17.234 26.333 11.270 1.00 46.25 319 GLU A CA 1
ATOM 2523 C C . GLU A 1 319 ? 16.189 25.260 10.942 1.00 46.25 319 GLU A C 1
ATOM 2525 O O . GLU A 1 319 ? 14.989 25.517 10.834 1.00 46.25 319 GLU A O 1
ATOM 2530 N N . LEU A 1 320 ? 16.656 24.012 10.846 1.00 52.28 320 LEU A N 1
ATOM 2531 C CA . LEU A 1 320 ? 15.808 22.837 11.032 1.00 52.28 320 LEU A CA 1
ATOM 2532 C C . LEU A 1 320 ? 15.505 22.693 12.537 1.00 52.28 320 LEU A C 1
ATOM 2534 O O . LEU A 1 320 ? 16.451 22.536 13.312 1.00 52.28 320 LEU A O 1
ATOM 2538 N N . PRO A 1 321 ? 14.231 22.704 12.981 1.00 44.34 321 PRO A N 1
ATOM 2539 C CA . PRO A 1 321 ? 13.909 22.561 14.399 1.00 44.34 321 PRO A CA 1
ATOM 2540 C C . PRO A 1 321 ? 14.429 21.240 14.982 1.00 44.34 321 PRO A C 1
ATOM 2542 O O . PRO A 1 321 ? 14.124 20.155 14.478 1.00 44.34 321 PRO A O 1
ATOM 2545 N N . VAL A 1 322 ? 15.214 21.348 16.055 1.00 42.19 322 VAL A N 1
ATOM 2546 C CA . VAL A 1 322 ? 15.821 20.223 16.782 1.00 42.19 322 VAL A CA 1
ATOM 2547 C C . VAL A 1 322 ? 14.761 19.442 17.578 1.00 42.19 322 VAL A C 1
ATOM 2549 O O . VAL A 1 322 ? 13.761 20.009 18.009 1.00 42.19 322 VAL A O 1
ATOM 2552 N N . LEU A 1 323 ? 15.007 18.134 17.740 1.00 43.12 323 LEU A N 1
ATOM 2553 C CA . LEU A 1 323 ? 14.187 17.090 18.380 1.00 43.12 323 LEU A CA 1
ATOM 2554 C C . LEU A 1 323 ? 13.039 17.560 19.301 1.00 43.12 323 LEU A C 1
ATOM 2556 O O . LEU A 1 323 ? 13.262 18.098 20.386 1.00 43.12 323 LEU A O 1
ATOM 2560 N N . GLU A 1 324 ? 11.812 17.169 18.943 1.00 41.66 324 GLU A N 1
ATOM 2561 C CA . GLU A 1 324 ? 10.706 17.069 19.900 1.00 41.66 324 GLU A CA 1
ATOM 2562 C C . GLU A 1 324 ? 10.868 15.852 20.837 1.00 41.66 324 GLU A C 1
ATOM 2564 O O . GLU A 1 324 ? 11.660 14.937 20.602 1.00 41.66 324 GLU A O 1
ATOM 2569 N N . GLN A 1 325 ? 10.113 15.873 21.937 1.00 41.69 325 GLN A N 1
ATOM 2570 C CA . GLN A 1 325 ? 10.236 14.980 23.094 1.00 41.69 325 GLN A CA 1
ATOM 2571 C C . GLN A 1 325 ? 10.207 13.477 22.767 1.00 41.69 325 GLN A C 1
ATOM 2573 O O . GLN A 1 325 ? 9.524 13.021 21.851 1.00 41.69 325 GLN A O 1
ATOM 2578 N N . GLY A 1 326 ? 10.887 12.687 23.608 1.00 46.94 326 GLY A N 1
ATOM 2579 C CA . GLY A 1 326 ? 10.981 11.234 23.474 1.00 46.94 326 GLY A CA 1
ATOM 2580 C C . GLY A 1 326 ? 9.620 10.550 23.300 1.00 46.94 326 GLY A C 1
ATOM 2581 O O . GLY A 1 326 ? 8.734 10.665 24.145 1.00 46.94 326 GLY A O 1
ATOM 2582 N N . ARG A 1 327 ? 9.495 9.786 22.210 1.00 46.16 327 ARG A N 1
ATOM 2583 C CA . ARG A 1 327 ? 8.290 9.071 21.752 1.00 46.16 327 ARG A CA 1
ATOM 2584 C C . ARG A 1 327 ? 7.556 8.269 22.839 1.00 46.16 327 ARG A C 1
ATOM 2586 O O . ARG A 1 327 ? 6.334 8.201 22.810 1.00 46.16 327 ARG A O 1
ATOM 2593 N N . GLU A 1 328 ? 8.278 7.711 23.810 1.00 41.56 328 GLU A N 1
ATOM 2594 C CA . GLU A 1 328 ? 7.721 7.029 24.992 1.00 41.56 328 GLU A CA 1
ATOM 2595 C C . GLU A 1 328 ? 6.788 7.938 25.814 1.00 41.56 328 GLU A C 1
ATOM 2597 O O . GLU A 1 328 ? 5.719 7.505 26.236 1.00 41.56 328 GLU A O 1
ATOM 2602 N N . VAL A 1 329 ? 7.151 9.212 25.995 1.00 47.75 329 VAL A N 1
ATOM 2603 C CA . VAL A 1 329 ? 6.354 10.208 26.731 1.00 47.75 329 VAL A CA 1
ATOM 2604 C C . VAL A 1 329 ? 5.098 10.580 25.944 1.00 47.75 329 VAL A C 1
ATOM 2606 O O . VAL A 1 329 ? 4.023 10.681 26.526 1.00 47.75 329 VAL A O 1
ATOM 2609 N N . GLN A 1 330 ? 5.202 10.706 24.617 1.00 52.75 330 GLN A N 1
ATOM 2610 C CA . GLN A 1 330 ? 4.049 10.955 23.743 1.00 52.75 330 GLN A CA 1
ATOM 2611 C C . GLN A 1 330 ? 3.077 9.762 23.734 1.00 52.75 330 GLN A C 1
ATOM 2613 O O . GLN A 1 330 ? 1.872 9.954 23.878 1.00 52.75 330 GLN A O 1
ATOM 2618 N N . MET A 1 331 ? 3.599 8.532 23.643 1.00 43.41 331 MET A N 1
ATOM 2619 C CA . MET A 1 331 ? 2.808 7.298 23.732 1.00 43.41 331 MET A CA 1
ATOM 2620 C C . MET A 1 331 ? 2.125 7.153 25.093 1.00 43.41 331 MET A C 1
ATOM 2622 O O . MET A 1 331 ? 0.939 6.847 25.136 1.00 43.41 331 MET A O 1
ATOM 2626 N N . ARG A 1 332 ? 2.835 7.407 26.202 1.00 43.94 332 ARG A N 1
ATOM 2627 C CA . ARG A 1 332 ? 2.238 7.369 27.546 1.00 43.94 332 ARG A CA 1
ATOM 2628 C C . ARG A 1 332 ? 1.197 8.461 27.754 1.00 43.94 332 ARG A C 1
ATOM 2630 O O . ARG A 1 332 ? 0.154 8.156 28.310 1.00 43.94 332 ARG A O 1
ATOM 2637 N N . SER A 1 333 ? 1.444 9.684 27.283 1.00 45.94 333 SER A N 1
ATOM 2638 C CA . SER A 1 333 ? 0.480 10.790 27.357 1.00 45.94 333 SER A CA 1
ATOM 2639 C C . SER A 1 333 ? -0.822 10.429 26.632 1.00 45.94 333 SER A C 1
ATOM 2641 O O . SER A 1 333 ? -1.883 10.406 27.256 1.00 45.94 333 SER A O 1
ATOM 2643 N N . MET A 1 334 ? -0.719 9.998 25.368 1.00 45.22 334 MET A N 1
ATOM 2644 C CA . MET A 1 334 ? -1.854 9.524 24.566 1.00 45.22 334 MET A CA 1
ATOM 2645 C C . MET A 1 334 ? -2.572 8.330 25.213 1.00 45.22 334 MET A C 1
ATOM 2647 O O . MET A 1 334 ? -3.795 8.290 25.230 1.00 45.22 334 MET A O 1
ATOM 2651 N N . LEU A 1 335 ? -1.845 7.355 25.764 1.00 42.78 335 LEU A N 1
ATOM 2652 C CA . LEU A 1 335 ? -2.458 6.197 26.417 1.00 42.78 335 LEU A CA 1
ATOM 2653 C C . LEU A 1 335 ? -3.157 6.579 27.738 1.00 42.78 335 LEU A C 1
ATOM 2655 O O . LEU A 1 335 ? -4.230 6.064 28.039 1.00 42.78 335 LEU A O 1
ATOM 2659 N N . SER A 1 336 ? -2.580 7.508 28.508 1.00 39.97 336 SER A N 1
ATOM 2660 C CA . SER A 1 336 ? -3.095 7.931 29.818 1.00 39.97 336 SER A CA 1
ATOM 2661 C C . SER A 1 336 ? -4.405 8.716 29.753 1.00 39.97 336 SER A C 1
ATOM 2663 O O . SER A 1 336 ? -5.160 8.695 30.717 1.00 39.97 336 SER A O 1
ATOM 2665 N N . SER A 1 337 ? -4.725 9.350 28.619 1.00 45.16 337 SER A N 1
ATOM 2666 C CA . SER A 1 337 ? -6.025 10.005 28.411 1.00 45.16 337 SER A CA 1
ATOM 2667 C C . SER A 1 337 ? -7.171 9.040 28.077 1.00 45.16 337 SER A C 1
ATOM 2669 O O . SER A 1 337 ? -8.306 9.488 27.930 1.00 45.16 337 SER A O 1
ATOM 2671 N N . PHE A 1 338 ? -6.897 7.738 27.912 1.00 38.44 338 PHE A N 1
ATOM 2672 C CA . PHE A 1 338 ? -7.870 6.762 27.401 1.00 38.44 338 PHE A CA 1
ATOM 2673 C C . PHE A 1 338 ? -8.053 5.504 28.265 1.00 38.44 338 PHE A C 1
ATOM 2675 O O . PHE A 1 338 ? -8.788 4.609 27.850 1.00 38.44 338 PHE A O 1
ATOM 2682 N N . LEU A 1 339 ? -7.420 5.415 29.440 1.00 32.34 339 LEU A N 1
ATOM 2683 C CA . LEU A 1 339 ? -7.490 4.234 30.307 1.00 32.34 339 LEU A CA 1
ATOM 2684 C C . LEU A 1 339 ? -8.140 4.540 31.662 1.00 32.34 339 LEU A C 1
ATOM 2686 O O . LEU A 1 339 ? -7.473 5.017 32.572 1.00 32.34 339 LEU A O 1
ATOM 2690 N N . ASP A 1 340 ? -9.410 4.160 31.793 1.00 32.34 340 ASP A N 1
ATOM 2691 C CA . ASP A 1 340 ? -10.102 3.938 33.067 1.00 32.34 340 ASP A CA 1
ATOM 2692 C C . ASP A 1 340 ? -11.157 2.820 32.898 1.00 32.34 340 ASP A C 1
ATOM 2694 O O . ASP A 1 340 ? -11.659 2.608 31.793 1.00 32.34 340 ASP A O 1
ATOM 2698 N N . THR A 1 341 ? -11.526 2.154 34.004 1.00 34.50 341 THR A N 1
ATOM 2699 C CA . THR A 1 341 ? -12.541 1.068 34.168 1.00 34.50 341 THR A CA 1
ATOM 2700 C C . THR A 1 341 ? -12.132 -0.399 33.877 1.00 34.50 341 THR A C 1
ATOM 2702 O O . THR A 1 341 ? -11.036 -0.690 33.403 1.00 34.50 341 THR A O 1
ATOM 2705 N N . HIS A 1 342 ? -12.951 -1.349 34.365 1.00 32.12 342 HIS A N 1
ATOM 2706 C CA . HIS A 1 342 ? -12.550 -2.702 34.813 1.00 32.12 342 HIS A CA 1
ATOM 2707 C C . HIS A 1 342 ? -13.210 -3.876 34.033 1.00 32.12 342 HIS A C 1
ATOM 2709 O O . HIS A 1 342 ? -14.241 -3.671 33.396 1.00 32.12 342 HIS A O 1
ATOM 2715 N N . PRO A 1 343 ? -12.675 -5.122 34.101 1.00 31.56 343 PRO A N 1
ATOM 2716 C CA . PRO A 1 343 ? -13.165 -6.277 33.324 1.00 31.56 343 PRO A CA 1
ATOM 2717 C C . PRO A 1 343 ? -13.881 -7.385 34.141 1.00 31.56 343 PRO A C 1
ATOM 2719 O O . PRO A 1 343 ? -13.578 -7.550 35.319 1.00 31.56 343 PRO A O 1
ATOM 2722 N N . ALA A 1 344 ? -14.709 -8.225 33.481 1.00 35.50 344 ALA A N 1
ATOM 2723 C CA . ALA A 1 344 ? -14.826 -9.702 33.674 1.00 35.50 344 ALA A CA 1
ATOM 2724 C C . ALA A 1 344 ? -15.996 -10.348 32.874 1.00 35.50 344 ALA A C 1
ATOM 2726 O O . ALA A 1 344 ? -17.037 -9.725 32.821 1.00 35.50 344 ALA A O 1
ATOM 2727 N N . GLU A 1 345 ? -15.821 -11.591 32.362 1.00 31.52 345 GLU A N 1
ATOM 2728 C CA . GLU A 1 345 ? -16.682 -12.819 32.125 1.00 31.52 345 GLU A CA 1
ATOM 2729 C C . GLU A 1 345 ? -18.092 -12.916 31.439 1.00 31.52 345 GLU A C 1
ATOM 2731 O O . GLU A 1 345 ? -19.133 -12.713 32.046 1.00 31.52 345 GLU A O 1
ATOM 2736 N N . MET A 1 346 ? -18.164 -13.490 30.228 1.00 33.66 346 MET A N 1
ATOM 2737 C CA . MET A 1 346 ? -19.394 -13.696 29.416 1.00 33.66 346 MET A CA 1
ATOM 2738 C C . MET A 1 346 ? -20.526 -14.586 29.990 1.00 33.66 346 MET A C 1
ATOM 2740 O O . MET A 1 346 ? -20.273 -15.702 30.437 1.00 33.66 346 MET A O 1
ATOM 2744 N N . ALA A 1 347 ? -21.783 -14.185 29.740 1.00 34.47 347 ALA A N 1
ATOM 2745 C CA . ALA A 1 347 ? -22.939 -15.078 29.545 1.00 34.47 347 ALA A CA 1
ATOM 2746 C C . ALA A 1 347 ? -23.440 -14.992 28.082 1.00 34.47 347 ALA A C 1
ATOM 2748 O O . ALA A 1 347 ? -23.038 -14.082 27.352 1.00 34.47 347 ALA A O 1
ATOM 2749 N N . GLY A 1 348 ? -24.244 -15.958 27.616 1.00 45.53 348 GLY A N 1
ATOM 2750 C CA . GLY A 1 348 ? -24.449 -16.180 26.178 1.00 45.53 348 GLY A CA 1
ATOM 2751 C C . GLY A 1 348 ? -25.891 -16.311 25.683 1.00 45.53 348 GLY A C 1
ATOM 2752 O O . GLY A 1 348 ? -26.750 -16.864 26.359 1.00 45.53 348 GLY A O 1
ATOM 2753 N N . ASP A 1 349 ? -26.064 -15.893 24.432 1.00 55.06 349 ASP A N 1
ATOM 2754 C CA . ASP A 1 349 ? -26.756 -16.636 23.371 1.00 55.06 349 ASP A CA 1
ATOM 2755 C C . ASP A 1 349 ? -25.842 -16.556 22.112 1.00 55.06 349 ASP A C 1
ATOM 2757 O O . ASP A 1 349 ? -24.750 -15.978 22.192 1.00 55.06 349 ASP A O 1
ATOM 2761 N N . GLY A 1 350 ? -26.199 -17.167 20.977 1.00 69.44 350 GLY A N 1
ATOM 2762 C CA . GLY A 1 350 ? -25.335 -17.294 19.786 1.00 69.44 350 GLY A CA 1
ATOM 2763 C C . GLY A 1 350 ? -24.626 -15.993 19.357 1.00 69.44 350 GLY A C 1
ATOM 2764 O O . GLY A 1 350 ? -25.244 -14.938 19.242 1.00 69.44 350 GLY A O 1
ATOM 2765 N N . ALA A 1 351 ? -23.314 -16.052 19.093 1.00 84.38 351 ALA A N 1
ATOM 2766 C CA . ALA A 1 351 ? -22.471 -14.854 19.056 1.00 84.38 351 ALA A CA 1
ATOM 2767 C C . ALA A 1 351 ? -22.844 -13.871 17.930 1.00 84.38 351 ALA A C 1
ATOM 2769 O O . ALA A 1 351 ? -22.818 -14.221 16.747 1.00 84.38 351 ALA A O 1
ATOM 2770 N N . VAL A 1 352 ? -23.100 -12.613 18.297 1.00 91.00 352 VAL A N 1
ATOM 2771 C CA . VAL A 1 352 ? -23.135 -11.472 17.370 1.00 91.00 352 VAL A CA 1
ATOM 2772 C C . VAL A 1 352 ? -21.769 -10.794 17.373 1.00 91.00 352 VAL A C 1
ATOM 2774 O O . VAL A 1 352 ? -21.316 -10.314 18.419 1.00 91.00 352 VAL A O 1
ATOM 2777 N N . VAL A 1 353 ? -21.108 -10.788 16.215 1.00 93.75 353 VAL A N 1
ATOM 2778 C CA . VAL A 1 353 ? -19.716 -10.348 16.052 1.00 93.75 353 VAL A CA 1
ATOM 2779 C C . VAL A 1 353 ? -19.654 -9.090 15.197 1.00 93.75 353 VAL A C 1
ATOM 2781 O O . VAL A 1 353 ? -19.990 -9.116 14.017 1.00 93.75 353 VAL A O 1
ATOM 2784 N N . LEU A 1 354 ? -19.168 -7.996 15.767 1.00 95.62 354 LEU A N 1
ATOM 2785 C CA . LEU A 1 354 ? -18.833 -6.788 15.028 1.00 95.62 354 LEU A CA 1
ATOM 2786 C C . LEU A 1 354 ? -17.424 -6.928 14.444 1.00 95.62 354 LEU A C 1
ATOM 2788 O O . LEU A 1 354 ? -16.461 -7.135 15.179 1.00 95.62 354 LEU A O 1
ATOM 2792 N N . LEU A 1 355 ? -17.291 -6.823 13.125 1.00 95.12 355 LEU A N 1
ATOM 2793 C CA . LEU A 1 355 ? -16.037 -6.988 12.398 1.00 95.12 355 LEU A CA 1
ATOM 2794 C C . LEU A 1 355 ? -15.678 -5.700 11.658 1.00 95.12 355 LEU A C 1
ATOM 2796 O O . LEU A 1 355 ? -16.482 -5.133 10.921 1.00 95.12 355 LEU A O 1
ATOM 2800 N N . THR A 1 356 ? -14.429 -5.276 11.801 1.00 94.62 356 THR A N 1
ATOM 2801 C CA . THR A 1 356 ? -13.884 -4.094 11.120 1.00 94.62 356 THR A CA 1
ATOM 2802 C C . THR A 1 356 ? -12.725 -4.517 10.221 1.00 94.62 356 THR A C 1
ATOM 2804 O O . THR A 1 356 ? -12.027 -5.483 10.528 1.00 94.62 356 THR A O 1
ATOM 2807 N N . GLY A 1 357 ? -12.502 -3.818 9.105 1.00 89.19 357 GLY A N 1
ATOM 2808 C CA . GLY A 1 357 ? -11.396 -4.144 8.189 1.00 89.19 357 GLY A CA 1
ATOM 2809 C C . GLY A 1 357 ? -11.626 -5.426 7.380 1.00 89.19 357 GLY A C 1
ATOM 2810 O O . GLY A 1 357 ? -10.679 -6.014 6.865 1.00 89.19 357 GLY A O 1
ATOM 2811 N N . TYR A 1 358 ? -12.885 -5.850 7.250 1.00 90.00 358 TYR A N 1
ATOM 2812 C CA . TYR A 1 358 ? -13.302 -7.096 6.600 1.00 90.00 358 TYR A CA 1
ATOM 2813 C C . TYR A 1 358 ? -12.986 -7.169 5.090 1.00 90.00 358 TYR A C 1
ATOM 2815 O O . TYR A 1 358 ? -12.911 -8.262 4.542 1.00 90.00 358 TYR A O 1
ATOM 2823 N N . THR A 1 359 ? -12.724 -6.030 4.436 1.00 88.31 359 THR A N 1
ATOM 2824 C CA . THR A 1 359 ? -12.227 -5.953 3.045 1.00 88.31 359 THR A CA 1
ATOM 2825 C C . THR A 1 359 ? -10.698 -6.053 2.929 1.00 88.31 359 THR A C 1
ATOM 2827 O O . THR A 1 359 ? -10.165 -5.969 1.829 1.00 88.31 359 THR A O 1
ATOM 2830 N N . GLY A 1 360 ? -9.962 -6.138 4.044 1.00 83.06 360 GLY A N 1
ATOM 2831 C CA . GLY A 1 360 ? -8.505 -6.313 4.051 1.00 83.06 360 GLY A CA 1
ATOM 2832 C C . GLY A 1 360 ? -8.098 -7.782 3.906 1.00 83.06 360 GLY A C 1
ATOM 2833 O O . GLY A 1 360 ? -8.902 -8.673 4.167 1.00 83.06 360 GLY A O 1
ATOM 2834 N N . SER A 1 361 ? -6.833 -8.046 3.561 1.00 78.94 361 SER A N 1
ATOM 2835 C CA . SER A 1 361 ? -6.321 -9.402 3.279 1.00 78.94 361 SER A CA 1
ATOM 2836 C C . SER A 1 361 ? -6.642 -10.434 4.370 1.00 78.94 361 SER A C 1
ATOM 2838 O O . SER A 1 361 ? -7.175 -11.497 4.075 1.00 78.94 361 SER A O 1
ATOM 2840 N N . LEU A 1 362 ? -6.403 -10.109 5.645 1.00 81.38 362 LEU A N 1
ATOM 2841 C CA . LEU A 1 362 ? -6.815 -10.960 6.771 1.00 81.38 362 LEU A CA 1
ATOM 2842 C C . LEU A 1 362 ? -8.341 -10.952 6.981 1.00 81.38 362 LEU A C 1
ATOM 2844 O O . LEU A 1 362 ? -8.939 -11.984 7.284 1.00 81.38 362 LEU A O 1
ATOM 2848 N N . GLY A 1 363 ? -8.970 -9.786 6.825 1.00 86.19 363 GLY A N 1
ATOM 2849 C CA . GLY A 1 363 ? -10.386 -9.566 7.111 1.00 86.19 363 GLY A CA 1
ATOM 2850 C C . GLY A 1 363 ? -11.331 -10.401 6.253 1.00 86.19 363 GLY A C 1
ATOM 2851 O O . GLY A 1 363 ? -12.316 -10.908 6.783 1.00 86.19 363 GLY A O 1
ATOM 2852 N N . VAL A 1 364 ? -10.999 -10.620 4.978 1.00 85.56 364 VAL A N 1
ATOM 2853 C CA . VAL A 1 364 ? -11.803 -11.439 4.056 1.00 85.56 364 VAL A CA 1
ATOM 2854 C C . VAL A 1 364 ? -11.879 -12.894 4.539 1.00 85.56 364 VAL A C 1
ATOM 2856 O O . VAL A 1 364 ? -12.958 -13.488 4.599 1.00 85.56 364 VAL A O 1
ATOM 2859 N N . HIS A 1 365 ? -10.747 -13.467 4.961 1.00 83.44 365 HIS A N 1
ATOM 2860 C CA . HIS A 1 365 ? -10.707 -14.829 5.498 1.00 83.44 365 HIS A CA 1
ATOM 2861 C C . HIS A 1 365 ? -11.385 -14.937 6.874 1.00 83.44 365 HIS A C 1
ATOM 2863 O O . HIS A 1 365 ? -12.079 -15.923 7.130 1.00 83.44 365 HIS A O 1
ATOM 2869 N N . VAL A 1 366 ? -11.240 -13.925 7.738 1.00 86.62 366 VAL A N 1
ATOM 2870 C CA . VAL A 1 366 ? -11.926 -13.871 9.041 1.00 86.62 366 VAL A CA 1
ATOM 2871 C C . VAL A 1 366 ? -13.444 -13.778 8.861 1.00 86.62 366 VAL A C 1
ATOM 2873 O O . VAL A 1 366 ? -14.169 -14.541 9.495 1.00 86.62 366 VAL A O 1
ATOM 2876 N N . LEU A 1 367 ? -13.940 -12.928 7.953 1.00 90.62 367 LEU A N 1
ATOM 2877 C CA . LEU A 1 367 ? -15.370 -12.824 7.642 1.00 90.62 367 LEU A CA 1
ATOM 2878 C C . LEU A 1 367 ? -15.939 -14.165 7.164 1.00 90.62 367 LEU A C 1
ATOM 2880 O O . LEU A 1 367 ? -16.961 -14.610 7.685 1.00 90.62 367 LEU A O 1
ATOM 2884 N N . ARG A 1 368 ? -15.244 -14.855 6.247 1.00 84.31 368 ARG A N 1
ATOM 2885 C CA . ARG A 1 368 ? -15.618 -16.209 5.803 1.00 84.31 368 ARG A CA 1
ATOM 2886 C C . ARG A 1 368 ? -15.738 -17.181 6.980 1.00 84.31 368 ARG A C 1
ATOM 2888 O O . ARG A 1 368 ? -16.731 -17.893 7.073 1.00 84.31 368 ARG A O 1
ATOM 2895 N N . GLN A 1 369 ? -14.744 -17.234 7.868 1.00 84.94 369 GLN A N 1
ATOM 2896 C CA . GLN A 1 369 ? -14.769 -18.153 9.013 1.00 84.94 369 GLN A CA 1
ATOM 2897 C C . GLN A 1 369 ? -15.902 -17.833 9.995 1.00 84.94 369 GLN A C 1
ATOM 2899 O O . GLN A 1 369 ? -16.579 -18.748 10.462 1.00 84.94 369 GLN A O 1
ATOM 2904 N N . LEU A 1 370 ? -16.132 -16.549 10.286 1.00 88.00 370 LEU A N 1
ATOM 2905 C CA . LEU A 1 370 ? -17.206 -16.113 11.175 1.00 88.00 370 LEU A CA 1
ATOM 2906 C C . LEU A 1 370 ? -18.583 -16.438 10.588 1.00 88.00 370 LEU A C 1
ATOM 2908 O O . LEU A 1 370 ? -19.396 -17.049 11.273 1.00 88.00 370 LEU A O 1
ATOM 2912 N N . ALA A 1 371 ? -18.837 -16.106 9.322 1.00 85.94 371 ALA A N 1
ATOM 2913 C CA . ALA A 1 371 ? -20.142 -16.322 8.699 1.00 85.94 371 ALA A CA 1
ATOM 2914 C C . ALA A 1 371 ? -20.473 -17.824 8.519 1.00 85.94 371 ALA A C 1
ATOM 2916 O O . ALA A 1 371 ? -21.603 -18.250 8.774 1.00 85.94 371 ALA A O 1
ATOM 2917 N N . THR A 1 372 ? -19.479 -18.658 8.186 1.00 81.88 372 THR A N 1
ATOM 2918 C CA . THR A 1 372 ? -19.641 -20.126 8.103 1.00 81.88 372 THR A CA 1
ATOM 2919 C C . THR A 1 372 ? -19.805 -20.797 9.478 1.00 81.88 372 THR A C 1
ATOM 2921 O O . THR A 1 372 ? -20.240 -21.943 9.559 1.00 81.88 372 THR A O 1
ATOM 2924 N N . SER A 1 373 ? -19.489 -20.117 10.584 1.00 80.50 373 SER A N 1
ATOM 2925 C CA . SER A 1 373 ? -19.579 -20.704 11.924 1.00 80.50 373 SER A CA 1
ATOM 2926 C C . SER A 1 373 ? -21.024 -20.831 12.416 1.00 80.50 373 SER A C 1
ATOM 2928 O O . SER A 1 373 ? -21.776 -19.858 12.466 1.00 80.50 373 SER A O 1
ATOM 2930 N N . ASN A 1 374 ? -21.394 -22.020 12.897 1.00 81.44 374 ASN A N 1
ATOM 2931 C CA . ASN A 1 374 ? -22.675 -22.251 13.580 1.00 81.44 374 ASN A CA 1
ATOM 2932 C C . ASN A 1 374 ? -22.729 -21.633 14.989 1.00 81.44 374 ASN A C 1
ATOM 2934 O O . ASN A 1 374 ? -23.803 -21.532 15.568 1.00 81.44 374 ASN A O 1
ATOM 2938 N N . ARG A 1 375 ? -21.584 -21.202 15.543 1.00 81.06 375 ARG A N 1
ATOM 2939 C CA . ARG A 1 375 ? -21.520 -20.461 16.818 1.00 81.06 375 ARG A CA 1
ATOM 2940 C C . ARG A 1 375 ? -21.790 -18.965 16.662 1.00 81.06 375 ARG A C 1
ATOM 2942 O O . ARG A 1 375 ? -21.997 -18.288 17.665 1.00 81.06 375 ARG A O 1
ATOM 2949 N N . VAL A 1 376 ? -21.748 -18.458 15.431 1.00 86.75 376 VAL A N 1
ATOM 2950 C CA . VAL A 1 376 ? -21.986 -17.054 15.102 1.00 86.75 376 VAL A CA 1
ATOM 2951 C C . VAL A 1 376 ? -23.390 -16.932 14.525 1.00 86.75 376 VAL A C 1
ATOM 2953 O O . VAL A 1 376 ? -23.707 -17.522 13.487 1.00 86.75 376 VAL A O 1
ATOM 2956 N N . HIS A 1 377 ? -24.228 -16.170 15.221 1.00 86.38 377 HIS A N 1
ATOM 2957 C CA . HIS A 1 377 ? -25.588 -15.867 14.796 1.00 86.38 377 HIS A CA 1
ATOM 2958 C C . HIS A 1 377 ? -25.596 -14.770 13.723 1.00 86.38 377 HIS A C 1
ATOM 2960 O O . HIS A 1 377 ? -26.303 -14.890 12.726 1.00 86.38 377 HIS A O 1
ATOM 2966 N N . ARG A 1 378 ? -24.776 -13.722 13.897 1.00 87.56 378 ARG A N 1
ATOM 2967 C CA . ARG A 1 378 ? -24.688 -12.584 12.968 1.00 87.56 378 ARG A CA 1
ATOM 2968 C C . ARG A 1 378 ? -23.292 -11.965 12.957 1.00 87.56 378 ARG A C 1
ATOM 2970 O O . ARG A 1 378 ? -22.646 -11.885 14.002 1.00 87.56 378 ARG A O 1
ATOM 2977 N N . VAL A 1 379 ? -22.853 -11.488 11.795 1.00 92.06 379 VAL A N 1
ATOM 2978 C CA . VAL A 1 379 ? -21.635 -10.684 11.628 1.00 92.06 379 VAL A CA 1
ATOM 2979 C C . VAL A 1 379 ? -22.022 -9.295 11.138 1.00 92.06 379 VAL A C 1
ATOM 2981 O O . VAL A 1 379 ? -22.688 -9.171 10.116 1.00 92.06 379 VAL A O 1
ATOM 2984 N N . ILE A 1 380 ? -21.604 -8.255 11.857 1.00 93.56 380 ILE A N 1
ATOM 2985 C CA . ILE A 1 380 ? -21.891 -6.860 11.516 1.00 93.56 380 ILE A CA 1
ATOM 2986 C C . ILE A 1 380 ? -20.593 -6.188 11.089 1.00 93.56 380 ILE A C 1
ATOM 2988 O O . ILE A 1 380 ? -19.659 -6.020 11.870 1.00 93.56 380 ILE A O 1
ATOM 2992 N N . CYS A 1 381 ? -20.530 -5.838 9.818 1.00 93.75 381 CYS A N 1
ATOM 2993 C CA . CYS A 1 381 ? -19.333 -5.446 9.107 1.00 93.75 381 CYS A CA 1
ATOM 2994 C C . CYS A 1 381 ? -19.255 -3.919 8.981 1.00 93.75 381 CYS A C 1
ATOM 2996 O O . CYS A 1 381 ? -19.877 -3.337 8.090 1.00 93.75 381 CYS A O 1
ATOM 2998 N N . LEU A 1 382 ? -18.452 -3.276 9.840 1.00 93.31 382 LEU A N 1
ATOM 2999 C CA . LEU A 1 382 ? -18.193 -1.831 9.789 1.00 93.31 382 LEU A CA 1
ATOM 3000 C C . LEU A 1 382 ? -17.027 -1.502 8.844 1.00 93.31 382 LEU A C 1
ATOM 3002 O O . LEU A 1 382 ? -15.939 -2.082 8.948 1.00 93.31 382 LEU A O 1
ATOM 3006 N N . ASN A 1 383 ? -17.223 -0.541 7.941 1.00 89.06 383 ASN A N 1
ATOM 3007 C CA . ASN A 1 383 ? -16.168 0.004 7.076 1.00 89.06 383 ASN A CA 1
ATOM 3008 C C . ASN A 1 383 ? -16.419 1.483 6.788 1.00 89.06 383 ASN A C 1
ATOM 3010 O O . ASN A 1 383 ? -17.558 1.926 6.816 1.00 89.06 383 ASN A O 1
ATOM 3014 N N . ARG A 1 384 ? -15.377 2.226 6.414 1.00 87.56 384 ARG A N 1
ATOM 3015 C CA . ARG A 1 384 ? -15.555 3.572 5.855 1.00 87.56 384 ARG A CA 1
ATOM 3016 C C . ARG A 1 384 ? -16.333 3.503 4.543 1.00 87.56 384 ARG A C 1
ATOM 3018 O O . ARG A 1 384 ? -16.024 2.637 3.717 1.00 87.56 384 ARG A O 1
ATOM 3025 N N . ALA A 1 385 ? -17.266 4.430 4.332 1.00 83.12 385 ALA A N 1
ATOM 3026 C CA . ALA A 1 385 ? -17.895 4.630 3.030 1.00 83.12 385 ALA A CA 1
ATOM 3027 C C . ALA A 1 385 ? -16.823 4.915 1.965 1.00 83.12 385 ALA A C 1
ATOM 3029 O O . ALA A 1 385 ? -15.804 5.553 2.242 1.00 83.12 385 ALA A O 1
ATOM 3030 N N . VAL A 1 386 ? -17.035 4.422 0.746 1.00 79.69 386 VAL A N 1
ATOM 3031 C CA . VAL A 1 386 ? -16.137 4.644 -0.394 1.00 79.69 386 VAL A CA 1
ATOM 3032 C C . VAL A 1 386 ? -16.967 5.087 -1.586 1.00 79.69 386 VAL A C 1
ATOM 3034 O O . VAL A 1 386 ? -18.022 4.518 -1.857 1.00 79.69 386 VAL A O 1
ATOM 3037 N N . TYR A 1 387 ? -16.462 6.088 -2.297 1.00 79.44 387 TYR A N 1
ATOM 3038 C CA . TYR A 1 387 ? -17.067 6.629 -3.504 1.00 79.44 387 TYR A CA 1
ATOM 3039 C C . TYR A 1 387 ? -16.185 6.280 -4.710 1.00 79.44 387 TYR A C 1
ATOM 3041 O O . TYR A 1 387 ? -14.958 6.333 -4.612 1.00 79.44 387 TYR A O 1
ATOM 3049 N N . ARG A 1 388 ? -16.810 5.898 -5.825 1.00 73.81 388 ARG A N 1
ATOM 3050 C CA . ARG A 1 388 ? -16.189 5.675 -7.140 1.00 73.81 388 ARG A CA 1
ATOM 3051 C C . ARG A 1 388 ? -17.020 6.474 -8.144 1.00 73.81 388 ARG A C 1
ATOM 3053 O O . ARG A 1 388 ? -18.243 6.386 -8.108 1.00 73.81 388 ARG A O 1
ATOM 3060 N N . ASP A 1 389 ? -16.375 7.316 -8.947 1.00 78.25 389 ASP A N 1
ATOM 3061 C CA . ASP A 1 389 ? -17.032 8.201 -9.926 1.00 78.25 389 ASP A CA 1
ATOM 3062 C C . ASP A 1 389 ? -18.152 9.076 -9.317 1.00 78.25 389 ASP A C 1
ATOM 3064 O O . ASP A 1 389 ? -19.223 9.267 -9.887 1.00 78.25 389 ASP A O 1
ATOM 3068 N N . GLY A 1 390 ? -17.927 9.567 -8.091 1.00 73.69 390 GLY A N 1
ATOM 3069 C CA . GLY A 1 390 ? -18.902 10.345 -7.311 1.00 73.69 390 GLY A CA 1
ATOM 3070 C C . GLY A 1 390 ? -20.048 9.529 -6.691 1.00 73.69 390 GLY A C 1
ATOM 3071 O O . GLY A 1 390 ? -20.755 10.035 -5.823 1.00 73.69 390 GLY A O 1
ATOM 3072 N N . MET A 1 391 ? -20.218 8.256 -7.060 1.00 73.19 391 MET A N 1
ATOM 3073 C CA . MET A 1 391 ? -21.257 7.379 -6.515 1.00 73.19 391 MET A CA 1
ATOM 3074 C C . MET A 1 391 ? -20.751 6.567 -5.318 1.00 73.19 391 MET A C 1
ATOM 3076 O O . MET A 1 391 ? -19.648 6.020 -5.334 1.00 73.19 391 MET A O 1
ATOM 3080 N N . ARG A 1 392 ? -21.577 6.443 -4.269 1.00 76.94 392 ARG A N 1
ATOM 3081 C CA . ARG A 1 392 ? -21.294 5.584 -3.106 1.00 76.94 392 ARG A CA 1
ATOM 3082 C C . ARG A 1 392 ? -21.299 4.119 -3.543 1.00 76.94 392 ARG A C 1
ATOM 3084 O O . ARG A 1 392 ? -22.333 3.592 -3.950 1.00 76.94 392 ARG A O 1
ATOM 3091 N N . LEU A 1 393 ? -20.151 3.458 -3.444 1.00 80.25 393 LEU A N 1
ATOM 3092 C CA . LEU A 1 393 ? -19.988 2.065 -3.841 1.00 80.25 393 LEU A CA 1
ATOM 3093 C C . LEU A 1 393 ? -20.576 1.145 -2.764 1.00 80.25 393 LEU A C 1
ATOM 3095 O O . LEU A 1 393 ? -20.207 1.247 -1.592 1.00 80.25 393 LEU A O 1
ATOM 3099 N N . SER A 1 394 ? -21.470 0.232 -3.157 1.00 82.88 394 SER A N 1
ATOM 3100 C CA . SER A 1 394 ? -22.126 -0.683 -2.213 1.00 82.88 394 SER A CA 1
ATOM 3101 C C . SER A 1 394 ? -21.100 -1.507 -1.413 1.00 82.88 394 SER A C 1
ATOM 3103 O O . SER A 1 394 ? -20.208 -2.113 -2.022 1.00 82.88 394 SER A O 1
ATOM 3105 N N . PRO A 1 395 ? -21.243 -1.627 -0.077 1.00 84.94 395 PRO A N 1
ATOM 3106 C CA . PRO A 1 395 ? -20.420 -2.519 0.738 1.00 84.94 395 PRO A CA 1
ATOM 3107 C C . PRO A 1 395 ? -20.404 -3.973 0.243 1.00 84.94 395 PRO A C 1
ATOM 3109 O O . PRO A 1 395 ? -19.357 -4.617 0.283 1.00 84.94 395 PRO A O 1
ATOM 3112 N N . SER A 1 396 ? -21.521 -4.475 -0.302 1.00 81.31 396 SER A N 1
ATOM 3113 C CA . SER A 1 396 ? -21.595 -5.832 -0.864 1.00 81.31 396 SER A CA 1
ATOM 3114 C C . SER A 1 396 ? -20.743 -5.998 -2.127 1.00 81.31 396 SER A C 1
ATOM 3116 O O . SER A 1 396 ? -20.070 -7.015 -2.281 1.00 81.31 396 SER A O 1
ATOM 3118 N N . VAL A 1 397 ? -20.698 -4.980 -2.995 1.00 83.31 397 VAL A N 1
ATOM 3119 C CA . VAL A 1 397 ? -19.842 -4.964 -4.195 1.00 83.31 397 VAL A CA 1
ATOM 3120 C C . VAL A 1 397 ? -18.372 -4.903 -3.790 1.00 83.31 397 VAL A C 1
ATOM 3122 O O . VAL A 1 397 ? -17.572 -5.697 -4.274 1.00 83.31 397 VAL A O 1
ATOM 3125 N N . ARG A 1 398 ? -18.023 -4.043 -2.825 1.00 85.88 398 ARG A N 1
ATOM 3126 C CA . ARG A 1 398 ? -16.661 -3.969 -2.267 1.00 85.88 398 ARG A CA 1
ATOM 3127 C C . ARG A 1 398 ? -16.209 -5.291 -1.659 1.00 85.88 398 ARG A C 1
ATOM 3129 O O . ARG A 1 398 ? -15.044 -5.655 -1.797 1.00 85.88 398 ARG A O 1
ATOM 3136 N N . GLN A 1 399 ? -17.112 -6.011 -0.993 1.00 87.06 399 GLN A N 1
ATOM 3137 C CA . GLN A 1 399 ? -16.779 -7.323 -0.455 1.00 87.06 399 GLN A CA 1
ATOM 3138 C C . GLN A 1 399 ? -16.640 -8.382 -1.549 1.00 87.06 399 GLN A C 1
ATOM 3140 O O . GLN A 1 399 ? -15.763 -9.232 -1.437 1.00 87.06 399 GLN A O 1
ATOM 3145 N N . ALA A 1 400 ? -17.438 -8.325 -2.618 1.00 81.94 400 ALA A N 1
ATOM 3146 C CA . ALA A 1 400 ? -17.264 -9.198 -3.776 1.00 81.94 400 ALA A CA 1
ATOM 3147 C C . ALA A 1 400 ? -15.914 -8.957 -4.483 1.00 81.94 400 ALA A C 1
ATOM 3149 O O . ALA A 1 400 ? -15.210 -9.922 -4.772 1.00 81.94 400 ALA A O 1
ATOM 3150 N N . GLU A 1 401 ? -15.508 -7.695 -4.672 1.00 86.62 401 GLU A N 1
ATOM 3151 C CA . GLU A 1 401 ? -14.177 -7.328 -5.186 1.00 86.62 401 GLU A CA 1
ATOM 3152 C C . GLU A 1 401 ? -13.058 -7.880 -4.277 1.00 86.62 401 GLU A C 1
ATOM 3154 O O . GLU A 1 401 ? -12.150 -8.563 -4.751 1.00 86.62 401 GLU A O 1
ATOM 3159 N N . ALA A 1 402 ? -13.149 -7.667 -2.958 1.00 86.06 402 ALA A N 1
ATOM 3160 C CA . ALA A 1 402 ? -12.154 -8.155 -1.996 1.00 86.06 402 ALA A CA 1
ATOM 3161 C C . ALA A 1 402 ? -12.092 -9.696 -1.915 1.00 86.06 402 ALA A C 1
ATOM 3163 O O . ALA A 1 402 ? -11.007 -10.269 -1.810 1.00 86.06 402 ALA A O 1
ATOM 3164 N N . ASN A 1 403 ? -13.241 -10.374 -2.005 1.00 81.12 403 ASN A N 1
ATOM 3165 C CA . ASN A 1 403 ? -13.338 -11.832 -2.094 1.00 81.12 403 ASN A CA 1
ATOM 3166 C C . ASN A 1 403 ? -12.635 -12.365 -3.351 1.00 81.12 403 ASN A C 1
ATOM 3168 O O . ASN A 1 403 ? -11.866 -13.320 -3.251 1.00 81.12 403 ASN A O 1
ATOM 3172 N N . ALA A 1 404 ? -12.874 -11.745 -4.512 1.00 81.94 404 ALA A N 1
ATOM 3173 C CA . ALA A 1 404 ? -12.275 -12.150 -5.782 1.00 81.94 404 ALA A CA 1
ATOM 3174 C C . ALA A 1 404 ? -10.744 -12.015 -5.755 1.00 81.94 404 ALA A C 1
ATOM 3176 O O . ALA A 1 404 ? -10.043 -12.972 -6.075 1.00 81.94 404 ALA A O 1
ATOM 3177 N N . VAL A 1 405 ? -10.224 -10.877 -5.275 1.00 81.38 405 VAL A N 1
ATOM 3178 C CA . VAL A 1 405 ? -8.775 -10.646 -5.109 1.00 81.38 405 VAL A CA 1
ATOM 3179 C C . VAL A 1 405 ? -8.136 -11.653 -4.141 1.00 81.38 405 VAL A C 1
ATOM 3181 O O . VAL A 1 405 ? -7.001 -12.073 -4.350 1.00 81.38 405 VAL A O 1
ATOM 3184 N N . ALA A 1 406 ? -8.855 -12.076 -3.097 1.00 74.94 406 ALA A N 1
ATOM 3185 C CA . ALA A 1 406 ? -8.371 -13.054 -2.120 1.00 74.94 406 ALA A CA 1
ATOM 3186 C C . ALA A 1 406 ? -8.591 -14.531 -2.523 1.00 74.94 406 ALA A C 1
ATOM 3188 O O . ALA A 1 406 ? -8.271 -15.422 -1.733 1.00 74.94 406 ALA A O 1
ATOM 3189 N N . GLY A 1 407 ? -9.181 -14.816 -3.692 1.00 79.00 407 GLY A N 1
ATOM 3190 C CA . GLY A 1 407 ? -9.544 -16.181 -4.104 1.00 79.00 407 GLY A CA 1
ATOM 3191 C C . GLY A 1 407 ? -10.592 -16.848 -3.198 1.00 79.00 407 GLY A C 1
ATOM 3192 O O . GLY A 1 407 ? -10.618 -18.071 -3.052 1.00 79.00 407 GLY A O 1
ATOM 3193 N N . VAL A 1 408 ? -11.440 -16.059 -2.530 1.00 78.75 408 VAL A N 1
ATOM 3194 C CA . VAL A 1 408 ? -12.399 -16.534 -1.525 1.00 78.75 408 VAL A CA 1
ATOM 3195 C C . VAL A 1 408 ? -13.803 -16.661 -2.110 1.00 78.75 408 VAL A C 1
ATOM 3197 O O . VAL A 1 408 ? -14.459 -15.673 -2.421 1.00 78.75 408 VAL A O 1
ATOM 3200 N N . SER A 1 409 ? -14.306 -17.896 -2.162 1.00 75.62 409 SER A N 1
ATOM 3201 C CA . SER A 1 409 ? -15.714 -18.188 -2.448 1.00 75.62 409 SER A CA 1
ATOM 3202 C C . SER A 1 409 ? -16.498 -18.490 -1.163 1.00 75.62 409 SER A C 1
ATOM 3204 O O . SER A 1 409 ? -16.010 -19.183 -0.259 1.00 75.62 409 SER A O 1
ATOM 3206 N N . VAL A 1 410 ? -17.718 -17.952 -1.083 1.00 68.75 410 VAL A N 1
ATOM 3207 C CA . VAL A 1 410 ? -18.648 -18.083 0.049 1.00 68.75 410 VAL A CA 1
ATOM 3208 C C . VAL A 1 410 ? -20.058 -18.349 -0.504 1.00 68.75 410 VAL A C 1
ATOM 3210 O O . VAL A 1 410 ? -20.526 -17.548 -1.317 1.00 68.75 410 VAL A O 1
ATOM 3213 N N . PRO A 1 411 ? -20.749 -19.433 -0.095 1.00 70.19 411 PRO A N 1
ATOM 3214 C CA . PRO A 1 411 ? -22.102 -19.741 -0.564 1.00 70.19 411 PRO A CA 1
ATOM 3215 C C . PRO A 1 411 ? -23.110 -18.620 -0.279 1.00 70.19 411 PRO A C 1
ATOM 3217 O O . PRO A 1 411 ? -23.039 -17.977 0.765 1.00 70.19 411 PRO A O 1
ATOM 3220 N N . VAL A 1 412 ? -24.090 -18.432 -1.170 1.00 70.94 412 VAL A N 1
ATOM 3221 C CA . VAL A 1 412 ? -25.042 -17.301 -1.111 1.00 70.94 412 VAL A CA 1
ATOM 3222 C C . VAL A 1 412 ? -25.771 -17.206 0.239 1.00 70.94 412 VAL A C 1
ATOM 3224 O O . VAL A 1 412 ? -25.802 -16.133 0.832 1.00 70.94 412 VAL A O 1
ATOM 3227 N N . HIS A 1 413 ? -26.256 -18.332 0.772 1.00 71.31 413 HIS A N 1
ATOM 3228 C CA . HIS A 1 413 ? -26.990 -18.397 2.047 1.00 71.31 413 HIS A CA 1
ATOM 3229 C C . HIS A 1 413 ? -26.169 -17.954 3.276 1.00 71.31 413 HIS A C 1
ATOM 3231 O O . HIS A 1 413 ? -26.727 -17.595 4.306 1.00 71.31 413 HIS A O 1
ATOM 3237 N N . ILE A 1 414 ? -24.833 -17.956 3.200 1.00 74.06 414 ILE A N 1
ATOM 3238 C CA . ILE A 1 414 ? -23.975 -17.518 4.312 1.00 74.06 414 ILE A CA 1
ATOM 3239 C C . ILE A 1 414 ? -24.011 -15.988 4.476 1.00 74.06 414 ILE A C 1
ATOM 3241 O O . ILE A 1 414 ? -23.817 -15.485 5.584 1.00 74.06 414 ILE A O 1
ATOM 3245 N N . TRP A 1 415 ? -24.324 -15.242 3.410 1.00 77.38 415 TRP A N 1
ATOM 3246 C CA . TRP A 1 415 ? -24.461 -13.783 3.463 1.00 77.38 415 TRP A CA 1
ATOM 3247 C C . TRP A 1 415 ? -25.719 -13.317 4.206 1.00 77.38 415 TRP A C 1
ATOM 3249 O O . TRP A 1 415 ? -25.748 -12.178 4.653 1.00 77.38 415 TRP A O 1
ATOM 3259 N N . GLU A 1 416 ? -26.708 -14.186 4.438 1.00 78.50 416 GLU A N 1
ATOM 3260 C CA . GLU A 1 416 ? -27.899 -13.875 5.252 1.00 78.50 416 GLU A CA 1
ATOM 3261 C C . GLU A 1 416 ? -27.544 -13.535 6.712 1.00 78.50 416 GLU A C 1
ATOM 3263 O O . GLU A 1 416 ? -28.256 -12.786 7.378 1.00 78.50 416 GLU A O 1
ATOM 3268 N N . LYS A 1 417 ? -26.405 -14.042 7.207 1.00 83.06 417 LYS A N 1
ATOM 3269 C CA . LYS A 1 417 ? -25.858 -13.700 8.529 1.00 83.06 417 LYS A CA 1
ATOM 3270 C C . LYS A 1 417 ? -25.030 -12.412 8.541 1.00 83.06 417 LYS A C 1
ATOM 3272 O O . LYS A 1 417 ? -24.575 -12.016 9.615 1.00 83.06 417 LYS A O 1
ATOM 3277 N N . VAL A 1 418 ? -24.750 -11.808 7.385 1.00 87.56 418 VAL A N 1
ATOM 3278 C CA . VAL A 1 418 ? -23.793 -10.702 7.246 1.00 87.56 418 VAL A CA 1
ATOM 3279 C C . VAL A 1 418 ? -24.532 -9.399 6.978 1.00 87.56 418 VAL A C 1
ATOM 3281 O O . VAL A 1 418 ? -25.211 -9.235 5.970 1.00 87.56 418 VAL A O 1
ATOM 3284 N N . GLU A 1 419 ? -24.349 -8.444 7.877 1.00 89.25 419 GLU A N 1
ATOM 3285 C CA . GLU A 1 419 ? -24.916 -7.105 7.789 1.00 89.25 419 GLU A CA 1
ATOM 3286 C C . GLU A 1 419 ? -23.787 -6.100 7.533 1.00 89.25 419 GLU A C 1
ATOM 3288 O O . GLU A 1 419 ? -22.767 -6.143 8.217 1.00 89.25 419 GLU A O 1
ATOM 3293 N N . PHE A 1 420 ? -23.940 -5.187 6.572 1.00 90.44 420 PHE A N 1
ATOM 3294 C CA . PHE A 1 420 ? -22.931 -4.164 6.279 1.00 90.44 420 PHE A CA 1
ATOM 3295 C C . PHE A 1 420 ? -23.410 -2.783 6.718 1.00 90.44 420 PHE A C 1
ATOM 3297 O O . PHE A 1 420 ? -24.486 -2.350 6.310 1.00 90.44 420 PHE A O 1
ATOM 3304 N N . LEU A 1 421 ? -22.578 -2.068 7.476 1.00 89.00 421 LEU A N 1
ATOM 3305 C CA . LEU A 1 421 ? -22.822 -0.681 7.872 1.00 89.00 421 LEU A CA 1
ATOM 3306 C C . LEU A 1 421 ? -21.626 0.183 7.462 1.00 89.00 421 LEU A C 1
ATOM 3308 O O . LEU A 1 421 ? -20.469 -0.168 7.718 1.00 89.00 421 LEU A O 1
ATOM 3312 N N . ASP A 1 422 ? -21.907 1.329 6.843 1.00 87.81 422 ASP A N 1
ATOM 3313 C CA . ASP A 1 422 ? -20.885 2.351 6.636 1.00 87.81 422 ASP A CA 1
ATOM 3314 C C . ASP A 1 422 ? -20.701 3.140 7.938 1.00 87.81 422 ASP A C 1
ATOM 3316 O O . ASP A 1 422 ? -21.659 3.648 8.514 1.00 87.81 422 ASP A O 1
ATOM 3320 N N . ALA A 1 423 ? -19.457 3.220 8.393 1.00 87.19 423 ALA A N 1
ATOM 3321 C CA . ALA A 1 423 ? -19.041 3.752 9.679 1.00 87.19 423 ALA A CA 1
ATOM 3322 C C . ALA A 1 423 ? -17.877 4.729 9.486 1.00 87.19 423 ALA A C 1
ATOM 3324 O O . ALA A 1 423 ? -16.958 4.468 8.706 1.00 87.19 423 ALA A O 1
ATOM 3325 N N . ASN A 1 424 ? -17.860 5.820 10.246 1.00 86.62 424 ASN A N 1
ATOM 3326 C CA . ASN A 1 424 ? -16.684 6.669 10.379 1.00 86.62 424 ASN A CA 1
ATOM 3327 C C . ASN A 1 424 ? -16.115 6.516 11.793 1.00 86.62 424 ASN A C 1
ATOM 3329 O O . ASN A 1 424 ? -16.605 7.125 12.738 1.00 86.62 424 ASN A O 1
ATOM 3333 N N . MET A 1 425 ? -15.037 5.741 11.923 1.00 82.31 425 MET A N 1
ATOM 3334 C CA . MET A 1 425 ? -14.353 5.488 13.200 1.00 82.31 425 MET A CA 1
ATOM 3335 C C . MET A 1 425 ? -13.723 6.739 13.839 1.00 82.31 425 MET A C 1
ATOM 3337 O O . MET A 1 425 ? -13.262 6.664 14.971 1.00 82.31 425 MET A O 1
ATOM 3341 N N . GLN A 1 426 ? -13.692 7.869 13.128 1.00 82.25 426 GLN A N 1
ATOM 3342 C CA . GLN A 1 426 ? -13.228 9.166 13.630 1.00 82.25 426 GLN A CA 1
ATOM 3343 C C . GLN A 1 426 ? -14.392 10.043 14.141 1.00 82.25 426 GLN A C 1
ATOM 3345 O O . GLN A 1 426 ? -14.163 11.060 14.792 1.00 82.25 426 GLN A O 1
ATOM 3350 N N . ALA A 1 427 ? -15.642 9.667 13.848 1.00 83.56 427 ALA A N 1
ATOM 3351 C CA . ALA A 1 427 ? -16.840 10.387 14.267 1.00 83.56 427 ALA A CA 1
ATOM 3352 C C . ALA A 1 427 ? -17.422 9.821 15.580 1.00 83.56 427 ALA A C 1
ATOM 3354 O O . ALA A 1 427 ? -17.241 8.633 15.871 1.00 83.56 427 ALA A O 1
ATOM 3355 N N . PRO A 1 428 ? -18.176 10.631 16.353 1.00 80.44 428 PRO A N 1
ATOM 3356 C CA . PRO A 1 428 ? -18.991 10.137 17.463 1.00 80.44 428 PRO A CA 1
ATOM 3357 C C . PRO A 1 428 ? -19.920 8.998 17.029 1.00 80.44 428 PRO A C 1
ATOM 3359 O O . PRO A 1 428 ? -20.315 8.919 15.863 1.00 80.44 428 PRO A O 1
ATOM 3362 N N . ASP A 1 429 ? -20.268 8.119 17.969 1.00 84.06 429 ASP A N 1
ATOM 3363 C CA . ASP A 1 429 ? -21.130 6.954 17.736 1.00 84.06 429 ASP A CA 1
ATOM 3364 C C . ASP A 1 429 ? -20.657 6.089 16.543 1.00 84.06 429 ASP A C 1
ATOM 3366 O O . ASP A 1 429 ? -21.471 5.559 15.790 1.00 84.06 429 ASP A O 1
ATOM 3370 N N . LEU A 1 430 ? -19.334 6.000 16.314 1.00 87.31 430 LEU A N 1
ATOM 3371 C CA . LEU A 1 430 ? -18.683 5.328 15.170 1.00 87.31 430 LEU A CA 1
ATOM 3372 C C . LEU A 1 430 ? -19.167 5.809 13.782 1.00 87.31 430 LEU A C 1
ATOM 3374 O O . LEU A 1 430 ? -18.959 5.128 12.776 1.00 87.31 430 LEU A O 1
ATOM 3378 N N . GLY A 1 431 ? -19.841 6.959 13.702 1.00 86.44 431 GLY A N 1
ATOM 3379 C CA . GLY A 1 431 ? -20.423 7.494 12.471 1.00 86.44 431 GLY A CA 1
ATOM 3380 C C . GLY A 1 431 ? -21.560 6.663 11.859 1.00 86.44 431 GLY A C 1
ATOM 3381 O O . GLY A 1 431 ? -21.989 6.990 10.758 1.00 86.44 431 GLY A O 1
ATOM 3382 N N . ILE A 1 432 ? -22.055 5.623 12.544 1.00 86.69 432 ILE A N 1
ATOM 3383 C CA . ILE A 1 432 ? -23.197 4.798 12.090 1.00 86.69 432 ILE A CA 1
ATOM 3384 C C . ILE A 1 432 ? -24.558 5.418 12.449 1.00 86.69 432 ILE A C 1
ATOM 3386 O O . ILE A 1 432 ? -25.592 4.985 11.956 1.00 86.69 432 ILE A O 1
ATOM 3390 N N . GLY A 1 433 ? -24.565 6.456 13.289 1.00 84.19 433 GLY A N 1
ATOM 3391 C CA . GLY A 1 433 ? -25.775 7.134 13.747 1.00 84.19 433 GLY A CA 1
ATOM 3392 C C . GLY A 1 433 ? -26.393 6.498 14.996 1.00 84.19 433 GLY A C 1
ATOM 3393 O O . GLY A 1 433 ? -26.230 5.314 15.284 1.00 84.19 433 GLY A O 1
ATOM 3394 N N . LYS A 1 434 ? -27.129 7.312 15.762 1.00 84.50 434 LYS A N 1
ATOM 3395 C CA . LYS A 1 434 ? -27.596 6.958 17.116 1.00 84.50 434 LYS A CA 1
ATOM 3396 C C . LYS A 1 434 ? -28.499 5.728 17.177 1.00 84.50 434 LYS A C 1
ATOM 3398 O O . LYS A 1 434 ? -28.409 4.966 18.133 1.00 84.50 434 LYS A O 1
ATOM 3403 N N . GLN A 1 435 ? -29.369 5.539 16.183 1.00 82.38 435 GLN A N 1
ATOM 3404 C CA . GLN A 1 435 ? -30.287 4.394 16.150 1.00 82.38 435 GLN A CA 1
ATOM 3405 C C . GLN A 1 435 ? -29.519 3.078 15.998 1.00 82.38 435 GLN A C 1
ATOM 3407 O O . GLN A 1 435 ? -29.747 2.151 16.773 1.00 82.38 435 GLN A O 1
ATOM 3412 N N . ASP A 1 436 ? -28.562 3.023 15.069 1.00 84.62 436 ASP A N 1
ATOM 3413 C CA . ASP A 1 436 ? -27.712 1.849 14.894 1.00 84.62 436 ASP A CA 1
ATOM 3414 C C . ASP A 1 436 ? -26.748 1.655 16.063 1.00 84.62 436 ASP A C 1
ATOM 3416 O O . ASP A 1 436 ? -26.579 0.528 16.513 1.00 84.62 436 ASP A O 1
ATOM 3420 N N . PHE A 1 437 ? -26.192 2.723 16.640 1.00 86.50 437 PHE A N 1
ATOM 3421 C CA . PHE A 1 437 ? -25.354 2.608 17.835 1.00 86.50 437 PHE A CA 1
ATOM 3422 C C . PHE A 1 437 ? -26.111 1.981 19.019 1.00 86.50 437 PHE A C 1
ATOM 3424 O O . PHE A 1 437 ? -25.652 0.989 19.583 1.00 86.50 437 PHE A O 1
ATOM 3431 N N . VAL A 1 438 ? -27.311 2.480 19.346 1.00 86.19 438 VAL A N 1
ATOM 3432 C CA . VAL A 1 438 ? -28.172 1.903 20.399 1.00 86.19 438 VAL A CA 1
ATOM 3433 C C . VAL A 1 438 ? -28.583 0.464 20.065 1.00 86.19 438 VAL A C 1
ATOM 3435 O O . VAL A 1 438 ? -28.624 -0.391 20.948 1.00 86.19 438 VAL A O 1
ATOM 3438 N N . ARG A 1 439 ? -28.836 0.164 18.785 1.00 86.62 439 ARG A N 1
ATOM 3439 C CA . ARG A 1 439 ? -29.128 -1.195 18.316 1.00 86.62 439 ARG A CA 1
ATOM 3440 C C . ARG A 1 439 ? -27.948 -2.143 18.561 1.00 86.62 439 ARG A C 1
ATOM 3442 O O . ARG A 1 439 ? -28.162 -3.222 19.102 1.00 86.62 439 ARG A O 1
ATOM 3449 N N . LEU A 1 440 ? -26.718 -1.740 18.229 1.00 87.69 440 LEU A N 1
ATOM 3450 C CA . LEU A 1 440 ? -25.506 -2.528 18.490 1.00 87.69 440 LEU A CA 1
ATOM 3451 C C . LEU A 1 440 ? -25.264 -2.745 19.988 1.00 87.69 440 LEU A C 1
ATOM 3453 O O . LEU A 1 440 ? -24.957 -3.867 20.396 1.00 87.69 440 LEU A O 1
ATOM 3457 N N . VAL A 1 441 ? -25.447 -1.700 20.801 1.00 88.69 441 VAL A N 1
ATOM 3458 C CA . VAL A 1 441 ? -25.365 -1.767 22.270 1.00 88.69 441 VAL A CA 1
ATOM 3459 C C . VAL A 1 441 ? -26.258 -2.882 22.831 1.00 88.69 441 VAL A C 1
ATOM 3461 O O . VAL A 1 441 ? -25.846 -3.600 23.735 1.00 88.69 441 VAL A O 1
ATOM 3464 N N . GLY A 1 442 ? -27.446 -3.097 22.259 1.00 82.12 442 GLY A N 1
ATOM 3465 C CA . GLY A 1 442 ? -28.389 -4.109 22.740 1.00 82.12 442 GLY A CA 1
ATOM 3466 C C . GLY A 1 442 ? -27.990 -5.578 22.530 1.00 82.12 442 GLY A C 1
ATOM 3467 O O . GLY A 1 442 ? -28.611 -6.442 23.146 1.00 82.12 442 GLY A O 1
ATOM 3468 N N . PHE A 1 443 ? -27.013 -5.901 21.668 1.00 83.06 443 PHE A N 1
ATOM 3469 C CA . PHE A 1 443 ? -26.715 -7.307 21.331 1.00 83.06 443 PHE A CA 1
ATOM 3470 C C . PHE A 1 443 ? -25.265 -7.652 20.944 1.00 83.06 443 PHE A C 1
ATOM 3472 O O . PHE A 1 443 ? -24.979 -8.825 20.700 1.00 83.06 443 PHE A O 1
ATOM 3479 N N . VAL A 1 444 ? -24.335 -6.697 20.813 1.00 90.69 444 VAL A N 1
ATOM 3480 C CA . VAL A 1 444 ? -22.957 -7.018 20.388 1.00 90.69 444 VAL A CA 1
ATOM 3481 C C . VAL A 1 444 ? -22.241 -7.835 21.468 1.00 90.69 444 VAL A C 1
ATOM 3483 O O . VAL A 1 444 ? -22.058 -7.388 22.593 1.00 90.69 444 VAL A O 1
ATOM 3486 N N . THR A 1 445 ? -21.791 -9.041 21.106 1.00 89.50 445 THR A N 1
ATOM 3487 C CA . THR A 1 445 ? -21.105 -9.974 22.027 1.00 89.50 445 THR A CA 1
ATOM 3488 C C . THR A 1 445 ? -19.591 -10.010 21.829 1.00 89.50 445 THR A C 1
ATOM 3490 O O . THR A 1 445 ? -18.839 -10.332 22.747 1.00 89.50 445 THR A O 1
ATOM 3493 N N . HIS A 1 446 ? -19.127 -9.699 20.620 1.00 92.06 446 HIS A N 1
ATOM 3494 C CA . HIS A 1 446 ? -17.718 -9.720 20.251 1.00 92.06 446 HIS A CA 1
ATOM 3495 C C . HIS A 1 446 ? -17.421 -8.575 19.288 1.00 92.06 446 HIS A C 1
ATOM 3497 O O . HIS A 1 446 ? -18.224 -8.279 18.405 1.00 92.06 446 HIS A O 1
ATOM 3503 N N . ILE A 1 447 ? -16.238 -7.988 19.415 1.00 95.31 447 ILE A N 1
ATOM 3504 C CA . ILE A 1 447 ? -15.688 -6.988 18.507 1.00 95.31 447 ILE A CA 1
ATOM 3505 C C . ILE A 1 447 ? -14.347 -7.518 18.006 1.00 95.31 447 ILE A C 1
ATOM 3507 O O . ILE A 1 447 ? -13.476 -7.854 18.802 1.00 95.31 447 ILE A O 1
ATOM 3511 N N . VAL A 1 448 ? -14.163 -7.584 16.692 1.00 94.31 448 VAL A N 1
ATOM 3512 C CA . VAL A 1 448 ? -12.916 -8.003 16.046 1.00 94.31 448 VAL A CA 1
ATOM 3513 C C . VAL A 1 448 ? -12.363 -6.814 15.260 1.00 94.31 448 VAL A C 1
ATOM 3515 O O . VAL A 1 448 ? -12.869 -6.439 14.193 1.00 94.31 448 VAL A O 1
ATOM 3518 N N . HIS A 1 449 ? -11.327 -6.181 15.815 1.00 94.00 449 HIS A N 1
ATOM 3519 C CA . HIS A 1 449 ? -10.707 -4.995 15.238 1.00 94.00 449 HIS A CA 1
ATOM 3520 C C . HIS A 1 449 ? -9.485 -5.356 14.380 1.00 94.00 449 HIS A C 1
ATOM 3522 O O . HIS A 1 449 ? -8.413 -5.666 14.904 1.00 94.00 449 HIS A O 1
ATOM 3528 N N . LEU A 1 450 ? -9.666 -5.322 13.051 1.00 90.62 450 LEU A N 1
ATOM 3529 C CA . LEU A 1 450 ? -8.612 -5.540 12.044 1.00 90.62 450 LEU A CA 1
ATOM 3530 C C . LEU A 1 450 ? -8.339 -4.285 11.188 1.00 90.62 450 LEU A C 1
ATOM 3532 O O . LEU A 1 450 ? -7.447 -4.296 10.341 1.00 90.62 450 LEU A O 1
ATOM 3536 N N . ALA A 1 451 ? -9.122 -3.213 11.361 1.00 87.31 451 ALA A N 1
ATOM 3537 C CA . ALA A 1 451 ? -9.026 -1.985 10.572 1.00 87.31 451 ALA A CA 1
ATOM 3538 C C . ALA A 1 451 ? -7.877 -1.074 11.043 1.00 87.31 451 ALA A C 1
ATOM 3540 O O . ALA A 1 451 ? -8.111 -0.046 11.673 1.00 87.31 451 ALA A O 1
ATOM 3541 N N . TRP A 1 452 ? -6.639 -1.437 10.696 1.00 85.38 452 TRP A N 1
ATOM 3542 C CA . TRP A 1 452 ? -5.437 -0.645 10.979 1.00 85.38 452 TRP A CA 1
ATOM 3543 C C . TRP A 1 452 ? -4.652 -0.336 9.690 1.00 85.38 452 TRP A C 1
ATOM 3545 O O . TRP A 1 452 ? -4.450 -1.251 8.884 1.00 85.38 452 TRP A O 1
ATOM 3555 N N . PRO A 1 453 ? -4.191 0.909 9.453 1.00 76.94 453 PRO A N 1
ATOM 3556 C CA . PRO A 1 453 ? -3.415 1.237 8.260 1.00 76.94 453 PRO A CA 1
ATOM 3557 C C . PRO A 1 453 ? -2.002 0.644 8.348 1.00 76.94 453 PRO A C 1
ATOM 3559 O O . PRO A 1 453 ? -1.276 0.842 9.321 1.00 76.94 453 PRO A O 1
ATOM 3562 N N . MET A 1 454 ? -1.594 -0.072 7.302 1.00 66.75 454 MET A N 1
ATOM 3563 C CA . MET A 1 454 ? -0.297 -0.756 7.227 1.00 66.75 454 MET A CA 1
ATOM 3564 C C . MET A 1 454 ? 0.798 0.126 6.612 1.00 66.75 454 MET A C 1
ATOM 3566 O O . MET A 1 454 ? 1.487 -0.293 5.687 1.00 66.75 454 MET A O 1
ATOM 3570 N N . ASP A 1 455 ? 0.969 1.343 7.134 1.00 66.94 455 ASP A N 1
ATOM 3571 C CA . ASP A 1 455 ? 2.051 2.250 6.733 1.00 66.94 455 ASP A CA 1
ATOM 3572 C C . ASP A 1 455 ? 3.001 2.521 7.909 1.00 66.94 455 ASP A C 1
ATOM 3574 O O . ASP A 1 455 ? 2.712 3.301 8.816 1.00 66.94 455 ASP A O 1
ATOM 3578 N N . PHE A 1 456 ? 4.171 1.880 7.875 1.00 64.19 456 PHE A N 1
ATOM 3579 C CA . PHE A 1 456 ? 5.205 2.003 8.906 1.00 64.19 456 PHE A CA 1
ATOM 3580 C C . PHE A 1 456 ? 5.954 3.351 8.895 1.00 64.19 456 PHE A C 1
ATOM 3582 O O . PHE A 1 456 ? 6.818 3.565 9.748 1.00 64.19 456 PHE A O 1
ATOM 3589 N N . LYS A 1 457 ? 5.666 4.248 7.941 1.00 59.25 457 LYS A N 1
ATOM 3590 C CA . LYS A 1 457 ? 6.291 5.578 7.819 1.00 59.25 457 LYS A CA 1
ATOM 3591 C C . LYS A 1 457 ? 5.446 6.697 8.424 1.00 59.25 457 LYS A C 1
ATOM 3593 O O . LYS A 1 457 ? 5.977 7.781 8.656 1.00 59.25 457 LYS A O 1
ATOM 3598 N N . ARG A 1 458 ? 4.168 6.435 8.723 1.00 69.19 458 ARG A N 1
ATOM 3599 C CA . ARG A 1 458 ? 3.288 7.372 9.435 1.00 69.19 458 ARG A CA 1
ATOM 3600 C C . ARG A 1 458 ? 3.855 7.749 10.809 1.00 69.19 458 ARG A C 1
ATOM 3602 O O . ARG A 1 458 ? 4.394 6.912 11.535 1.00 69.19 458 ARG A O 1
ATOM 3609 N N . SER A 1 459 ? 3.688 9.021 11.174 1.00 73.38 459 SER A N 1
ATOM 3610 C CA . SER A 1 459 ? 3.998 9.520 12.518 1.00 73.38 459 SER A CA 1
ATOM 3611 C C . SER A 1 459 ? 3.040 8.929 13.559 1.00 73.38 459 SER A C 1
ATOM 3613 O O . SER A 1 459 ? 1.922 8.551 13.218 1.00 73.38 459 SER A O 1
ATOM 3615 N N . LEU A 1 460 ? 3.423 8.914 14.844 1.00 72.06 460 LEU A N 1
ATOM 3616 C CA . LEU A 1 460 ? 2.521 8.487 15.928 1.00 72.06 460 LEU A CA 1
ATOM 3617 C C . LEU A 1 460 ? 1.215 9.291 15.954 1.00 72.06 460 LEU A C 1
ATOM 3619 O O . LEU A 1 460 ? 0.148 8.720 16.160 1.00 72.06 460 LEU A O 1
ATOM 3623 N N . LYS A 1 461 ? 1.290 10.597 15.684 1.00 75.19 461 LYS A N 1
ATOM 3624 C CA . LYS A 1 461 ? 0.115 11.466 15.640 1.00 75.19 461 LYS A CA 1
ATOM 3625 C C . LYS A 1 461 ? -0.846 11.089 14.508 1.00 75.19 461 LYS A C 1
ATOM 3627 O O . LYS A 1 461 ? -2.052 11.107 14.702 1.00 75.19 461 LYS A O 1
ATOM 3632 N N . SER A 1 462 ? -0.330 10.623 13.373 1.00 74.50 462 SER A N 1
ATOM 3633 C CA . SER A 1 462 ? -1.139 10.099 12.259 1.00 74.50 462 SER A CA 1
ATOM 3634 C C . SER A 1 462 ? -1.841 8.760 12.570 1.00 74.50 462 SER A C 1
ATOM 3636 O O . SER A 1 462 ? -2.570 8.246 11.720 1.00 74.50 462 SER A O 1
ATOM 3638 N N . PHE A 1 463 ? -1.635 8.180 13.763 1.00 79.00 463 PHE A N 1
ATOM 3639 C CA . PHE A 1 463 ? -2.424 7.060 14.293 1.00 79.00 463 PHE A CA 1
ATOM 3640 C C . PHE A 1 463 ? -3.461 7.482 15.349 1.00 79.00 463 PHE A C 1
ATOM 3642 O O . PHE A 1 463 ? -4.289 6.653 15.721 1.00 79.00 463 PHE A O 1
ATOM 3649 N N . GLU A 1 464 ? -3.484 8.746 15.789 1.00 82.94 464 GLU A N 1
ATOM 3650 C CA . GLU A 1 464 ? -4.458 9.276 16.761 1.00 82.94 464 GLU A CA 1
ATOM 3651 C C . GLU A 1 464 ? -5.921 8.942 16.393 1.00 82.94 464 GLU A C 1
ATOM 3653 O O . GLU A 1 464 ? -6.622 8.407 17.255 1.00 82.94 464 GLU A O 1
ATOM 3658 N N . PRO A 1 465 ? -6.379 9.072 15.126 1.00 82.62 465 PRO A N 1
ATOM 3659 C CA . PRO A 1 465 ? -7.752 8.708 14.760 1.00 82.62 465 PRO A CA 1
ATOM 3660 C C . PRO A 1 465 ? -8.030 7.193 14.811 1.00 82.62 465 PRO A C 1
ATOM 3662 O O . PRO A 1 465 ? -9.172 6.773 14.986 1.00 82.62 465 PRO A O 1
ATOM 3665 N N . HIS A 1 466 ? -7.000 6.349 14.681 1.00 85.00 466 HIS A N 1
ATOM 3666 C CA . HIS A 1 466 ? -7.122 4.887 14.775 1.00 85.00 466 HIS A CA 1
ATOM 3667 C C . HIS A 1 466 ? -7.118 4.407 16.233 1.00 85.00 466 HIS A C 1
ATOM 3669 O O . HIS A 1 466 ? -7.861 3.489 16.588 1.00 85.00 466 HIS A O 1
ATOM 3675 N N . VAL A 1 467 ? -6.348 5.074 17.099 1.00 86.19 467 VAL A N 1
ATOM 3676 C CA . VAL A 1 467 ? -6.415 4.899 18.557 1.00 86.19 467 VAL A CA 1
ATOM 3677 C C . VAL A 1 467 ? -7.783 5.354 19.078 1.00 86.19 467 VAL A C 1
ATOM 3679 O O . VAL A 1 467 ? -8.430 4.610 19.810 1.00 86.19 467 VAL A O 1
ATOM 3682 N N . GLN A 1 468 ? -8.283 6.509 18.624 1.00 85.06 468 GLN A N 1
ATOM 3683 C CA . GLN A 1 468 ? -9.634 6.989 18.933 1.00 85.06 468 GLN A CA 1
ATOM 3684 C C . GLN A 1 468 ? -10.716 6.014 18.444 1.00 85.06 468 GLN A C 1
ATOM 3686 O O . GLN A 1 468 ? -11.617 5.675 19.208 1.00 85.06 468 GLN A O 1
ATOM 3691 N N . GLY A 1 469 ? -10.607 5.497 17.215 1.00 88.31 469 GLY A N 1
ATOM 3692 C CA . GLY A 1 469 ? -11.514 4.465 16.705 1.00 88.31 469 GLY A CA 1
ATOM 3693 C C . GLY A 1 469 ? -11.495 3.182 17.544 1.00 88.31 469 GLY A C 1
ATOM 3694 O O . GLY A 1 469 ? -12.547 2.607 17.813 1.00 88.31 469 GLY A O 1
ATOM 3695 N N . THR A 1 470 ? -10.319 2.771 18.032 1.00 90.00 470 THR A N 1
ATOM 3696 C CA . THR A 1 470 ? -10.187 1.646 18.974 1.00 90.00 470 THR A CA 1
ATOM 3697 C C . THR A 1 470 ? -10.877 1.958 20.306 1.00 90.00 470 THR A C 1
ATOM 3699 O O . THR A 1 470 ? -11.614 1.115 20.812 1.00 90.00 470 THR A O 1
ATOM 3702 N N . LYS A 1 471 ? -10.718 3.177 20.843 1.00 87.94 471 LYS A N 1
ATOM 3703 C CA . LYS A 1 471 ? -11.418 3.625 22.057 1.00 87.94 471 LYS A CA 1
ATOM 3704 C C . LYS A 1 471 ? -12.938 3.587 21.877 1.00 87.94 471 LYS A C 1
ATOM 3706 O O . LYS A 1 471 ? -13.614 3.019 22.720 1.00 87.94 471 LYS A O 1
ATOM 3711 N N . LEU A 1 472 ? -13.475 4.098 20.768 1.00 90.06 472 LEU A N 1
ATOM 3712 C CA . LEU A 1 472 ? -14.921 4.088 20.497 1.00 90.06 472 LEU A CA 1
ATOM 3713 C C . LEU A 1 472 ? -15.501 2.665 20.379 1.00 90.06 472 LEU A C 1
ATOM 3715 O O . LEU A 1 472 ? -16.656 2.437 20.734 1.00 90.06 472 LEU A O 1
ATOM 3719 N N . LEU A 1 473 ? -14.708 1.692 19.918 1.00 91.88 473 LEU A N 1
ATOM 3720 C CA . LEU A 1 473 ? -15.085 0.275 19.957 1.00 91.88 473 LEU A CA 1
ATOM 3721 C C . LEU A 1 473 ? -15.084 -0.292 21.388 1.00 91.88 473 LEU A C 1
ATOM 3723 O O . LEU A 1 473 ? -15.959 -1.088 21.724 1.00 91.88 473 LEU A O 1
ATOM 3727 N N . THR A 1 474 ? -14.139 0.119 22.237 1.00 91.00 474 THR A N 1
ATOM 3728 C CA . THR A 1 474 ? -14.148 -0.211 23.672 1.00 91.00 474 THR A CA 1
ATOM 3729 C C . THR A 1 474 ? -15.350 0.423 24.377 1.00 91.00 474 THR A C 1
ATOM 3731 O O . THR A 1 474 ? -16.046 -0.266 25.115 1.00 91.00 474 THR A O 1
ATOM 3734 N N . ASP A 1 475 ? -15.657 1.689 24.089 1.00 89.31 475 ASP A N 1
ATOM 3735 C CA . ASP A 1 475 ? -16.816 2.407 24.632 1.00 89.31 475 ASP A CA 1
ATOM 3736 C C . ASP A 1 475 ? -18.132 1.711 24.243 1.00 89.31 475 ASP A C 1
ATOM 3738 O O . ASP A 1 475 ? -19.014 1.545 25.082 1.00 89.31 475 ASP A O 1
ATOM 3742 N N . LEU A 1 476 ? -18.247 1.217 23.001 1.00 90.19 476 LEU A N 1
ATOM 3743 C CA . LEU A 1 476 ? -19.380 0.395 22.556 1.00 90.19 476 LEU A CA 1
ATOM 3744 C C . LEU A 1 476 ? -19.498 -0.917 23.355 1.00 90.19 476 LEU A C 1
ATOM 3746 O O . LEU A 1 476 ? -20.606 -1.318 23.710 1.00 90.19 476 LEU A O 1
ATOM 3750 N N . ALA A 1 477 ? -18.378 -1.588 23.649 1.00 90.62 477 ALA A N 1
ATOM 3751 C CA . ALA A 1 477 ? -18.371 -2.806 24.462 1.00 90.62 477 ALA A CA 1
ATOM 3752 C C . ALA A 1 477 ? -18.777 -2.541 25.924 1.00 90.62 477 ALA A C 1
ATOM 3754 O O . ALA A 1 477 ? -19.510 -3.343 26.504 1.00 90.62 477 ALA A O 1
ATOM 3755 N N . ILE A 1 478 ? -18.343 -1.415 26.500 1.00 87.75 478 ILE A N 1
ATOM 3756 C CA . ILE A 1 478 ? -18.738 -0.975 27.846 1.00 87.75 478 ILE A CA 1
ATOM 3757 C C . ILE A 1 478 ? -20.236 -0.645 27.868 1.00 87.75 478 ILE A C 1
ATOM 3759 O O . ILE A 1 478 ? -20.970 -1.220 28.667 1.00 87.75 478 ILE A O 1
ATOM 3763 N N . ALA A 1 479 ? -20.721 0.175 26.933 1.00 87.75 479 ALA A N 1
ATOM 3764 C CA . ALA A 1 479 ? -22.134 0.543 26.849 1.00 87.75 479 ALA A CA 1
ATOM 3765 C C . ALA A 1 479 ? -23.051 -0.683 26.671 1.00 87.75 479 ALA A C 1
ATOM 3767 O O . ALA A 1 479 ? -24.110 -0.757 27.291 1.00 87.75 479 ALA A O 1
ATOM 3768 N N . ALA A 1 480 ? -22.640 -1.675 25.872 1.00 88.62 480 ALA A N 1
ATOM 3769 C CA . ALA A 1 480 ? -23.362 -2.941 25.720 1.00 88.62 480 ALA A CA 1
ATOM 3770 C C . ALA A 1 480 ? -23.382 -3.786 27.009 1.00 88.62 480 ALA A C 1
ATOM 3772 O O . ALA A 1 480 ? -24.391 -4.419 27.328 1.00 88.62 480 ALA A O 1
ATOM 3773 N N . HIS A 1 481 ? -22.296 -3.769 27.786 1.00 87.62 481 HIS A N 1
ATOM 3774 C CA . HIS A 1 481 ? -22.261 -4.396 29.105 1.00 87.62 481 HIS A CA 1
ATOM 3775 C C . HIS A 1 481 ? -23.224 -3.706 30.085 1.00 87.62 481 HIS A C 1
ATOM 3777 O O . HIS A 1 481 ? -24.080 -4.371 30.675 1.00 87.62 481 HIS A O 1
ATOM 3783 N N . GLU A 1 482 ? -23.150 -2.379 30.192 1.00 87.56 482 GLU A N 1
ATOM 3784 C CA . GLU A 1 482 ? -23.992 -1.558 31.070 1.00 87.56 482 GLU A CA 1
ATOM 3785 C C . GLU A 1 482 ? -25.485 -1.677 30.730 1.00 87.56 482 GLU A C 1
ATOM 3787 O O . GLU A 1 482 ? -26.297 -1.976 31.606 1.00 87.56 482 GLU A O 1
ATOM 3792 N N . ALA A 1 483 ? -25.852 -1.531 29.451 1.00 85.75 483 ALA A N 1
ATOM 3793 C CA . ALA A 1 483 ? -27.238 -1.614 28.985 1.00 85.75 483 ALA A CA 1
ATOM 3794 C C . ALA A 1 483 ? -27.882 -2.989 29.236 1.00 85.75 483 ALA A C 1
ATOM 3796 O O . ALA A 1 483 ? -29.099 -3.090 29.375 1.00 85.75 483 ALA A O 1
ATOM 3797 N N . SER A 1 484 ? -27.070 -4.047 29.329 1.00 83.69 484 SER A N 1
ATOM 3798 C CA . SER A 1 484 ? -27.525 -5.403 29.654 1.00 83.69 484 SER A CA 1
ATOM 3799 C C . SER A 1 484 ? -27.645 -5.690 31.160 1.00 83.69 484 SER A C 1
ATOM 3801 O O . SER A 1 484 ? -27.904 -6.832 31.542 1.00 83.69 484 SER A O 1
ATOM 3803 N N . GLY A 1 485 ? -27.388 -4.705 32.031 1.00 81.50 485 GLY A N 1
ATOM 3804 C CA . GLY A 1 485 ? -27.305 -4.919 33.481 1.00 81.50 485 GLY A CA 1
ATOM 3805 C C . GLY A 1 485 ? -26.164 -5.862 33.887 1.00 81.50 485 GLY A C 1
ATOM 3806 O O . GLY A 1 485 ? -26.248 -6.533 34.913 1.00 81.50 485 GLY A O 1
ATOM 3807 N N . GLY A 1 486 ? -25.121 -5.959 33.058 1.00 76.94 486 GLY A N 1
ATOM 3808 C CA . GLY A 1 486 ? -23.977 -6.845 33.254 1.00 76.94 486 GLY A CA 1
ATOM 3809 C C . GLY A 1 486 ? -24.135 -8.285 32.739 1.00 76.94 486 GLY A C 1
ATOM 3810 O O . GLY A 1 486 ? -23.225 -9.099 32.930 1.00 76.94 486 GLY A O 1
ATOM 3811 N N . ALA A 1 487 ? -25.254 -8.616 32.083 1.00 76.56 487 ALA A N 1
ATOM 3812 C CA . ALA A 1 487 ? -25.510 -9.946 31.525 1.00 76.56 487 ALA A CA 1
ATOM 3813 C C . ALA A 1 487 ? -24.681 -10.230 30.256 1.00 76.56 487 ALA A C 1
ATOM 3815 O O . ALA A 1 487 ? -24.007 -11.258 30.166 1.00 76.56 487 ALA A O 1
ATOM 3816 N N . LEU A 1 488 ? -24.681 -9.308 29.289 1.00 77.88 488 LEU A N 1
ATOM 3817 C CA . LEU A 1 488 ? -23.767 -9.336 28.149 1.00 77.88 488 LEU A CA 1
ATOM 3818 C C . LEU A 1 488 ? -22.412 -8.813 28.602 1.00 77.88 488 LEU A C 1
ATOM 3820 O O . LEU A 1 488 ? -22.327 -7.778 29.261 1.00 77.88 488 LEU A O 1
ATOM 3824 N N . ARG A 1 489 ? -21.330 -9.505 28.244 1.00 82.06 489 ARG A N 1
ATOM 3825 C CA . ARG A 1 489 ? -19.969 -9.060 28.580 1.00 82.06 489 ARG A CA 1
ATOM 3826 C C . ARG A 1 489 ? -19.092 -9.126 27.328 1.00 82.06 489 ARG A C 1
ATOM 3828 O O . ARG A 1 489 ? -18.491 -10.170 27.058 1.00 82.06 489 ARG A O 1
ATOM 3835 N N . PRO A 1 490 ? -19.112 -8.072 26.491 1.00 87.62 490 PRO A N 1
ATOM 3836 C CA . PRO A 1 490 ? -18.574 -8.151 25.141 1.00 87.62 490 PRO A CA 1
ATOM 3837 C C . PRO A 1 490 ? -17.052 -8.287 25.123 1.00 87.62 490 PRO A C 1
ATOM 3839 O O . PRO A 1 490 ? -16.346 -7.685 25.931 1.00 87.62 490 PRO A O 1
ATOM 3842 N N . ARG A 1 491 ? -16.523 -9.065 24.175 1.00 88.44 491 ARG A N 1
ATOM 3843 C CA . ARG A 1 491 ? -15.073 -9.283 24.037 1.00 88.44 491 ARG A CA 1
ATOM 3844 C C . ARG A 1 491 ? -14.501 -8.520 22.853 1.00 88.44 491 ARG A C 1
ATOM 3846 O O . ARG A 1 491 ? -14.858 -8.816 21.716 1.00 88.44 491 ARG A O 1
ATOM 3853 N N . LEU A 1 492 ? -13.562 -7.610 23.105 1.00 90.88 492 LEU A N 1
ATOM 3854 C CA . LEU A 1 492 ? -12.780 -6.950 22.060 1.00 90.88 492 LEU A CA 1
ATOM 3855 C C . LEU A 1 492 ? -11.494 -7.741 21.773 1.00 90.88 492 LEU A C 1
ATOM 3857 O O . LEU A 1 492 ? -10.696 -8.006 22.669 1.00 90.88 492 LEU A O 1
ATOM 3861 N N . LEU A 1 493 ? -11.298 -8.120 20.510 1.00 89.69 493 LEU A N 1
ATOM 3862 C CA . LEU A 1 493 ? -10.086 -8.737 19.981 1.00 89.69 493 LEU A CA 1
ATOM 3863 C C . LEU A 1 493 ? -9.407 -7.750 19.026 1.00 89.69 493 LEU A C 1
ATOM 3865 O O . LEU A 1 493 ? -9.972 -7.395 17.992 1.00 89.69 493 LEU A O 1
ATOM 3869 N N . PHE A 1 494 ? -8.186 -7.333 19.360 1.00 87.00 494 PHE A N 1
ATOM 3870 C CA . PHE A 1 494 ? -7.363 -6.434 18.548 1.00 87.00 494 PHE A CA 1
ATOM 3871 C C . PHE A 1 494 ? -6.226 -7.200 17.860 1.00 87.00 494 PHE A C 1
ATOM 3873 O O . PHE A 1 494 ? -5.468 -7.915 18.518 1.00 87.00 494 PHE A O 1
ATOM 3880 N N . ALA A 1 495 ? -6.077 -7.048 16.542 1.00 81.62 495 ALA A N 1
ATOM 3881 C CA . ALA A 1 495 ? -5.032 -7.728 15.775 1.00 81.62 495 ALA A CA 1
ATOM 3882 C C . ALA A 1 495 ? -3.747 -6.884 15.635 1.00 81.62 495 ALA A C 1
ATOM 3884 O O . ALA A 1 495 ? -3.535 -6.213 14.624 1.00 81.62 495 ALA A O 1
ATOM 3885 N N . SER A 1 496 ? -2.849 -6.972 16.622 1.00 74.69 496 SER A N 1
ATOM 3886 C CA . SER A 1 496 ? -1.508 -6.355 16.554 1.00 74.69 496 SER A CA 1
ATOM 3887 C C . SER A 1 496 ? -0.505 -7.204 15.734 1.00 74.69 496 SER A C 1
ATOM 3889 O O . SER A 1 496 ? -0.890 -8.123 15.011 1.00 74.69 496 SER A O 1
ATOM 3891 N N . SER A 1 497 ? 0.790 -6.866 15.737 1.00 66.19 497 SER A N 1
ATOM 3892 C CA . SER A 1 497 ? 1.864 -7.593 15.034 1.00 66.19 497 SER A CA 1
ATOM 3893 C C . SER A 1 497 ? 3.049 -7.865 15.945 1.00 66.19 497 SER A C 1
ATOM 3895 O O . SER A 1 497 ? 3.426 -7.031 16.761 1.00 66.19 497 SER A O 1
ATOM 3897 N N . ILE A 1 498 ? 3.744 -8.970 15.676 1.00 67.12 498 ILE A N 1
ATOM 3898 C CA . ILE A 1 498 ? 5.077 -9.249 16.221 1.00 67.12 498 ILE A CA 1
ATOM 3899 C C . ILE A 1 498 ? 6.100 -8.130 15.927 1.00 67.12 498 ILE A C 1
ATOM 3901 O O . ILE A 1 498 ? 7.088 -8.001 16.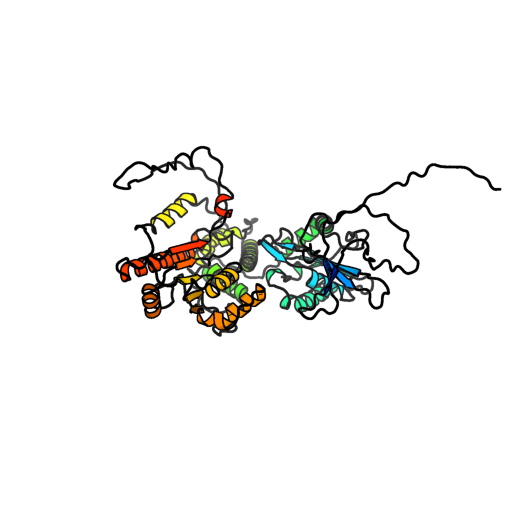642 1.00 67.12 498 ILE A O 1
ATOM 3905 N N . ALA A 1 499 ? 5.842 -7.263 14.938 1.00 59.47 499 ALA A N 1
ATOM 3906 C CA . ALA A 1 499 ? 6.639 -6.065 14.663 1.00 59.47 499 ALA A CA 1
ATOM 3907 C C . ALA A 1 499 ? 6.736 -5.089 15.856 1.00 59.47 499 ALA A C 1
ATOM 3909 O O . ALA A 1 499 ? 7.719 -4.359 15.949 1.00 59.47 499 ALA A O 1
ATOM 3910 N N . VAL A 1 500 ? 5.781 -5.116 16.796 1.00 61.09 500 VAL A N 1
ATOM 3911 C CA . VAL A 1 500 ? 5.854 -4.365 18.067 1.00 61.09 500 VAL A CA 1
ATOM 3912 C C . VAL A 1 500 ? 7.057 -4.811 18.916 1.00 61.09 500 VAL A C 1
ATOM 3914 O O . VAL A 1 500 ? 7.652 -4.005 19.625 1.00 61.09 500 VAL A O 1
ATOM 3917 N N . LEU A 1 501 ? 7.481 -6.073 18.786 1.00 53.94 501 LEU A N 1
ATOM 3918 C CA . LEU A 1 501 ? 8.635 -6.651 19.483 1.00 53.94 501 LEU A CA 1
ATOM 3919 C C . LEU A 1 501 ? 9.941 -6.580 18.669 1.00 53.94 501 LEU A C 1
ATOM 3921 O O . LEU A 1 501 ? 10.996 -6.947 19.183 1.00 53.94 501 LEU A O 1
ATOM 3925 N N . ALA A 1 502 ? 9.917 -6.087 17.423 1.00 49.16 502 ALA A N 1
ATOM 3926 C CA . ALA A 1 502 ? 11.067 -6.137 16.507 1.00 49.16 502 ALA A CA 1
ATOM 3927 C C . ALA A 1 502 ? 12.286 -5.298 16.943 1.00 49.16 502 ALA A C 1
ATOM 3929 O O . ALA A 1 502 ? 13.352 -5.401 16.338 1.00 49.16 502 ALA A O 1
ATOM 3930 N N . ARG A 1 503 ? 12.142 -4.467 17.983 1.00 48.84 503 ARG A N 1
ATOM 3931 C CA . ARG A 1 503 ? 13.240 -3.755 18.657 1.00 48.84 503 ARG A CA 1
ATOM 3932 C C . ARG A 1 503 ? 13.161 -3.865 20.182 1.00 48.84 503 ARG A C 1
ATOM 3934 O O . ARG A 1 503 ? 13.511 -2.926 20.891 1.00 48.84 503 ARG A O 1
ATOM 3941 N N . TYR A 1 504 ? 12.691 -5.003 20.690 1.00 48.06 504 TYR A N 1
ATOM 3942 C CA . TYR A 1 504 ? 12.819 -5.321 22.107 1.00 48.06 504 TYR A CA 1
ATOM 3943 C C . TYR A 1 504 ? 14.304 -5.528 22.445 1.00 48.06 504 TYR A C 1
ATOM 3945 O O . TYR A 1 504 ? 14.853 -6.616 22.274 1.00 48.06 504 TYR A O 1
ATOM 3953 N N . GLU A 1 505 ? 14.979 -4.464 22.886 1.00 51.56 505 GLU A N 1
ATOM 3954 C CA . GLU A 1 505 ? 16.322 -4.582 23.449 1.00 51.56 505 GLU A CA 1
ATOM 3955 C C . GLU A 1 505 ? 16.253 -5.440 24.712 1.00 51.56 505 GLU A C 1
ATOM 3957 O O . GLU A 1 505 ? 15.566 -5.098 25.676 1.00 51.56 505 GLU A O 1
ATOM 3962 N N . THR A 1 506 ? 17.010 -6.537 24.736 1.00 45.25 506 THR A N 1
ATOM 3963 C CA . THR A 1 506 ? 17.178 -7.386 25.918 1.00 45.25 506 THR A CA 1
ATOM 3964 C C . THR A 1 506 ? 18.038 -6.694 26.976 1.00 45.25 506 THR A C 1
ATOM 3966 O O . THR A 1 506 ? 19.127 -7.159 27.322 1.00 45.25 506 THR A O 1
ATOM 3969 N N . LYS A 1 507 ? 17.529 -5.601 27.550 1.00 44.03 507 LYS A N 1
ATOM 3970 C CA . LYS A 1 507 ? 17.868 -5.255 28.926 1.00 44.03 507 LYS A CA 1
ATOM 3971 C C . LYS A 1 507 ? 17.340 -6.390 29.795 1.00 44.03 507 LYS A C 1
ATOM 3973 O O . LYS A 1 507 ? 16.132 -6.618 29.872 1.00 44.03 507 LYS A O 1
ATOM 3978 N N . LYS A 1 508 ? 18.267 -7.134 30.406 1.00 45.41 508 LYS A N 1
ATOM 3979 C CA . LYS A 1 508 ? 17.935 -8.015 31.528 1.00 45.41 508 LYS A CA 1
ATOM 3980 C C . LYS A 1 508 ? 17.124 -7.196 32.540 1.00 45.41 508 LYS A C 1
ATOM 3982 O O . LYS A 1 508 ? 17.443 -6.034 32.780 1.00 45.41 508 LYS A O 1
ATOM 3987 N N . ASP A 1 509 ? 16.088 -7.822 33.081 1.00 44.91 509 ASP A N 1
ATOM 3988 C CA . ASP A 1 509 ? 15.253 -7.303 34.167 1.00 44.91 509 ASP A CA 1
ATOM 3989 C C . ASP A 1 509 ? 14.277 -6.149 33.866 1.00 44.91 509 ASP A C 1
ATOM 3991 O O . ASP A 1 509 ? 14.181 -5.181 34.616 1.00 44.91 509 ASP A O 1
ATOM 3995 N N . VAL A 1 510 ? 13.441 -6.319 32.830 1.00 46.94 510 VAL A N 1
ATOM 3996 C CA . VAL A 1 510 ? 12.084 -5.713 32.807 1.00 46.94 510 VAL A CA 1
ATOM 3997 C C . VAL A 1 510 ? 10.993 -6.778 32.986 1.00 46.94 510 VAL A C 1
ATOM 3999 O O . VAL A 1 510 ? 10.077 -6.596 33.781 1.00 46.94 510 VAL A O 1
ATOM 4002 N N . LEU A 1 511 ? 11.121 -7.949 32.346 1.00 42.00 511 LEU A N 1
ATOM 4003 C CA . LEU A 1 511 ? 10.175 -9.064 32.537 1.00 42.00 511 LEU A CA 1
ATOM 4004 C C . LEU A 1 511 ? 10.219 -9.686 33.946 1.00 42.00 511 LEU A C 1
ATOM 4006 O O . LEU A 1 511 ? 9.236 -10.283 34.360 1.00 42.00 511 LEU A O 1
ATOM 4010 N N . SER A 1 512 ? 11.308 -9.521 34.705 1.00 41.28 512 SER A N 1
ATOM 4011 C CA . SER A 1 512 ? 11.381 -9.937 36.118 1.00 41.28 512 SER A CA 1
ATOM 4012 C C . SER A 1 512 ? 10.768 -8.918 37.089 1.00 41.28 512 SER A C 1
ATOM 4014 O O . SER A 1 512 ? 10.504 -9.265 38.238 1.00 41.28 512 SER A O 1
ATOM 4016 N N . GLN A 1 513 ? 10.497 -7.686 36.634 1.00 41.12 513 GLN A N 1
ATOM 4017 C CA . GLN A 1 513 ? 9.714 -6.690 37.380 1.00 41.12 513 GLN A CA 1
ATOM 4018 C C . GLN A 1 513 ? 8.202 -6.849 37.146 1.00 41.12 513 GLN A C 1
ATOM 4020 O O . GLN A 1 513 ? 7.405 -6.382 37.954 1.00 41.12 513 GLN A O 1
ATOM 4025 N N . LEU A 1 514 ? 7.799 -7.585 36.104 1.00 38.66 514 LEU A N 1
ATOM 4026 C CA . LEU A 1 514 ? 6.452 -8.143 35.958 1.00 38.66 514 LEU A CA 1
ATOM 4027 C C . LEU A 1 514 ? 6.301 -9.401 36.830 1.00 38.66 514 LEU A C 1
ATOM 4029 O O . LEU A 1 514 ? 6.119 -10.517 36.342 1.00 38.66 514 LEU A O 1
ATOM 4033 N N . GLN A 1 515 ? 6.366 -9.216 38.150 1.00 29.78 515 GLN A N 1
ATOM 4034 C CA . GLN A 1 515 ? 5.879 -10.233 39.075 1.00 29.78 515 GLN A CA 1
ATOM 4035 C C . GLN A 1 515 ? 4.352 -10.298 38.968 1.00 29.78 515 GLN A C 1
ATOM 4037 O O . GLN A 1 515 ? 3.646 -9.401 39.426 1.00 29.78 515 GLN A O 1
ATOM 4042 N N . TRP A 1 516 ? 3.836 -11.383 38.387 1.00 35.66 516 TRP A N 1
ATOM 4043 C CA . TRP A 1 516 ? 2.457 -11.800 38.630 1.00 35.66 516 TRP A CA 1
ATOM 4044 C C . TRP A 1 516 ? 2.347 -12.234 40.094 1.00 35.66 516 TRP A C 1
ATOM 4046 O O . TRP A 1 516 ? 2.601 -13.395 40.424 1.00 35.66 516 TRP A O 1
ATOM 4056 N N . ASP A 1 517 ? 2.003 -11.290 40.973 1.00 30.62 517 ASP A N 1
ATOM 4057 C CA . ASP A 1 517 ? 1.747 -11.580 42.381 1.00 30.62 517 ASP A CA 1
ATOM 4058 C C . ASP A 1 517 ? 0.463 -12.413 42.501 1.00 30.62 517 ASP A C 1
ATOM 4060 O O . ASP A 1 517 ? -0.663 -11.918 42.503 1.00 30.62 517 ASP A O 1
ATOM 4064 N N . THR A 1 518 ? 0.657 -13.729 42.540 1.00 33.84 518 THR A N 1
ATOM 4065 C CA . THR A 1 518 ? -0.409 -14.727 42.655 1.00 33.84 518 THR A CA 1
ATOM 4066 C C . THR A 1 518 ? -0.891 -14.906 44.097 1.00 33.84 518 THR A C 1
ATOM 4068 O O . THR A 1 518 ? -1.752 -15.753 44.337 1.00 33.84 518 THR A O 1
ATOM 4071 N N . GLN A 1 519 ? -0.391 -14.114 45.060 1.00 32.31 519 GLN A N 1
ATOM 4072 C CA . GLN A 1 519 ? -0.838 -14.157 46.452 1.00 32.31 519 GLN A CA 1
ATOM 4073 C C . GLN A 1 519 ? -0.933 -12.781 47.133 1.00 32.31 519 GLN A C 1
ATOM 4075 O O . GLN A 1 519 ? -0.221 -12.503 48.101 1.00 32.31 519 GLN A O 1
ATOM 4080 N N . ARG A 1 520 ? -1.977 -12.012 46.794 1.00 28.75 520 ARG A N 1
ATOM 4081 C CA . ARG A 1 520 ? -2.731 -11.255 47.813 1.00 28.75 520 ARG A CA 1
ATOM 4082 C C . ARG A 1 520 ? -4.184 -10.996 47.427 1.00 28.75 520 ARG A C 1
ATOM 4084 O O . ARG A 1 520 ? -4.506 -10.607 46.311 1.00 28.75 520 ARG A O 1
ATOM 4091 N N . GLN A 1 521 ? -5.063 -11.217 48.400 1.00 36.38 521 GLN A N 1
ATOM 4092 C CA . GLN A 1 521 ? -6.459 -10.795 48.353 1.00 36.38 521 GLN A CA 1
ATOM 4093 C C . GLN A 1 521 ? -6.555 -9.278 48.580 1.00 36.38 521 GLN A C 1
ATOM 4095 O O . GLN A 1 521 ? -5.768 -8.721 49.343 1.00 36.38 521 GLN A O 1
ATOM 4100 N N . SER A 1 522 ? -7.599 -8.662 48.016 1.00 31.05 522 SER A N 1
ATOM 4101 C CA . SER A 1 522 ? -8.028 -7.260 48.187 1.00 31.05 522 SER A CA 1
ATOM 4102 C C . SER A 1 522 ? -7.121 -6.156 47.607 1.00 31.05 522 SER A C 1
ATOM 4104 O O . SER A 1 522 ? -5.938 -6.072 47.905 1.00 31.05 522 SER A O 1
ATOM 4106 N N . GLY A 1 523 ? -7.746 -5.252 46.837 1.00 31.77 523 GLY A N 1
ATOM 4107 C CA . GLY A 1 523 ? -7.254 -3.899 46.537 1.00 31.77 523 GLY A CA 1
ATOM 4108 C C . GLY A 1 523 ? -6.060 -3.783 45.581 1.00 31.77 523 GLY A C 1
ATOM 4109 O O . GLY A 1 523 ? -4.916 -3.744 46.021 1.00 31.77 523 GLY A O 1
ATOM 4110 N N . PHE A 1 524 ? -6.318 -3.592 44.282 1.00 29.36 524 PHE A N 1
ATOM 4111 C CA . PHE A 1 524 ? -5.259 -3.245 43.326 1.00 29.36 524 PHE A CA 1
ATOM 4112 C C . PHE A 1 524 ? -4.932 -1.741 43.349 1.00 29.36 524 PHE A C 1
ATOM 4114 O O . PHE A 1 524 ? -5.630 -0.917 42.764 1.00 29.36 524 PHE A O 1
ATOM 4121 N N . ALA A 1 525 ? -3.828 -1.406 44.019 1.00 28.61 525 ALA A N 1
ATOM 4122 C CA . ALA A 1 525 ? -2.970 -0.270 43.665 1.00 28.61 525 ALA A CA 1
ATOM 4123 C C . ALA A 1 525 ? -2.073 -0.684 42.455 1.00 28.61 525 ALA A C 1
ATOM 4125 O O . ALA A 1 525 ? -2.170 -1.817 41.996 1.00 28.61 525 ALA A O 1
ATOM 4126 N N . SER A 1 526 ? -1.183 0.113 41.858 1.00 27.89 526 SER A N 1
ATOM 4127 C CA . SER A 1 526 ? -0.428 1.262 42.366 1.00 27.89 526 SER A CA 1
ATOM 4128 C C . SER A 1 526 ? 0.183 2.105 41.230 1.00 27.89 526 SER A C 1
ATOM 4130 O O . SER A 1 526 ? 0.388 1.643 40.110 1.00 27.89 526 SER A O 1
ATOM 4132 N N . SER A 1 527 ? 0.529 3.356 41.552 1.00 29.80 527 SER A N 1
ATOM 4133 C CA . SER A 1 527 ? 1.383 4.222 40.725 1.00 29.80 527 SER A CA 1
ATOM 4134 C C . SER A 1 527 ? 2.771 3.602 40.500 1.00 29.80 527 SER A C 1
ATOM 4136 O O . SER A 1 527 ? 3.372 3.083 41.441 1.00 29.80 527 SER A O 1
ATOM 4138 N N . CYS A 1 528 ? 3.316 3.732 39.285 1.00 27.06 528 CYS A N 1
ATOM 4139 C CA . CYS A 1 528 ? 4.706 3.391 38.986 1.00 27.06 528 CYS A CA 1
ATOM 4140 C C . CYS A 1 528 ? 5.446 4.595 38.381 1.00 27.06 528 CYS A C 1
ATOM 4142 O O . CYS A 1 528 ? 5.286 4.929 37.207 1.00 27.06 528 CYS A O 1
ATOM 4144 N N . SER A 1 529 ? 6.271 5.255 39.196 1.00 29.44 529 SER A N 1
ATOM 4145 C CA . SER A 1 529 ? 7.147 6.352 38.779 1.00 29.44 529 SER A CA 1
ATOM 4146 C C . SER A 1 529 ? 8.574 5.848 38.551 1.00 29.44 529 SER A C 1
ATOM 4148 O O . SER A 1 529 ? 9.255 5.493 39.514 1.00 29.44 529 SER A O 1
ATOM 4150 N N . VAL A 1 530 ? 9.068 5.881 37.310 1.00 28.59 530 VAL A N 1
ATOM 4151 C CA . VAL A 1 530 ? 10.498 5.688 37.012 1.00 28.59 530 VAL A CA 1
ATOM 4152 C C . VAL A 1 530 ? 10.982 6.768 36.049 1.00 28.59 530 VAL A C 1
ATOM 4154 O O . VAL A 1 530 ? 10.425 6.984 34.976 1.00 28.59 530 VAL A O 1
ATOM 4157 N N . GLN A 1 531 ? 12.044 7.453 36.461 1.00 31.27 531 GLN A N 1
ATOM 4158 C CA . GLN A 1 531 ? 12.629 8.612 35.799 1.00 31.27 531 GLN A CA 1
ATOM 4159 C C . GLN A 1 531 ? 14.011 8.236 35.251 1.00 31.27 531 GLN A C 1
ATOM 4161 O O . GLN A 1 531 ? 14.933 8.058 36.045 1.00 31.27 531 GLN A O 1
ATOM 4166 N N . ARG A 1 532 ? 14.178 8.149 33.920 1.00 25.33 532 ARG A N 1
ATOM 4167 C CA . ARG A 1 532 ? 15.437 8.464 33.202 1.00 25.33 532 ARG A CA 1
ATOM 4168 C C . ARG A 1 532 ? 15.310 8.332 31.683 1.00 25.33 532 ARG A C 1
ATOM 4170 O O . ARG A 1 532 ? 14.718 7.399 31.162 1.00 25.33 532 ARG A O 1
ATOM 4177 N N . SER A 1 533 ? 15.940 9.277 30.999 1.00 32.41 533 SER A N 1
ATOM 4178 C CA . SER A 1 533 ? 16.083 9.382 29.548 1.00 32.41 533 SER A CA 1
ATOM 4179 C C . SER A 1 533 ? 17.036 8.343 28.949 1.00 32.41 533 SER A C 1
ATOM 4181 O O . SER A 1 533 ? 18.121 8.152 29.493 1.00 32.41 533 SER A O 1
ATOM 4183 N N . ILE A 1 534 ? 16.711 7.826 27.759 1.00 27.78 534 ILE A N 1
ATOM 4184 C CA . ILE A 1 534 ? 17.663 7.475 26.687 1.00 27.78 534 ILE A CA 1
ATOM 4185 C C . ILE A 1 534 ? 16.966 7.719 25.339 1.00 27.78 534 ILE A C 1
ATOM 4187 O O . ILE A 1 534 ? 15.787 7.421 25.171 1.00 27.78 534 ILE A O 1
ATOM 4191 N N . SER A 1 535 ? 17.700 8.298 24.394 1.00 33.44 535 SER A N 1
ATOM 4192 C CA . SER A 1 535 ? 17.233 8.673 23.059 1.00 33.44 535 SER A CA 1
ATOM 4193 C C . SER A 1 535 ? 17.570 7.611 22.009 1.00 33.44 535 SER A C 1
ATOM 4195 O O . SER A 1 535 ? 18.750 7.350 21.785 1.00 33.44 535 SER A O 1
ATOM 4197 N N . THR A 1 536 ? 16.571 7.107 21.279 1.00 27.50 536 THR A N 1
ATOM 4198 C CA . THR A 1 536 ? 16.764 6.432 19.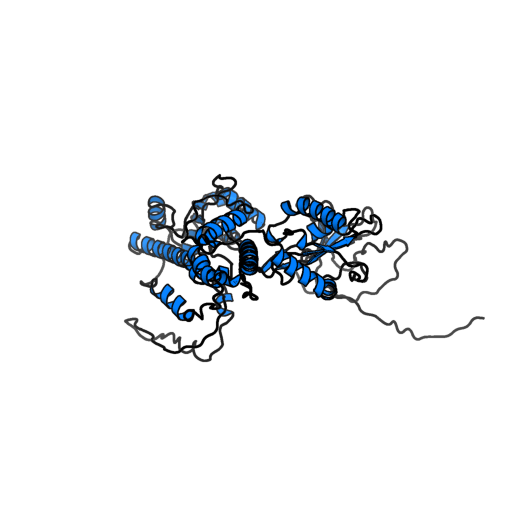978 1.00 27.50 536 THR A CA 1
ATOM 4199 C C . THR A 1 536 ? 15.512 6.575 19.100 1.00 27.50 536 THR A C 1
ATOM 4201 O O . THR A 1 536 ? 14.478 5.954 19.338 1.00 27.50 536 THR A O 1
ATOM 4204 N N . GLU A 1 537 ? 15.593 7.396 18.049 1.00 32.97 537 GLU A N 1
ATOM 4205 C CA . GLU A 1 537 ? 14.536 7.532 17.037 1.00 32.97 537 GLU A CA 1
ATOM 4206 C C . GLU A 1 537 ? 14.577 6.367 16.028 1.00 32.97 537 GLU A C 1
ATOM 4208 O O . GLU A 1 537 ? 15.555 6.236 15.295 1.00 32.97 537 GLU A O 1
ATOM 4213 N N . THR A 1 538 ? 13.507 5.571 15.880 1.00 33.62 538 THR A N 1
ATOM 4214 C CA . THR A 1 538 ? 12.939 5.259 14.541 1.00 33.62 538 THR A CA 1
ATOM 4215 C C . THR A 1 538 ? 11.532 4.651 14.613 1.00 33.62 538 THR A C 1
ATOM 4217 O O . THR A 1 538 ? 11.158 4.016 15.599 1.00 33.62 538 THR A O 1
ATOM 4220 N N . ASN A 1 539 ? 10.769 4.836 13.534 1.00 35.75 539 ASN A N 1
ATOM 4221 C CA . ASN A 1 539 ? 9.368 4.443 13.373 1.00 35.75 539 ASN A CA 1
ATOM 4222 C C . ASN A 1 539 ? 9.172 2.922 13.274 1.00 35.75 539 ASN A C 1
ATOM 4224 O O . ASN A 1 539 ? 9.837 2.258 12.486 1.00 35.75 539 ASN A O 1
ATOM 4228 N N . LEU A 1 540 ? 8.224 2.409 14.061 1.00 30.45 540 LEU A N 1
ATOM 4229 C CA . LEU A 1 540 ? 7.599 1.081 13.979 1.00 30.45 540 LEU A CA 1
ATOM 4230 C C . LEU A 1 540 ? 6.336 1.169 14.849 1.00 30.45 540 LEU A C 1
ATOM 4232 O O . LEU A 1 540 ? 6.468 1.276 16.068 1.00 30.45 540 LEU A O 1
ATOM 4236 N N . ILE A 1 541 ? 5.142 1.229 14.253 1.00 37.38 541 ILE A N 1
ATOM 4237 C CA . ILE A 1 541 ? 3.861 1.345 14.975 1.00 37.38 541 ILE A CA 1
ATOM 4238 C C . ILE A 1 541 ? 2.909 0.248 14.502 1.00 37.38 541 ILE A C 1
ATOM 4240 O O . ILE A 1 541 ? 2.664 0.119 13.301 1.00 37.38 541 ILE A O 1
ATOM 4244 N N . ARG A 1 542 ? 2.381 -0.517 15.461 1.00 31.50 542 ARG A N 1
ATOM 4245 C CA . ARG A 1 542 ? 1.188 -1.368 15.379 1.00 31.50 542 ARG A CA 1
ATOM 4246 C C . ARG A 1 542 ? 0.744 -1.754 16.798 1.00 31.50 542 ARG A C 1
ATOM 4248 O O . ARG A 1 542 ? 1.404 -1.247 17.731 1.00 31.50 542 ARG A O 1
#

Organism: NCBI:txid1392245